Protein AF-0000000078267345 (afdb_homodimer)

Secondary structure (DSSP, 8-state):
-----S--PPEEEEEE---GGGHHHHHHHHHHHHHHHHHHHT-TT-EEGGGG-SEEEE-THHHHHHHHHHHT--HHHHHHHHHHHHHHHS-----SS-HHHHHHHHHHHHHHHHHHHHHHHHHHHHHHTT-BHHHHHHHH--EEEEEEEETTTTEEEEEE-S-STT--TTTT-BHHHHHHHHT--TTTS--EEEEETTEEEEEEEEEETHHHHSSTHHHHHHHHHHHHHHTT-TT--EEEEEE-----------S-TTS-GGG---SS-HHHHHHHHHHHHHHHHHHHHGGGBSS-EEEEEPP-PPPPHHHHTT-STT---HHHHHHHHHHHHHHHHHHHHHHHTT-HHHHHHHHHHHHPEEHHHH--/-----S--PPEEEEEE---GGGHHHHHHHHHHHHHHHHHHHT-TT-EEGGGG-SEEEE-THHHHHHHHHHHT--HHHHHHHHHHHHHHHS-----SS-HHHHHHHHHHHHHHHHHHHHHHHHHHHHHHTT-BHHHHHHHH--EEEEEEEETTTTEEEEEE-S-STT--TTTT-BHHHHHHHHT--TTTS--EEEE-TTSTT-EEEEEETHHHHSSTHHHHHHHHHHHHHHTT-TT--EEEEEE-----------S-TTS-GGG---SS-HHHHHHHHHHHHHHHHHHHHHTTBSS-EEEEEPP-PPPPHHHHTT-STT---HHHHHHHHHHHHHHHHHHHHHHHTT-HHHHHHHHHHHHPEEHHHH--

Solvent-accessible surface area (backbone atoms only — not comparable to full-atom values): 35989 Å² total; per-residue (Å²): 127,87,75,79,63,97,63,79,80,50,49,29,33,39,23,23,21,30,40,48,56,27,35,39,19,38,35,42,22,53,39,51,48,41,47,53,50,16,56,75,67,69,40,86,78,32,49,26,67,31,67,39,29,50,31,34,15,9,3,14,36,14,21,42,50,35,51,39,27,52,70,57,50,58,47,65,58,55,35,47,50,39,73,75,38,24,46,59,53,32,56,65,43,66,60,88,58,63,79,64,38,48,52,46,41,47,55,63,36,34,68,48,12,51,54,24,44,50,53,39,49,52,51,35,33,69,73,46,52,80,42,20,29,38,53,42,30,73,74,57,63,34,40,40,40,32,31,22,23,34,50,42,54,25,33,51,37,67,46,39,30,44,82,45,90,84,39,56,86,43,20,76,43,30,49,34,54,53,32,44,20,11,48,11,38,51,83,51,22,30,52,28,67,41,73,34,87,88,38,88,84,40,68,41,38,20,21,23,4,32,46,52,30,18,33,24,52,46,60,40,51,46,49,50,53,50,50,27,46,75,69,72,36,58,66,54,33,35,39,35,44,35,39,60,28,63,68,50,67,56,43,52,75,69,81,55,51,87,45,26,47,80,65,42,78,53,87,59,47,70,52,50,40,21,32,43,12,28,22,47,37,32,53,53,49,41,60,58,47,33,75,47,36,68,25,56,52,47,75,38,68,57,76,65,72,74,59,50,77,76,50,36,72,37,56,45,59,16,38,53,42,72,66,26,52,51,51,32,48,51,47,15,54,52,34,33,50,51,54,54,50,39,32,75,71,60,36,70,69,51,40,55,53,52,55,34,62,72,62,30,42,42,38,70,72,69,78,102,128,88,74,80,62,96,63,78,80,50,49,28,34,39,23,24,20,27,41,49,56,28,34,38,19,38,35,42,22,52,38,51,49,41,48,52,49,15,56,75,69,70,40,88,79,30,49,28,69,32,68,38,30,49,30,33,16,8,3,15,35,14,21,40,50,33,51,40,27,53,70,55,51,57,47,66,59,55,33,45,51,37,73,74,37,22,46,58,53,32,57,65,44,66,58,88,59,63,78,64,36,45,51,46,42,47,56,63,35,33,68,48,12,50,52,24,43,50,53,39,48,50,52,34,33,70,74,48,51,81,43,20,28,39,54,42,29,72,75,57,64,31,39,39,40,33,31,22,22,34,50,41,55,24,33,51,38,68,47,38,30,44,82,44,89,84,40,57,84,43,20,76,42,31,51,33,56,52,31,45,19,11,49,10,38,50,82,53,22,31,51,27,67,41,74,33,86,90,37,87,83,39,68,41,38,21,22,23,4,30,48,51,30,16,31,24,52,46,60,41,50,47,50,49,52,51,51,28,46,76,70,72,36,59,65,54,33,34,38,34,43,36,38,58,27,62,68,51,66,56,44,53,76,70,81,56,53,87,47,27,47,79,65,42,79,52,86,60,46,70,52,49,40,21,32,44,12,27,21,46,37,30,53,53,51,39,59,57,47,32,73,45,35,67,25,57,52,46,75,37,69,58,76,65,72,73,58,50,77,76,49,37,71,38,58,43,59,16,38,54,43,73,66,26,52,50,50,31,49,52,47,15,55,52,35,34,50,50,53,53,50,39,32,74,71,60,36,70,66,52,40,55,52,52,54,34,61,71,63,28,44,44,38,70,73,69,76,102

InterPro domains:
  IPR002641 Patatin-like phospholipase domain [PF01734] (14-218)
  IPR002641 Patatin-like phospholipase domain [PS51635] (14-221)
  IPR016035 Acyl transferase/acyl hydrolase/lysophospholipase [SSF52151] (10-344)

Nearest PDB structures (foldseek):
  4pka-assembly1_X  TM=7.319E-01  e=1.008E-14  Solanum cardiophyllum
  1oxw-assembly1_B  TM=7.578E-01  e=1.058E-13  Solanum cardiophyllum
  5dz7-assembly1_A  TM=4.014E-01  e=2.476E-01  Bacillus subtilis subsp. subtilis str. 168
  3rgi-assembly1_A  TM=1.987E-01  e=9.172E-02  Sorangium cellulosum
  1oxw-assembly1_B  TM=7.578E-01  e=3.756E-14  Solanum cardiophyllum

Organism: Desulfomicrobium norvegicum (strain DSM 1741 / NCIMB 8310) (NCBI:txid52561)

Sequence (736 aa):
MCSPEDKAIPFRVLTIDGGGIRGLYTAALLKDIMDHYAQLRGVKSGLDIGTGFDLIAGTSTGGILACALAKGLHPDKVVSLYSEHGPSIFPSPQPSGKGSALIRWAWKHRRSSSANGLALKKRLEDVFGTTTLADLYRERRIALCVPAVHAETSCSKVFKTPHDPDFTIDSCFKLSDVCLATSAAPIVFPVAKIQDHRNAYRQCCFLDGGLWANNPVLVGLIEALHINKLNGEEDRPIDIFSVGTCSPATGHAITNPDRGVFDWNFGVGPLGLSIDAQATGHGYMAVHIARYLKCEANIVRLPCSSPSSGEAQHLALDNPSQEAVQVLLDRARHDSQTVLSKIKNGDADLCRLALVFEMMKPYEEVYQMCSPEDKAIPFRVLTIDGGGIRGLYTAALLKDIMDHYAQLRGVKSGLDIGTGFDLIAGTSTGGILACALAKGLHPDKVVSLYSEHGPSIFPSPQPSGKGSALIRWAWKHRRSSSANGLALKKRLEDVFGTTTLADLYRERRIALCVPAVHAETSCSKVFKTPHDPDFTIDSCFKLSDVCLATSAAPIVFPVAKIQDHRNAYRQCCFLDGGLWANNPVLVGLIEALHINKLNGEEDRPIDIFSVGTCSPATGHAITNPDRGVFDWNFGVGPLGLSIDAQATGHGYMAVHIARYLKCEANIVRLPCSSPSSGEAQHLALDNPSQEAVQVLLDRARHDSQTVLSKIKNGDADLCRLALVFEMMKPYEEVYQ

pLDDT: mean 80.14, std 20.14, range [33.53, 98.88]

Radius of gyration: 25.31 Å; Cα contacts (8 Å, |Δi|>4): 1596; chains: 2; bounding box: 63×80×62 Å

Structure (mmCIF, N/CA/C/O backbone):
data_AF-0000000078267345-model_v1
#
loop_
_entity.id
_entity.type
_entity.pdbx_description
1 polymer 'Patatin-like phospholipase'
#
loop_
_atom_site.group_PDB
_atom_site.id
_atom_site.type_symbol
_atom_site.label_atom_id
_atom_site.label_alt_id
_atom_site.label_comp_id
_atom_site.label_asym_id
_atom_site.label_entity_id
_atom_site.label_seq_id
_atom_site.pdbx_PDB_ins_code
_atom_site.Cartn_x
_atom_site.Cartn_y
_atom_site.Cartn_z
_atom_site.occupancy
_atom_site.B_iso_or_equiv
_atom_site.auth_seq_id
_atom_site.auth_comp_id
_atom_site.auth_asym_id
_atom_site.auth_atom_id
_atom_site.pdbx_PDB_model_num
ATOM 1 N N . MET A 1 1 ? -24.609 27.594 -3.953 1 34 1 MET A N 1
ATOM 2 C CA . MET A 1 1 ? -24.828 27.453 -2.518 1 34 1 MET A CA 1
ATOM 3 C C . MET A 1 1 ? -25.094 25.984 -2.154 1 34 1 MET A C 1
ATOM 5 O O . MET A 1 1 ? -25.984 25.344 -2.719 1 34 1 MET A O 1
ATOM 9 N N . CYS A 1 2 ? -23.938 25.266 -1.77 1 42.84 2 CYS A N 1
ATOM 10 C CA . CYS A 1 2 ? -24.047 23.844 -1.485 1 42.84 2 CYS A CA 1
ATOM 11 C C . CYS A 1 2 ? -25.109 23.578 -0.425 1 42.84 2 CYS A C 1
ATOM 13 O O . CYS A 1 2 ? -25.094 24.188 0.646 1 42.84 2 CYS A O 1
ATOM 15 N N . SER A 1 3 ? -26.375 23.312 -0.776 1 41.03 3 SER A N 1
ATOM 16 C CA . SER A 1 3 ? -27.516 23.125 0.113 1 41.03 3 SER A CA 1
ATOM 17 C C . SER A 1 3 ? -27.219 22.047 1.162 1 41.03 3 SER A C 1
ATOM 19 O O . SER A 1 3 ? -26.797 20.938 0.828 1 41.03 3 SER A O 1
ATOM 21 N N . PRO A 1 4 ? -27.047 22.547 2.484 1 43.59 4 PRO A N 1
ATOM 22 C CA . PRO A 1 4 ? -26.828 21.625 3.609 1 43.59 4 PRO A CA 1
ATOM 23 C C . PRO A 1 4 ? -27.969 20.609 3.771 1 43.59 4 PRO A C 1
ATOM 25 O O . PRO A 1 4 ? -29.094 20.984 4.098 1 43.59 4 PRO A O 1
ATOM 28 N N . GLU A 1 5 ? -28.422 19.875 2.93 1 41.81 5 GLU A N 1
ATOM 29 C CA . GLU A 1 5 ? -29.484 18.984 3.391 1 41.81 5 GLU A CA 1
ATOM 30 C C . GLU A 1 5 ? -29.109 18.328 4.719 1 41.81 5 GLU A C 1
ATOM 32 O O . GLU A 1 5 ? -27.938 18.281 5.09 1 41.81 5 GLU A O 1
ATOM 37 N N . ASP A 1 6 ? -30.297 17.859 5.609 1 47.03 6 ASP A N 1
ATOM 38 C CA . ASP A 1 6 ? -30.422 17.219 6.91 1 47.03 6 ASP A CA 1
ATOM 39 C C . ASP A 1 6 ? -29.422 16.062 7.055 1 47.03 6 ASP A C 1
ATOM 41 O O . ASP A 1 6 ? -29.641 15.141 7.84 1 47.03 6 ASP A O 1
ATOM 45 N N . LYS A 1 7 ? -28.484 15.922 6.191 1 57.75 7 LYS A N 1
ATOM 46 C CA . LYS A 1 7 ? -27.641 14.742 6.332 1 57.75 7 LYS A CA 1
ATOM 47 C C . LYS A 1 7 ? -26.531 14.977 7.367 1 57.75 7 LYS A C 1
ATOM 49 O O . LYS A 1 7 ? -26.094 16.109 7.562 1 57.75 7 LYS A O 1
ATOM 54 N N . ALA A 1 8 ? -26.344 13.984 8.328 1 75.56 8 ALA A N 1
ATOM 55 C CA . ALA A 1 8 ? -25.297 13.93 9.359 1 75.56 8 ALA A CA 1
ATOM 56 C C . ALA A 1 8 ? -23.969 14.414 8.805 1 75.56 8 ALA A C 1
ATOM 58 O O . ALA A 1 8 ? -23.641 14.156 7.641 1 75.56 8 ALA A O 1
ATOM 59 N N . ILE A 1 9 ? -23.328 15.438 9.508 1 90.44 9 ILE A N 1
ATOM 60 C CA . ILE A 1 9 ? -22 15.93 9.164 1 90.44 9 ILE A CA 1
ATOM 61 C C . ILE A 1 9 ? -21.047 14.758 8.984 1 90.44 9 ILE A C 1
ATOM 63 O O . ILE A 1 9 ? -20.891 13.922 9.883 1 90.44 9 ILE A O 1
ATOM 67 N N . PRO A 1 10 ? -20.5 14.617 7.82 1 96.62 10 PRO A N 1
ATOM 68 C CA . PRO A 1 10 ? -19.578 13.5 7.594 1 96.62 10 PRO A CA 1
ATOM 69 C C . PRO A 1 10 ? -18.344 13.578 8.484 1 96.62 10 PRO A C 1
ATOM 71 O O . PRO A 1 10 ? -18 14.648 8.984 1 96.62 10 PRO A O 1
ATOM 74 N N . PHE A 1 11 ? -17.859 12.398 8.789 1 97.94 11 PHE A N 1
ATOM 75 C CA . PHE A 1 11 ? -16.531 12.336 9.383 1 97.94 11 PHE A CA 1
ATOM 76 C C . PHE A 1 11 ? -15.477 12.867 8.414 1 97.94 11 PHE A C 1
ATOM 78 O O . PHE A 1 11 ? -15.328 12.344 7.305 1 97.94 11 PHE A O 1
ATOM 85 N N . ARG A 1 12 ? -14.773 13.898 8.773 1 98.25 12 ARG A N 1
ATOM 86 C CA . ARG A 1 12 ? -13.914 14.625 7.844 1 98.25 12 ARG A CA 1
ATOM 87 C C . ARG A 1 12 ? -12.445 14.281 8.078 1 98.25 12 ARG A C 1
ATOM 89 O O . ARG A 1 12 ? -11.938 14.445 9.195 1 98.25 12 ARG A O 1
ATOM 96 N N . VAL A 1 13 ? -11.742 13.852 6.965 1 98.81 13 VAL A N 1
ATOM 97 C CA . VAL A 1 13 ? -10.352 13.414 7.055 1 98.81 13 VAL A CA 1
ATOM 98 C C . VAL A 1 13 ? -9.484 14.242 6.113 1 98.81 13 VAL A C 1
ATOM 100 O O . VAL A 1 13 ? -9.859 14.477 4.961 1 98.81 13 VAL A O 1
ATOM 103 N N . LEU A 1 14 ? -8.367 14.758 6.613 1 98.69 14 LEU A N 1
ATOM 104 C CA . LEU A 1 14 ? -7.332 15.352 5.777 1 98.69 14 LEU A CA 1
ATOM 105 C C . LEU A 1 14 ? -6.117 14.43 5.691 1 98.69 14 LEU A C 1
ATOM 107 O O . LEU A 1 14 ? -5.594 13.984 6.715 1 98.69 14 LEU A O 1
ATOM 111 N N . THR A 1 15 ? -5.738 14.016 4.504 1 98.75 15 THR A N 1
ATOM 112 C CA . THR A 1 15 ? -4.512 13.242 4.332 1 98.75 15 THR A CA 1
ATOM 113 C C . THR A 1 15 ? -3.48 14.047 3.541 1 98.75 15 THR A C 1
ATOM 115 O O . THR A 1 15 ? -3.82 14.703 2.559 1 98.75 15 THR A O 1
ATOM 118 N N . ILE A 1 16 ? -2.25 14.039 3.99 1 97.56 16 ILE A N 1
ATOM 119 C CA . ILE A 1 16 ? -1.188 14.836 3.391 1 97.56 16 ILE A CA 1
ATOM 120 C C . ILE A 1 16 ? -0.007 13.938 3.025 1 97.56 16 ILE A C 1
ATOM 122 O O . ILE A 1 16 ? 0.554 13.258 3.889 1 97.56 16 ILE A O 1
ATOM 126 N N . ASP A 1 17 ? 0.465 13.984 1.774 1 96.56 17 ASP A N 1
ATOM 127 C CA . ASP A 1 17 ? 1.54 13.148 1.25 1 96.56 17 ASP A CA 1
ATOM 128 C C . ASP A 1 17 ? 2.893 13.57 1.823 1 96.56 17 ASP A C 1
ATOM 130 O O . ASP A 1 17 ? 3.049 14.703 2.291 1 96.56 17 ASP A O 1
ATOM 134 N N . GLY A 1 18 ? 3.826 12.633 1.738 1 92.19 18 GLY A N 1
ATOM 135 C CA . GLY A 1 18 ? 5.223 12.992 1.908 1 92.19 18 GLY A CA 1
ATOM 136 C C . GLY A 1 18 ? 5.816 13.672 0.685 1 92.19 18 GLY A C 1
ATOM 137 O O . GLY A 1 18 ? 5.227 13.641 -0.396 1 92.19 18 GLY A O 1
ATOM 138 N N . GLY A 1 19 ? 7.02 14.32 0.946 1 86.44 19 GLY A N 1
ATOM 139 C CA . GLY A 1 19 ? 7.59 14.961 -0.229 1 86.44 19 GLY A CA 1
ATOM 140 C C . GLY A 1 19 ? 8.758 15.875 0.097 1 86.44 19 GLY A C 1
ATOM 141 O O . GLY A 1 19 ? 9.117 16.734 -0.706 1 86.44 19 GLY A O 1
ATOM 142 N N . GLY A 1 20 ? 9.32 15.781 1.283 1 81.75 20 GLY A N 1
ATOM 143 C CA . GLY A 1 20 ? 10.453 16.625 1.657 1 81.75 20 GLY A CA 1
ATOM 144 C C . GLY A 1 20 ? 10.133 18.109 1.616 1 81.75 20 GLY A C 1
ATOM 145 O O . GLY A 1 20 ? 9.148 18.547 2.209 1 81.75 20 GLY A O 1
ATOM 146 N N . ILE A 1 21 ? 10.922 18.844 0.947 1 80.94 21 ILE A N 1
ATOM 147 C CA . ILE A 1 21 ? 10.797 20.297 0.908 1 80.94 21 ILE A CA 1
ATOM 148 C C . ILE A 1 21 ? 9.492 20.688 0.203 1 80.94 21 ILE A C 1
ATOM 150 O O . ILE A 1 21 ? 9 21.797 0.362 1 80.94 21 ILE A O 1
ATOM 154 N N . ARG A 1 22 ? 8.961 19.781 -0.505 1 86.38 22 ARG A N 1
ATOM 155 C CA . ARG A 1 22 ? 7.734 20.062 -1.239 1 86.38 22 ARG A CA 1
ATOM 156 C C . ARG A 1 22 ? 6.551 20.234 -0.287 1 86.38 22 ARG A C 1
ATOM 158 O O . ARG A 1 22 ? 5.48 20.688 -0.694 1 86.38 22 ARG A O 1
ATOM 165 N N . GLY A 1 23 ? 6.777 19.875 0.927 1 88.94 23 GLY A N 1
ATOM 166 C CA . GLY A 1 23 ? 5.793 20.219 1.939 1 88.94 23 GLY A CA 1
ATOM 167 C C . GLY A 1 23 ? 5.461 21.703 1.966 1 88.94 23 GLY A C 1
ATOM 168 O O . GLY A 1 23 ? 4.375 22.078 2.4 1 88.94 23 GLY A O 1
ATOM 169 N N . LEU A 1 24 ? 6.391 22.531 1.492 1 88.88 24 LEU A N 1
ATOM 170 C CA . LEU A 1 24 ? 6.152 23.953 1.378 1 88.88 24 LEU A CA 1
ATOM 171 C C . LEU A 1 24 ? 4.98 24.25 0.447 1 88.88 24 LEU A C 1
ATOM 173 O O . LEU A 1 24 ? 4.152 25.109 0.73 1 88.88 24 LEU A O 1
ATOM 177 N N . TYR A 1 25 ? 4.926 23.547 -0.65 1 91.44 25 TYR A N 1
ATOM 178 C CA . TYR A 1 25 ? 3.803 23.672 -1.571 1 91.44 25 TYR A CA 1
ATOM 179 C C . TYR A 1 25 ? 2.482 23.391 -0.861 1 91.44 25 TYR A C 1
ATOM 181 O O . TYR A 1 25 ? 1.53 24.172 -0.985 1 91.44 25 TYR A O 1
ATOM 189 N N . THR A 1 26 ? 2.4 22.281 -0.122 1 94.38 26 THR A N 1
ATOM 190 C CA . THR A 1 26 ? 1.171 21.875 0.545 1 94.38 26 THR A CA 1
ATOM 191 C C . THR A 1 26 ? 0.761 22.891 1.604 1 94.38 26 THR A C 1
ATOM 193 O O . THR A 1 26 ? -0.411 23.266 1.693 1 94.38 26 THR A O 1
ATOM 196 N N . ALA A 1 27 ? 1.722 23.328 2.387 1 93.75 27 ALA A N 1
ATOM 197 C CA . ALA A 1 27 ? 1.446 24.328 3.41 1 93.75 27 ALA A CA 1
ATOM 198 C C . ALA A 1 27 ? 0.906 25.609 2.789 1 93.75 27 ALA A C 1
ATOM 200 O O . ALA A 1 27 ? -0.076 26.188 3.273 1 93.75 27 ALA A O 1
ATOM 201 N N . ALA A 1 28 ? 1.562 26.031 1.698 1 93.69 28 ALA A N 1
ATOM 202 C CA . ALA A 1 28 ? 1.159 27.266 1.023 1 93.69 28 ALA A CA 1
ATOM 203 C C . ALA A 1 28 ? -0.22 27.125 0.386 1 93.69 28 ALA A C 1
ATOM 205 O O . ALA A 1 28 ? -1.029 28.047 0.42 1 93.69 28 ALA A O 1
ATOM 206 N N . LEU A 1 29 ? -0.462 25.984 -0.196 1 95.44 29 LEU A N 1
ATOM 207 C CA . LEU A 1 29 ? -1.755 25.703 -0.814 1 95.44 29 LEU A CA 1
ATOM 208 C C . LEU A 1 29 ? -2.881 25.812 0.21 1 95.44 29 LEU A C 1
ATOM 210 O O . LEU A 1 29 ? -3.871 26.516 -0.019 1 95.44 29 LEU A O 1
ATOM 214 N N . LEU A 1 30 ? -2.74 25.141 1.345 1 95.25 30 LEU A N 1
ATOM 215 C CA . LEU A 1 30 ? -3.756 25.156 2.393 1 95.25 30 LEU A CA 1
ATOM 216 C C . LEU A 1 30 ? -3.928 26.547 2.975 1 95.25 30 LEU A C 1
ATOM 218 O O . LEU A 1 30 ? -5.051 26.969 3.264 1 95.25 30 LEU A O 1
ATOM 222 N N . LYS A 1 31 ? -2.807 27.25 3.109 1 94.94 31 LYS A N 1
ATOM 223 C CA . LYS A 1 31 ? -2.865 28.625 3.602 1 94.94 31 LYS A CA 1
ATOM 224 C C . LYS A 1 31 ? -3.691 29.5 2.672 1 94.94 31 LYS A C 1
ATOM 226 O O . LYS A 1 31 ? -4.531 30.281 3.129 1 94.94 31 LYS A O 1
ATOM 231 N N . ASP A 1 32 ? -3.43 29.391 1.372 1 95.69 32 ASP A N 1
ATOM 232 C CA . ASP A 1 32 ? -4.129 30.203 0.39 1 95.69 32 ASP A CA 1
ATOM 233 C C . ASP A 1 32 ? -5.637 29.953 0.432 1 95.69 32 ASP A C 1
ATOM 235 O O . ASP A 1 32 ? -6.434 30.891 0.386 1 95.69 32 ASP A O 1
ATOM 239 N N . ILE A 1 33 ? -6.004 28.719 0.513 1 96.12 33 ILE A N 1
ATOM 240 C CA . ILE A 1 33 ? -7.422 28.375 0.567 1 96.12 33 ILE A CA 1
ATOM 241 C C . ILE A 1 33 ? -8.031 28.891 1.868 1 96.12 33 ILE A C 1
ATOM 243 O O . ILE A 1 33 ? -9.109 29.484 1.861 1 96.12 33 ILE A O 1
ATOM 247 N N . MET A 1 34 ? -7.316 28.656 2.973 1 95.62 34 MET A N 1
ATOM 248 C CA . MET A 1 34 ? -7.777 29.156 4.27 1 95.62 34 MET A CA 1
ATOM 249 C C . MET A 1 34 ? -7.953 30.672 4.25 1 95.62 34 MET A C 1
ATOM 251 O O . MET A 1 34 ? -8.961 31.188 4.727 1 95.62 34 MET A O 1
ATOM 255 N N . ASP A 1 35 ? -6.977 31.359 3.686 1 95.19 35 ASP A N 1
ATOM 256 C CA . ASP A 1 35 ? -7.027 32.812 3.613 1 95.19 35 ASP A CA 1
ATOM 257 C C . ASP A 1 35 ? -8.25 33.281 2.828 1 95.19 35 ASP A C 1
ATOM 259 O O . ASP A 1 35 ? -8.898 34.281 3.203 1 95.19 35 ASP A O 1
ATOM 263 N N . HIS A 1 36 ? -8.516 32.625 1.778 1 96 36 HIS A N 1
ATOM 264 C CA . HIS A 1 36 ? -9.68 32.969 0.969 1 96 36 HIS A CA 1
ATOM 265 C C . HIS A 1 36 ? -10.961 32.906 1.792 1 96 36 HIS A C 1
ATOM 267 O O . HIS A 1 36 ? -11.758 33.844 1.785 1 96 36 HIS A O 1
ATOM 273 N N . TYR A 1 37 ? -11.141 31.859 2.537 1 95.5 37 TYR A N 1
ATOM 274 C CA . TYR A 1 37 ? -12.367 31.688 3.299 1 95.5 37 TYR A CA 1
ATOM 275 C C . TYR A 1 37 ? -12.383 32.594 4.535 1 95.5 37 TYR A C 1
ATOM 277 O O . TYR A 1 37 ? -13.438 33.031 4.969 1 95.5 37 TYR A O 1
ATOM 285 N N . ALA A 1 38 ? -11.203 32.812 5.098 1 95.06 38 ALA A N 1
ATOM 286 C CA . ALA A 1 38 ? -11.125 33.781 6.184 1 95.06 38 ALA A CA 1
ATOM 287 C C . ALA A 1 38 ? -11.594 35.156 5.727 1 95.06 38 ALA A C 1
ATOM 289 O O . ALA A 1 38 ? -12.352 35.812 6.43 1 95.06 38 ALA A O 1
ATOM 290 N N . GLN A 1 39 ? -11.188 35.531 4.57 1 95.31 39 GLN A N 1
ATOM 291 C CA . GLN A 1 39 ? -11.586 36.812 4 1 95.31 39 GLN A CA 1
ATOM 292 C C . GLN A 1 39 ? -13.086 36.875 3.738 1 95.31 39 GLN A C 1
ATOM 294 O O . GLN A 1 39 ? -13.75 37.844 4.062 1 95.31 39 GLN A O 1
ATOM 299 N N . LEU A 1 40 ? -13.57 35.812 3.174 1 94.5 40 LEU A N 1
ATOM 300 C CA . LEU A 1 40 ? -15 35.75 2.883 1 94.5 40 LEU A CA 1
ATOM 301 C C . LEU A 1 40 ? -15.82 35.875 4.16 1 94.5 40 LEU A C 1
ATOM 303 O O . LEU A 1 40 ? -16.906 36.469 4.141 1 94.5 40 LEU A O 1
ATOM 307 N N . ARG A 1 41 ? -15.266 35.406 5.27 1 93.5 41 ARG A N 1
ATOM 308 C CA . ARG A 1 41 ? -15.992 35.406 6.535 1 93.5 41 ARG A CA 1
ATOM 309 C C . ARG A 1 41 ? -15.641 36.625 7.371 1 93.5 41 ARG A C 1
ATOM 311 O O . ARG A 1 41 ? -16.172 36.812 8.469 1 93.5 41 ARG A O 1
ATOM 318 N N . GLY A 1 42 ? -14.766 37.375 6.934 1 93 42 GLY A N 1
ATOM 319 C CA . GLY A 1 42 ? -14.375 38.594 7.625 1 93 42 GLY A CA 1
ATOM 320 C C . GLY A 1 42 ? -13.562 38.344 8.883 1 93 42 GLY A C 1
ATOM 321 O O . GLY A 1 42 ? -13.703 39.062 9.875 1 93 42 GLY A O 1
ATOM 322 N N . VAL A 1 43 ? -12.859 37.281 8.883 1 92.12 43 VAL A N 1
ATOM 323 C CA . VAL A 1 43 ? -12.039 36.938 10.039 1 92.12 43 VAL A CA 1
ATOM 324 C C . VAL A 1 43 ? -10.586 37.312 9.781 1 92.12 43 VAL A C 1
ATOM 326 O O . VAL A 1 43 ? -9.914 36.688 8.953 1 92.12 43 VAL A O 1
ATOM 329 N N . LYS A 1 44 ? -10.016 38.219 10.484 1 87.94 44 LYS A N 1
ATOM 330 C CA . LYS A 1 44 ? -8.68 38.75 10.234 1 87.94 44 LYS A CA 1
ATOM 331 C C . LYS A 1 44 ? -7.598 37.812 10.773 1 87.94 44 LYS A C 1
ATOM 333 O O . LYS A 1 44 ? -6.5 37.75 10.219 1 87.94 44 LYS A O 1
ATOM 338 N N . SER A 1 45 ? -7.867 37.094 11.844 1 87 45 SER A N 1
ATOM 339 C CA . SER A 1 45 ? -6.863 36.25 12.492 1 87 45 SER A CA 1
ATOM 340 C C . SER A 1 45 ? -6.602 34.969 11.695 1 87 45 SER A C 1
ATOM 342 O O . SER A 1 45 ? -5.613 34.281 11.938 1 87 45 SER A O 1
ATOM 344 N N . GLY A 1 46 ? -7.539 34.688 10.734 1 92.19 46 GLY A N 1
ATOM 345 C CA . GLY A 1 46 ? -7.453 33.438 10.008 1 92.19 46 GLY A CA 1
ATOM 346 C C . GLY A 1 46 ? -8.281 32.312 10.633 1 92.19 46 GLY A C 1
ATOM 347 O O . GLY A 1 46 ? -8.961 32.531 11.641 1 92.19 46 GLY A O 1
ATOM 348 N N . LEU A 1 47 ? -8.359 31.234 9.953 1 94.81 47 LEU A N 1
ATOM 349 C CA . LEU A 1 47 ? -9.117 30.078 10.406 1 94.81 47 LEU A CA 1
ATOM 350 C C . LEU A 1 47 ? -8.18 28.953 10.836 1 94.81 47 LEU A C 1
ATOM 352 O O . LEU A 1 47 ? -7.148 28.719 10.195 1 94.81 47 LEU A O 1
ATOM 356 N N . ASP A 1 48 ? -8.469 28.297 11.984 1 95.94 48 ASP A N 1
ATOM 357 C CA . ASP A 1 48 ? -7.738 27.109 12.438 1 95.94 48 ASP A CA 1
ATOM 358 C C . ASP A 1 48 ? -8.094 25.891 11.594 1 95.94 48 ASP A C 1
ATOM 360 O O . ASP A 1 48 ? -9.133 25.266 11.805 1 95.94 48 ASP A O 1
ATOM 364 N N . ILE A 1 49 ? -7.199 25.516 10.68 1 96.31 49 ILE A N 1
ATOM 365 C CA . ILE A 1 49 ? -7.473 24.469 9.695 1 96.31 49 ILE A CA 1
ATOM 366 C C . ILE A 1 49 ? -7.766 23.141 10.406 1 96.31 49 ILE A C 1
ATOM 368 O O . ILE A 1 49 ? -8.641 22.391 9.992 1 96.31 49 ILE A O 1
ATOM 372 N N . GLY A 1 50 ? -7.055 22.844 11.438 1 96.44 50 GLY A N 1
ATOM 373 C CA . GLY A 1 50 ? -7.242 21.594 12.172 1 96.44 50 GLY A CA 1
ATOM 374 C C . GLY A 1 50 ? -8.68 21.375 12.617 1 96.44 50 GLY A C 1
ATOM 375 O O . GLY A 1 50 ? -9.164 20.25 12.602 1 96.44 50 GLY A O 1
ATOM 376 N N . THR A 1 51 ? -9.383 22.422 12.961 1 96.19 51 THR A N 1
ATOM 377 C CA . THR A 1 51 ? -10.734 22.312 13.516 1 96.19 51 THR A CA 1
ATOM 378 C C . THR A 1 51 ? -11.727 21.875 12.445 1 96.19 51 THR A C 1
ATOM 380 O O . THR A 1 51 ? -12.859 21.5 12.75 1 96.19 51 THR A O 1
ATOM 383 N N . GLY A 1 52 ? -11.32 21.906 11.242 1 96.56 52 GLY A N 1
ATOM 384 C CA . GLY A 1 52 ? -12.188 21.453 10.156 1 96.56 52 GLY A CA 1
ATOM 385 C C . GLY A 1 52 ? -12.203 19.953 9.992 1 96.56 52 GLY A C 1
ATOM 386 O O . GLY A 1 52 ? -13.023 19.406 9.25 1 96.56 52 GLY A O 1
ATOM 387 N N . PHE A 1 53 ? -11.352 19.25 10.703 1 97.88 53 PHE A N 1
ATOM 388 C CA . PHE A 1 53 ? -11.188 17.828 10.461 1 97.88 53 PHE A CA 1
ATOM 389 C C . PHE A 1 53 ? -11.297 17.031 11.758 1 97.88 53 PHE A C 1
ATOM 391 O O . PHE A 1 53 ? -10.922 17.531 12.82 1 97.88 53 PHE A O 1
ATOM 398 N N . ASP A 1 54 ? -11.828 15.844 11.617 1 98.06 54 ASP A N 1
ATOM 399 C CA . ASP A 1 54 ? -11.898 14.906 12.734 1 98.06 54 ASP A CA 1
ATOM 400 C C . ASP A 1 54 ? -10.617 14.078 12.836 1 98.06 54 ASP A C 1
ATOM 402 O O . ASP A 1 54 ? -10.266 13.609 13.922 1 98.06 54 ASP A O 1
ATOM 406 N N . LEU A 1 55 ? -9.977 13.883 11.742 1 98.75 55 LEU A N 1
ATOM 407 C CA . LEU A 1 55 ? -8.75 13.094 11.625 1 98.75 55 LEU A CA 1
ATOM 408 C C . LEU A 1 55 ? -7.812 13.695 10.586 1 98.75 55 LEU A C 1
ATOM 410 O O . LEU A 1 55 ? -8.25 14.102 9.508 1 98.75 55 LEU A O 1
ATOM 414 N N . ILE A 1 56 ? -6.566 13.812 10.922 1 98.81 56 ILE A N 1
ATOM 415 C CA . ILE A 1 56 ? -5.531 14.211 9.977 1 98.81 56 ILE A CA 1
ATOM 416 C C . ILE A 1 56 ? -4.449 13.133 9.906 1 98.81 56 ILE A C 1
ATOM 418 O O . ILE A 1 56 ? -3.947 12.688 10.938 1 98.81 56 ILE A O 1
ATOM 422 N N . ALA A 1 57 ? -4.168 12.609 8.727 1 98.88 57 ALA A N 1
ATOM 423 C CA . ALA A 1 57 ? -3.08 11.664 8.477 1 98.88 57 ALA A CA 1
ATOM 424 C C . ALA A 1 57 ? -2.018 12.281 7.566 1 98.88 57 ALA A C 1
ATOM 426 O O . ALA A 1 57 ? -2.346 12.906 6.559 1 98.88 57 ALA A O 1
ATOM 427 N N . GLY A 1 58 ? -0.768 12.156 7.93 1 98.38 58 GLY A N 1
ATOM 428 C CA . GLY A 1 58 ? 0.305 12.727 7.129 1 98.38 58 GLY A CA 1
ATOM 429 C C . GLY A 1 58 ? 1.581 11.906 7.172 1 98.38 58 GLY A C 1
ATOM 430 O O . GLY A 1 58 ? 1.896 11.289 8.195 1 98.38 58 GLY A O 1
ATOM 431 N N . THR A 1 59 ? 2.305 11.914 6.121 1 96.81 59 THR A N 1
ATOM 432 C CA . THR A 1 59 ? 3.539 11.148 5.992 1 96.81 59 THR A CA 1
ATOM 433 C C . THR A 1 59 ? 4.727 12.078 5.742 1 96.81 59 THR A C 1
ATOM 435 O O . THR A 1 59 ? 4.664 12.961 4.883 1 96.81 59 THR A O 1
ATOM 438 N N . SER A 1 60 ? 5.898 11.82 6.48 1 91.69 60 SER A N 1
ATOM 439 C CA . SER A 1 60 ? 7.105 12.617 6.293 1 91.69 60 SER A CA 1
ATOM 440 C C . SER A 1 60 ? 6.82 14.102 6.457 1 91.69 60 SER A C 1
ATOM 442 O O . SER A 1 60 ? 6.297 14.531 7.488 1 91.69 60 SER A O 1
ATOM 444 N N . THR A 1 61 ? 7.117 14.953 5.484 1 90.06 61 THR A N 1
ATOM 445 C CA . THR A 1 61 ? 6.797 16.375 5.594 1 90.06 61 THR A CA 1
ATOM 446 C C . THR A 1 61 ? 5.301 16.578 5.816 1 90.06 61 THR A C 1
ATOM 448 O O . THR A 1 61 ? 4.891 17.5 6.527 1 90.06 61 THR A O 1
ATOM 451 N N . GLY A 1 62 ? 4.5 15.695 5.207 1 94.5 62 GLY A N 1
ATOM 452 C CA . GLY A 1 62 ? 3.07 15.742 5.477 1 94.5 62 GLY A CA 1
ATOM 453 C C . GLY A 1 62 ? 2.727 15.43 6.922 1 94.5 62 GLY A C 1
ATOM 454 O O . GLY A 1 62 ? 1.732 15.938 7.445 1 94.5 62 GLY A O 1
ATOM 455 N N . GLY A 1 63 ? 3.525 14.547 7.52 1 95.62 63 GLY A N 1
ATOM 456 C CA . GLY A 1 63 ? 3.363 14.281 8.938 1 95.62 63 GLY A CA 1
ATOM 457 C C . GLY A 1 63 ? 3.656 15.492 9.805 1 95.62 63 GLY A C 1
ATOM 458 O O . GLY A 1 63 ? 2.947 15.75 10.781 1 95.62 63 GLY A O 1
ATOM 459 N N . ILE A 1 64 ? 4.668 16.234 9.43 1 92.12 64 ILE A N 1
ATOM 460 C CA . ILE A 1 64 ? 4.996 17.453 10.148 1 92.12 64 ILE A CA 1
ATOM 461 C C . ILE A 1 64 ? 3.84 18.453 10.039 1 92.12 64 ILE A C 1
ATOM 463 O O . ILE A 1 64 ? 3.402 19.016 11.039 1 92.12 64 ILE A O 1
ATOM 467 N N . LEU A 1 65 ? 3.363 18.594 8.852 1 95.06 65 LEU A N 1
ATOM 468 C CA . LEU A 1 65 ? 2.248 19.5 8.625 1 95.06 65 LEU A CA 1
ATOM 469 C C . LEU A 1 65 ? 1 19.031 9.359 1 95.06 65 LEU A C 1
ATOM 471 O O . LEU A 1 65 ? 0.277 19.844 9.945 1 95.06 65 LEU A O 1
ATOM 475 N N . ALA A 1 66 ? 0.765 17.734 9.297 1 97.31 66 ALA A N 1
ATOM 476 C CA . ALA A 1 66 ? -0.382 17.172 10.008 1 97.31 66 ALA A CA 1
ATOM 477 C C . ALA A 1 66 ? -0.314 17.484 11.5 1 97.31 66 ALA A C 1
ATOM 479 O O . ALA A 1 66 ? -1.305 17.906 12.094 1 97.31 66 ALA A O 1
ATOM 480 N N . CYS A 1 67 ? 0.856 17.297 12.078 1 96.69 67 CYS A N 1
ATOM 481 C CA . CYS A 1 67 ? 1.051 17.594 13.492 1 96.69 67 CYS A CA 1
ATOM 482 C C . CYS A 1 67 ? 0.822 19.078 13.773 1 96.69 67 CYS A C 1
ATOM 484 O O . CYS A 1 67 ? 0.158 19.438 14.75 1 96.69 67 CYS A O 1
ATOM 486 N N . ALA A 1 68 ? 1.353 19.906 12.93 1 95.44 68 ALA A N 1
ATOM 487 C CA . ALA A 1 68 ? 1.218 21.359 13.109 1 95.44 68 ALA A CA 1
ATOM 488 C C . ALA A 1 68 ? -0.246 21.781 13.039 1 95.44 68 ALA A C 1
ATOM 490 O O . ALA A 1 68 ? -0.719 22.531 13.898 1 95.44 68 ALA A O 1
ATOM 491 N N . LEU A 1 69 ? -0.96 21.297 12.055 1 96.12 69 LEU A N 1
ATOM 492 C CA . LEU A 1 69 ? -2.367 21.656 11.898 1 96.12 69 LEU A CA 1
ATOM 493 C C . LEU A 1 69 ? -3.197 21.125 13.062 1 96.12 69 LEU A C 1
ATOM 495 O O . LEU A 1 69 ? -4.066 21.828 13.578 1 96.12 69 LEU A O 1
ATOM 499 N N . ALA A 1 70 ? -2.914 19.859 13.453 1 97.19 70 ALA A N 1
ATOM 500 C CA . ALA A 1 70 ? -3.654 19.281 14.562 1 97.19 70 ALA A CA 1
ATOM 501 C C . ALA A 1 70 ? -3.424 20.062 15.852 1 97.19 70 ALA A C 1
ATOM 503 O O . ALA A 1 70 ? -4.32 20.156 16.688 1 97.19 70 ALA A O 1
ATOM 504 N N . LYS A 1 71 ? -2.234 20.562 16 1 95.94 71 LYS A N 1
ATOM 505 C CA . LYS A 1 71 ? -1.897 21.328 17.188 1 95.94 71 LYS A CA 1
ATOM 506 C C . LYS A 1 71 ? -2.506 22.719 17.141 1 95.94 71 LYS A C 1
ATOM 508 O O . LYS A 1 71 ? -2.578 23.422 18.156 1 95.94 71 LYS A O 1
ATOM 513 N N . GLY A 1 72 ? -2.916 23.172 15.945 1 94.56 72 GLY A N 1
ATOM 514 C CA . GLY A 1 72 ? -3.539 24.484 15.797 1 94.56 72 GLY A CA 1
ATOM 515 C C . GLY A 1 72 ? -2.561 25.562 15.391 1 94.56 72 GLY A C 1
ATOM 516 O O . GLY A 1 72 ? -2.824 26.75 15.594 1 94.56 72 GLY A O 1
ATOM 517 N N . LEU A 1 73 ? -1.46 25.125 14.898 1 92.06 73 LEU A N 1
ATOM 518 C CA . LEU A 1 73 ? -0.5 26.125 14.43 1 92.06 73 LEU A CA 1
ATOM 519 C C . LEU A 1 73 ? -0.961 26.75 13.117 1 92.06 73 LEU A C 1
ATOM 521 O O . LEU A 1 73 ? -1.514 26.062 12.258 1 92.06 73 LEU A O 1
ATOM 525 N N . HIS A 1 74 ? -0.645 27.984 13.008 1 88.06 74 HIS A N 1
ATOM 526 C CA . HIS A 1 74 ? -0.956 28.672 11.758 1 88.06 74 HIS A CA 1
ATOM 527 C C . HIS A 1 74 ? -0.073 28.188 10.617 1 88.06 74 HIS A C 1
ATOM 529 O O . HIS A 1 74 ? 1.125 27.969 10.805 1 88.06 74 HIS A O 1
ATOM 535 N N . PRO A 1 75 ? -0.65 27.953 9.422 1 83.81 75 PRO A N 1
ATOM 536 C CA . PRO A 1 75 ? 0.157 27.469 8.297 1 83.81 75 PRO A CA 1
ATOM 537 C C . PRO A 1 75 ? 1.362 28.359 8.008 1 83.81 75 PRO A C 1
ATOM 539 O O . PRO A 1 75 ? 2.373 27.891 7.48 1 83.81 75 PRO A O 1
ATOM 542 N N . ASP A 1 76 ? 1.268 29.641 8.406 1 82.94 76 ASP A N 1
ATOM 543 C CA . ASP A 1 76 ? 2.398 30.547 8.227 1 82.94 76 ASP A CA 1
ATOM 544 C C . ASP A 1 76 ? 3.635 30.031 8.961 1 82.94 76 ASP A C 1
ATOM 546 O O . ASP A 1 76 ? 4.758 30.188 8.484 1 82.94 76 ASP A O 1
ATOM 550 N N . LYS A 1 77 ? 3.379 29.469 10.07 1 81.25 77 LYS A N 1
ATOM 551 C CA . LYS A 1 77 ? 4.496 28.969 10.867 1 81.25 77 LYS A CA 1
ATOM 552 C C . LYS A 1 77 ? 5.199 27.812 10.148 1 81.25 77 LYS A C 1
ATOM 554 O O . LYS A 1 77 ? 6.426 27.719 10.188 1 81.25 77 LYS A O 1
ATOM 559 N N . VAL A 1 78 ? 4.418 26.984 9.516 1 78.06 78 VAL A N 1
ATOM 560 C CA . VAL A 1 78 ? 4.984 25.844 8.797 1 78.06 78 VAL A CA 1
ATOM 561 C C . VAL A 1 78 ? 5.703 26.328 7.543 1 78.06 78 VAL A C 1
ATOM 563 O O . VAL A 1 78 ? 6.805 25.859 7.234 1 78.06 78 VAL A O 1
ATOM 566 N N . VAL A 1 79 ? 5.105 27.234 6.84 1 81.5 79 VAL A N 1
ATOM 567 C CA . VAL A 1 79 ? 5.707 27.812 5.641 1 81.5 79 VAL A CA 1
ATOM 568 C C . VAL A 1 79 ? 7.043 28.469 5.996 1 81.5 79 VAL A C 1
ATOM 570 O O . VAL A 1 79 ? 8.039 28.281 5.293 1 81.5 79 VAL A O 1
ATOM 573 N N . SER A 1 80 ? 7.02 29.141 7.066 1 79.31 80 SER A N 1
ATOM 574 C CA . SER A 1 80 ? 8.242 29.797 7.508 1 79.31 80 SER A CA 1
ATOM 575 C C . SER A 1 80 ? 9.32 28.797 7.883 1 79.31 80 SER A C 1
ATOM 577 O O . SER A 1 80 ? 10.492 29 7.582 1 79.31 80 SER A O 1
ATOM 579 N N . LEU A 1 81 ? 8.914 27.734 8.539 1 75.81 81 LEU A N 1
ATOM 580 C CA . LEU A 1 81 ? 9.844 26.672 8.898 1 75.81 81 LEU A CA 1
ATOM 581 C C . LEU A 1 81 ? 10.539 26.109 7.664 1 75.81 81 LEU A C 1
ATOM 583 O O . LEU A 1 81 ? 11.766 25.953 7.656 1 75.81 81 LEU A O 1
ATOM 587 N N . TYR A 1 82 ? 9.852 25.953 6.652 1 77.44 82 TYR A N 1
ATOM 588 C CA . TYR A 1 82 ? 10.398 25.359 5.434 1 77.44 82 TYR A CA 1
ATOM 589 C C . TYR A 1 82 ? 11.18 26.391 4.629 1 77.44 82 TYR A C 1
ATOM 591 O O . TYR A 1 82 ? 12.227 26.078 4.051 1 77.44 82 TYR A O 1
ATOM 599 N N . SER A 1 83 ? 10.633 27.609 4.527 1 76.31 83 SER A N 1
ATOM 600 C CA . SER A 1 83 ? 11.273 28.625 3.707 1 76.31 83 SER A CA 1
ATOM 601 C C . SER A 1 83 ? 12.594 29.078 4.324 1 76.31 83 SER A C 1
ATOM 603 O O . SER A 1 83 ? 13.555 29.344 3.609 1 76.31 83 SER A O 1
ATOM 605 N N . GLU A 1 84 ? 12.586 29.156 5.617 1 74.12 84 GLU A N 1
ATOM 606 C CA . GLU A 1 84 ? 13.773 29.688 6.301 1 74.12 84 GLU A CA 1
ATOM 607 C C . GLU A 1 84 ? 14.781 28.578 6.578 1 74.12 84 GLU A C 1
ATOM 609 O O . GLU A 1 84 ? 15.992 28.797 6.516 1 74.12 84 GLU A O 1
ATOM 614 N N . HIS A 1 85 ? 14.305 27.375 6.789 1 71.06 85 HIS A N 1
ATOM 615 C CA . HIS A 1 85 ? 15.203 26.344 7.281 1 71.06 85 HIS A CA 1
ATOM 616 C C . HIS A 1 85 ? 15.227 25.141 6.348 1 71.06 85 HIS A C 1
ATOM 618 O O . HIS A 1 85 ? 15.977 24.188 6.574 1 71.06 85 HIS A O 1
ATOM 624 N N . GLY A 1 86 ? 14.438 25.172 5.344 1 67.38 86 GLY A N 1
ATOM 625 C CA . GLY A 1 86 ? 14.297 24.078 4.395 1 67.38 86 GLY A CA 1
ATOM 626 C C . GLY A 1 86 ? 15.625 23.5 3.936 1 67.38 86 GLY A C 1
ATOM 627 O O . GLY A 1 86 ? 15.859 22.297 4.047 1 67.38 86 GLY A O 1
ATOM 628 N N . PRO A 1 87 ? 16.516 24.391 3.51 1 60.88 87 PRO A N 1
ATOM 629 C CA . PRO A 1 87 ? 17.797 23.875 3.012 1 60.88 87 PRO A CA 1
ATOM 630 C C . PRO A 1 87 ? 18.594 23.125 4.078 1 60.88 87 PRO A C 1
ATOM 632 O O . PRO A 1 87 ? 19.359 22.203 3.756 1 60.88 87 PRO A O 1
ATOM 635 N N . SER A 1 88 ? 18.422 23.578 5.297 1 61.66 88 SER A N 1
ATOM 636 C CA . SER A 1 88 ? 19.156 22.938 6.387 1 61.66 88 SER A CA 1
ATOM 637 C C . SER A 1 88 ? 18.516 21.625 6.805 1 61.66 88 SER A C 1
ATOM 639 O O . SER A 1 88 ? 19.203 20.719 7.27 1 61.66 88 SER A O 1
ATOM 641 N N . ILE A 1 89 ? 17.203 21.531 6.672 1 61.81 89 ILE A N 1
ATOM 642 C CA . ILE A 1 89 ? 16.438 20.391 7.16 1 61.81 89 ILE A CA 1
ATOM 643 C C . ILE A 1 89 ? 16.359 19.312 6.078 1 61.81 89 ILE A C 1
ATOM 645 O O . ILE A 1 89 ? 16.328 18.109 6.379 1 61.81 89 ILE A O 1
ATOM 649 N N . PHE A 1 90 ? 16.266 19.766 4.895 1 61.62 90 PHE A N 1
ATOM 650 C CA . PHE A 1 90 ? 16.141 18.828 3.785 1 61.62 90 PHE A CA 1
ATOM 651 C C . PHE A 1 90 ? 17.344 18.953 2.838 1 61.62 90 PHE A C 1
ATOM 653 O O . PHE A 1 90 ? 17.312 19.75 1.906 1 61.62 90 PHE A O 1
ATOM 660 N N . PRO A 1 91 ? 18.469 18.219 3.238 1 50.5 91 PRO A N 1
ATOM 661 C CA . PRO A 1 91 ? 19.734 18.438 2.518 1 50.5 91 PRO A CA 1
ATOM 662 C C . PRO A 1 91 ? 19.578 18.25 1.009 1 50.5 91 PRO A C 1
ATOM 664 O O . PRO A 1 91 ? 18.656 17.578 0.555 1 50.5 91 PRO A O 1
ATOM 667 N N . SER A 1 92 ? 20.469 19.094 0.317 1 46.06 92 SER A N 1
ATOM 668 C CA . SER A 1 92 ? 20.594 19.344 -1.113 1 46.06 92 SER A CA 1
ATOM 669 C C . SER A 1 92 ? 20.578 18.047 -1.912 1 46.06 92 SER A C 1
ATOM 671 O O . SER A 1 92 ? 21.047 17.016 -1.439 1 46.06 92 SER A O 1
ATOM 673 N N . PRO A 1 93 ? 19.797 18.172 -2.928 1 42.16 93 PRO A N 1
ATOM 674 C CA . PRO A 1 93 ? 19.672 17.109 -3.934 1 42.16 93 PRO A CA 1
ATOM 675 C C . PRO A 1 93 ? 21.031 16.5 -4.297 1 42.16 93 PRO A C 1
ATOM 677 O O . PRO A 1 93 ? 22.062 17.156 -4.191 1 42.16 93 PRO A O 1
ATOM 680 N N . GLN A 1 94 ? 21 15.133 -4.43 1 41.34 94 GLN A N 1
ATOM 681 C CA . GLN A 1 94 ? 22.109 14.414 -5.059 1 41.34 94 GLN A CA 1
ATOM 682 C C . GLN A 1 94 ? 22.625 15.156 -6.289 1 41.34 94 GLN A C 1
ATOM 684 O O . GLN A 1 94 ? 21.828 15.672 -7.086 1 41.34 94 GLN A O 1
ATOM 689 N N . PRO A 1 95 ? 23.859 15.531 -6.238 1 37.56 95 PRO A N 1
ATOM 690 C CA . PRO A 1 95 ? 24.344 16.078 -7.504 1 37.56 95 PRO A CA 1
ATOM 691 C C . PRO A 1 95 ? 23.969 15.227 -8.711 1 37.56 95 PRO A C 1
ATOM 693 O O . PRO A 1 95 ? 23.875 14 -8.594 1 37.56 95 PRO A O 1
ATOM 696 N N . SER A 1 96 ? 23.078 15.727 -9.562 1 37.44 96 SER A N 1
ATOM 697 C CA . SER A 1 96 ? 22.734 15.117 -10.844 1 37.44 96 SER A CA 1
ATOM 698 C C . SER A 1 96 ? 23.906 14.312 -11.406 1 37.44 96 SER A C 1
ATOM 700 O O . SER A 1 96 ? 23.812 13.781 -12.516 1 37.44 96 SER A O 1
ATOM 702 N N . GLY A 1 97 ? 25.094 14.359 -10.953 1 34.78 97 GLY A N 1
ATOM 703 C CA . GLY A 1 97 ? 26.172 13.812 -11.75 1 34.78 97 GLY A CA 1
ATOM 704 C C . GLY A 1 97 ? 26.297 12.305 -11.633 1 34.78 97 GLY A C 1
ATOM 705 O O . GLY A 1 97 ? 25.578 11.68 -10.852 1 34.78 97 GLY A O 1
ATOM 706 N N . LYS A 1 98 ? 27.359 11.688 -12.305 1 37.09 98 LYS A N 1
ATOM 707 C CA . LYS A 1 98 ? 27.734 10.297 -12.516 1 37.09 98 LYS A CA 1
ATOM 708 C C . LYS A 1 98 ? 27.875 9.555 -11.18 1 37.09 98 LYS A C 1
ATOM 710 O O . LYS A 1 98 ? 27.953 10.188 -10.125 1 37.09 98 LYS A O 1
ATOM 715 N N . GLY A 1 99 ? 27.891 8.227 -11.211 1 38.75 99 GLY A N 1
ATOM 716 C CA . GLY A 1 99 ? 27.984 7.16 -10.219 1 38.75 99 GLY A CA 1
ATOM 717 C C . GLY A 1 99 ? 28.766 7.562 -8.984 1 38.75 99 GLY A C 1
ATOM 718 O O . GLY A 1 99 ? 28.359 7.25 -7.859 1 38.75 99 GLY A O 1
ATOM 719 N N . SER A 1 100 ? 29.828 8.109 -9.172 1 40.97 100 SER A N 1
ATOM 720 C CA . SER A 1 100 ? 30.75 8.492 -8.109 1 40.97 100 SER A CA 1
ATOM 721 C C . SER A 1 100 ? 30.172 9.617 -7.258 1 40.97 100 SER A C 1
ATOM 723 O O . SER A 1 100 ? 30.453 9.695 -6.059 1 40.97 100 SER A O 1
ATOM 725 N N . ALA A 1 101 ? 29.375 10.312 -7.859 1 40.5 101 ALA A N 1
ATOM 726 C CA . ALA A 1 101 ? 28.891 11.508 -7.18 1 40.5 101 ALA A CA 1
ATOM 727 C C . ALA A 1 101 ? 27.828 11.156 -6.133 1 40.5 101 ALA A C 1
ATOM 729 O O . ALA A 1 101 ? 27.766 11.781 -5.066 1 40.5 101 ALA A O 1
ATOM 730 N N . LEU A 1 102 ? 27.047 10.164 -6.383 1 40.97 102 LEU A N 1
ATOM 731 C CA . LEU A 1 102 ? 26.078 9.703 -5.391 1 40.97 102 LEU A CA 1
ATOM 732 C C . LEU A 1 102 ? 26.797 9.156 -4.156 1 40.97 102 LEU A C 1
ATOM 734 O O . LEU A 1 102 ? 26.359 9.398 -3.029 1 40.97 102 LEU A O 1
ATOM 738 N N . ILE A 1 103 ? 27.844 8.391 -4.527 1 41 103 ILE A N 1
ATOM 739 C CA . ILE A 1 103 ? 28.625 7.867 -3.412 1 41 103 ILE A CA 1
ATOM 740 C C . ILE A 1 103 ? 29.266 9.016 -2.648 1 41 103 ILE A C 1
ATOM 742 O O . ILE A 1 103 ? 29.266 9.031 -1.416 1 41 103 ILE A O 1
ATOM 746 N N . ARG A 1 104 ? 29.828 9.852 -3.428 1 44.06 104 ARG A N 1
ATOM 747 C CA . ARG A 1 104 ? 30.469 11.008 -2.797 1 44.06 104 ARG A CA 1
ATOM 748 C C . ARG A 1 104 ? 29.438 11.852 -2.045 1 44.06 104 ARG A C 1
ATOM 750 O O . ARG A 1 104 ? 29.719 12.367 -0.961 1 44.06 104 ARG A O 1
ATOM 757 N N . TRP A 1 105 ? 28.344 12.016 -2.662 1 44.41 105 TRP A N 1
ATOM 758 C CA . TRP A 1 105 ? 27.25 12.758 -2.039 1 44.41 105 TRP A CA 1
ATOM 759 C C . TRP A 1 105 ? 26.75 12.047 -0.79 1 44.41 105 TRP A C 1
ATOM 761 O O . TRP A 1 105 ? 26.562 12.672 0.256 1 44.41 105 TRP A O 1
ATOM 771 N N . ALA A 1 106 ? 26.641 10.766 -0.934 1 44.16 106 ALA A N 1
ATOM 772 C CA . ALA A 1 106 ? 26.25 9.984 0.233 1 44.16 106 ALA A CA 1
ATOM 773 C C . ALA A 1 106 ? 27.312 10.055 1.327 1 44.16 106 ALA A C 1
ATOM 775 O O . ALA A 1 106 ? 26.984 10.164 2.512 1 44.16 106 ALA A O 1
ATOM 776 N N . TRP A 1 107 ? 28.484 9.984 0.783 1 44.41 107 TRP A N 1
ATOM 777 C CA . TRP A 1 107 ? 29.609 10.047 1.714 1 44.41 107 TRP A CA 1
ATOM 778 C C . TRP A 1 107 ? 29.734 11.43 2.336 1 44.41 107 TRP A C 1
ATOM 780 O O . TRP A 1 107 ? 30 11.562 3.533 1 44.41 107 TRP A O 1
ATOM 790 N N . LYS A 1 108 ? 29.703 12.367 1.519 1 45.59 108 LYS A N 1
ATOM 791 C CA . LYS A 1 108 ? 29.812 13.734 2.021 1 45.59 108 LYS A CA 1
ATOM 792 C C . LYS A 1 108 ? 28.656 14.086 2.947 1 45.59 108 LYS A C 1
ATOM 794 O O . LYS A 1 108 ? 28.812 14.852 3.895 1 45.59 108 LYS A O 1
ATOM 799 N N . HIS A 1 109 ? 27.594 13.547 2.734 1 45.84 109 HIS A N 1
ATOM 800 C CA . HIS A 1 109 ? 26.422 13.977 3.477 1 45.84 109 HIS A CA 1
ATOM 801 C C . HIS A 1 109 ? 26.078 13 4.594 1 45.84 109 HIS A C 1
ATOM 803 O O . HIS A 1 109 ? 25.094 13.18 5.309 1 45.84 109 HIS A O 1
ATOM 809 N N . ARG A 1 110 ? 26.953 11.977 4.648 1 44.72 110 ARG A N 1
ATOM 810 C CA . ARG A 1 110 ? 26.828 11.055 5.77 1 44.72 110 ARG A CA 1
ATOM 811 C C . ARG A 1 110 ? 26.969 11.789 7.102 1 44.72 110 ARG A C 1
ATOM 813 O O . ARG A 1 110 ? 26.25 11.477 8.062 1 44.72 110 ARG A O 1
ATOM 820 N N . ARG A 1 111 ? 28.078 12.5 7.129 1 43.94 111 ARG A N 1
ATOM 821 C CA . ARG A 1 111 ? 28.312 13.289 8.336 1 43.94 111 ARG A CA 1
ATOM 822 C C . ARG A 1 111 ? 27.297 14.414 8.453 1 43.94 111 ARG A C 1
ATOM 824 O O . ARG A 1 111 ? 26.938 14.828 9.562 1 43.94 111 ARG A O 1
ATOM 831 N N . SER A 1 112 ? 26.875 15.008 7.379 1 44.94 112 SER A N 1
ATOM 832 C CA . SER A 1 112 ? 25.938 16.109 7.289 1 44.94 112 SER A CA 1
ATOM 833 C C . SER A 1 112 ? 24.516 15.656 7.602 1 44.94 112 SER A C 1
ATOM 835 O O . SER A 1 112 ? 23.719 16.422 8.172 1 44.94 112 SER A O 1
ATOM 837 N N . SER A 1 113 ? 24.297 14.336 7.516 1 51.84 113 SER A N 1
ATOM 838 C CA . SER A 1 113 ? 22.984 13.758 7.793 1 51.84 113 SER A CA 1
ATOM 839 C C . SER A 1 113 ? 22.656 13.805 9.281 1 51.84 113 SER A C 1
ATOM 841 O O . SER A 1 113 ? 21.547 14.164 9.664 1 51.84 113 SER A O 1
ATOM 843 N N . SER A 1 114 ? 23.75 13.539 10.117 1 54.66 114 SER A N 1
ATOM 844 C CA . SER A 1 114 ? 23.531 13.641 11.562 1 54.66 114 SER A CA 1
ATOM 845 C C . SER A 1 114 ? 23.266 15.078 11.984 1 54.66 114 SER A C 1
ATOM 847 O O . SER A 1 114 ? 22.391 15.344 12.797 1 54.66 114 SER A O 1
ATOM 849 N N . ALA A 1 115 ? 23.953 15.984 11.375 1 55.53 115 ALA A N 1
ATOM 850 C CA . ALA A 1 115 ? 23.766 17.391 11.727 1 55.53 115 ALA A CA 1
ATOM 851 C C . ALA A 1 115 ? 22.406 17.906 11.258 1 55.53 115 ALA A C 1
ATOM 853 O O . ALA A 1 115 ? 21.734 18.641 11.977 1 55.53 115 ALA A O 1
ATOM 854 N N . ASN A 1 116 ? 22.031 17.453 10.117 1 62.44 116 ASN A N 1
ATOM 855 C CA . ASN A 1 116 ? 20.734 17.844 9.586 1 62.44 116 ASN A CA 1
ATOM 856 C C . ASN A 1 116 ? 19.594 17.25 10.398 1 62.44 116 ASN A C 1
ATOM 858 O O . ASN A 1 116 ? 18.578 17.906 10.617 1 62.44 116 ASN A O 1
ATOM 862 N N . GLY A 1 117 ? 19.891 16.094 10.891 1 67.38 117 GLY A N 1
ATOM 863 C CA . GLY A 1 117 ? 18.891 15.477 11.766 1 67.38 117 GLY A CA 1
ATOM 864 C C . GLY A 1 117 ? 18.766 16.188 13.102 1 67.38 117 GLY A C 1
ATOM 865 O O . GLY A 1 117 ? 17.641 16.391 13.594 1 67.38 117 GLY A O 1
ATOM 866 N N . LEU A 1 118 ? 19.859 16.656 13.547 1 70.75 118 LEU A N 1
ATOM 867 C CA . LEU A 1 118 ? 19.844 17.375 14.82 1 70.75 118 LEU A CA 1
ATOM 868 C C . LEU A 1 118 ? 19.219 18.75 14.656 1 70.75 118 LEU A C 1
ATOM 870 O O . LEU A 1 118 ? 18.5 19.219 15.539 1 70.75 118 LEU A O 1
ATOM 874 N N . ALA A 1 119 ? 19.5 19.359 13.555 1 74.62 119 ALA A N 1
ATOM 875 C CA . ALA A 1 119 ? 18.906 20.672 13.289 1 74.62 119 ALA A CA 1
ATOM 876 C C . ALA A 1 119 ? 17.391 20.562 13.164 1 74.62 119 ALA A C 1
ATOM 878 O O . ALA A 1 119 ? 16.656 21.391 13.711 1 74.62 119 ALA A O 1
ATOM 879 N N . LEU A 1 120 ? 16.969 19.578 12.492 1 77.81 120 LEU A N 1
ATOM 880 C CA . LEU A 1 120 ? 15.523 19.359 12.367 1 77.81 120 LEU A CA 1
ATOM 881 C C . LEU A 1 120 ? 14.898 19.078 13.727 1 77.81 120 LEU A C 1
ATOM 883 O O . LEU A 1 120 ? 13.844 19.625 14.055 1 77.81 120 LEU A O 1
ATOM 887 N N . LYS A 1 121 ? 15.57 18.266 14.453 1 82.19 121 LYS A N 1
ATOM 888 C CA . LYS A 1 121 ? 15.055 17.938 15.781 1 82.19 121 LYS A CA 1
ATOM 889 C C . LYS A 1 121 ? 14.875 19.188 16.625 1 82.19 121 LYS A C 1
ATOM 891 O O . LYS A 1 121 ? 13.836 19.375 17.25 1 82.19 121 LYS A O 1
ATOM 896 N N . LYS A 1 122 ? 15.82 19.984 16.625 1 83.88 122 LYS A N 1
ATOM 897 C CA . LYS A 1 122 ? 15.766 21.219 17.422 1 83.88 122 LYS A CA 1
ATOM 898 C C . LYS A 1 122 ? 14.625 22.109 16.969 1 83.88 122 LYS A C 1
ATOM 900 O O . LYS A 1 122 ? 13.891 22.672 17.797 1 83.88 122 LYS A O 1
ATOM 905 N N . ARG A 1 123 ? 14.492 22.266 15.758 1 83.94 123 ARG A N 1
ATOM 906 C CA . ARG A 1 123 ? 13.43 23.109 15.219 1 83.94 123 ARG A CA 1
ATOM 907 C C . ARG A 1 123 ? 12.055 22.547 15.555 1 83.94 123 ARG A C 1
ATOM 909 O O . ARG A 1 123 ? 11.133 23.297 15.875 1 83.94 123 ARG A O 1
ATOM 916 N N . LEU A 1 124 ? 11.906 21.281 15.422 1 87.12 124 LEU A N 1
ATOM 917 C CA . LEU A 1 124 ? 10.641 20.641 15.766 1 87.12 124 LEU A CA 1
ATOM 918 C C . LEU A 1 124 ? 10.328 20.812 17.25 1 87.12 124 LEU A C 1
ATOM 920 O O . LEU A 1 124 ? 9.172 21.062 17.609 1 87.12 124 LEU A O 1
ATOM 924 N N . GLU A 1 125 ? 11.336 20.703 18.016 1 88.5 125 GLU A N 1
ATOM 925 C CA . GLU A 1 125 ? 11.156 20.906 19.453 1 88.5 125 GLU A CA 1
ATOM 926 C C . GLU A 1 125 ? 10.75 22.344 19.766 1 88.5 125 GLU A C 1
ATOM 928 O O . GLU A 1 125 ? 9.961 22.594 20.672 1 88.5 125 GLU A O 1
ATOM 933 N N . ASP A 1 126 ? 11.305 23.234 19.016 1 86.94 126 ASP A N 1
ATOM 934 C CA . ASP A 1 126 ? 10.945 24.641 19.188 1 86.94 126 ASP A CA 1
ATOM 935 C C . ASP A 1 126 ? 9.484 24.891 18.812 1 86.94 126 ASP A C 1
ATOM 937 O O . ASP A 1 126 ? 8.797 25.672 19.469 1 86.94 126 ASP A O 1
ATOM 941 N N . VAL A 1 127 ? 9.031 24.219 17.859 1 87 127 VAL A N 1
ATOM 942 C CA . VAL A 1 127 ? 7.695 24.438 17.312 1 87 127 VAL A CA 1
ATOM 943 C C . VAL A 1 127 ? 6.664 23.703 18.156 1 87 127 VAL A C 1
ATOM 945 O O . VAL A 1 127 ? 5.602 24.25 18.469 1 87 127 VAL A O 1
ATOM 948 N N . PHE A 1 128 ? 6.977 22.484 18.562 1 92.62 128 PHE A N 1
ATOM 949 C CA . PHE A 1 128 ? 5.957 21.641 19.172 1 92.62 128 PHE A CA 1
ATOM 950 C C . PHE A 1 128 ? 6.133 21.578 20.688 1 92.62 128 PHE A C 1
ATOM 952 O O . PHE A 1 128 ? 5.227 21.156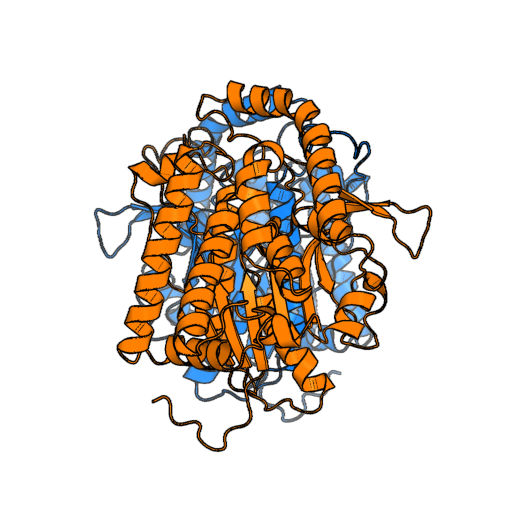 21.406 1 92.62 128 PHE A O 1
ATOM 959 N N . GLY A 1 129 ? 7.293 22 21.172 1 92.06 129 GLY A N 1
ATOM 960 C CA . GLY A 1 129 ? 7.566 21.891 22.594 1 92.06 129 GLY A CA 1
ATOM 961 C C . GLY A 1 129 ? 7.527 20.469 23.094 1 92.06 129 GLY A C 1
ATOM 962 O O . GLY A 1 129 ? 8.133 19.578 22.5 1 92.06 129 GLY A O 1
ATOM 963 N N . THR A 1 130 ? 6.801 20.25 24.266 1 94.12 130 THR A N 1
ATOM 964 C CA . THR A 1 130 ? 6.746 18.922 24.891 1 94.12 130 THR A CA 1
ATOM 965 C C . THR A 1 130 ? 5.387 18.266 24.672 1 94.12 130 THR A C 1
ATOM 967 O O . THR A 1 130 ? 5.047 17.297 25.328 1 94.12 130 THR A O 1
ATOM 970 N N . THR A 1 131 ? 4.629 18.844 23.75 1 96.31 131 THR A N 1
ATOM 971 C CA . THR A 1 131 ? 3.293 18.312 23.5 1 96.31 131 THR A CA 1
ATOM 972 C C . THR A 1 131 ? 3.361 16.859 23.031 1 96.31 131 THR A C 1
ATOM 974 O O . THR A 1 131 ? 4.094 16.547 22.094 1 96.31 131 THR A O 1
ATOM 977 N N . THR A 1 132 ? 2.637 15.984 23.719 1 96.19 132 THR A N 1
ATOM 978 C CA . THR A 1 132 ? 2.555 14.578 23.344 1 96.19 132 THR A CA 1
ATOM 979 C C . THR A 1 132 ? 1.301 14.312 22.516 1 96.19 132 THR A C 1
ATOM 981 O O . THR A 1 132 ? 0.426 15.172 22.422 1 96.19 132 THR A O 1
ATOM 984 N N . LEU A 1 133 ? 1.262 13.141 21.922 1 97.12 133 LEU A N 1
ATOM 985 C CA . LEU A 1 133 ? 0.064 12.727 21.188 1 97.12 133 LEU A CA 1
ATOM 986 C C . LEU A 1 133 ? -1.156 12.742 22.109 1 97.12 133 LEU A C 1
ATOM 988 O O . LEU A 1 133 ? -2.25 13.125 21.688 1 97.12 133 LEU A O 1
ATOM 992 N N . ALA A 1 134 ? -0.96 12.312 23.328 1 97.06 134 ALA A N 1
ATOM 993 C CA . ALA A 1 134 ? -2.049 12.32 24.312 1 97.06 134 ALA A CA 1
ATOM 994 C C . ALA A 1 134 ? -2.508 13.742 24.609 1 97.06 134 ALA A C 1
ATOM 996 O O . ALA A 1 134 ? -3.709 14.016 24.656 1 97.06 134 ALA A O 1
ATOM 997 N N . ASP A 1 135 ? -1.519 14.648 24.844 1 97.12 135 ASP A N 1
ATOM 998 C CA . ASP A 1 135 ? -1.847 16.047 25.094 1 97.12 135 ASP A CA 1
ATOM 999 C C . ASP A 1 135 ? -2.658 16.625 23.953 1 97.12 135 ASP A C 1
ATOM 1001 O O . ASP A 1 135 ? -3.668 17.297 24.172 1 97.12 135 ASP A O 1
ATOM 1005 N N . LEU A 1 136 ? -2.213 16.359 22.766 1 97.38 136 LEU A N 1
ATOM 1006 C CA . LEU A 1 136 ? -2.871 16.875 21.562 1 97.38 136 LEU A CA 1
ATOM 1007 C C . LEU A 1 136 ? -4.328 16.422 21.516 1 97.38 136 LEU A C 1
ATOM 1009 O O . LEU A 1 136 ? -5.227 17.234 21.312 1 97.38 136 LEU A O 1
ATOM 1013 N N . TYR A 1 137 ? -4.523 15.164 21.688 1 97.31 137 TYR A N 1
ATOM 1014 C CA . TYR A 1 137 ? -5.875 14.633 21.547 1 97.31 137 TYR A CA 1
ATOM 1015 C C . TYR A 1 137 ? -6.77 15.141 22.672 1 97.31 137 TYR A C 1
ATOM 1017 O O . TYR A 1 137 ? -7.957 15.398 22.469 1 97.31 137 TYR A O 1
ATOM 1025 N N . ARG A 1 138 ? -6.25 15.203 23.828 1 96.19 138 ARG A N 1
ATOM 1026 C CA . ARG A 1 138 ? -7.016 15.719 24.969 1 96.19 138 ARG A CA 1
ATOM 1027 C C . ARG A 1 138 ? -7.453 17.156 24.719 1 96.19 138 ARG A C 1
ATOM 1029 O O . ARG A 1 138 ? -8.594 17.531 25 1 96.19 138 ARG A O 1
ATOM 1036 N N . GLU A 1 139 ? -6.625 17.953 24.188 1 95.94 139 GLU A N 1
ATOM 1037 C CA . GLU A 1 139 ? -6.859 19.391 24.062 1 95.94 139 GLU A CA 1
ATOM 1038 C C . GLU A 1 139 ? -7.664 19.703 22.797 1 95.94 139 GLU A C 1
ATOM 1040 O O . GLU A 1 139 ? -8.531 20.578 22.812 1 95.94 139 GLU A O 1
ATOM 1045 N N . ARG A 1 140 ? -7.328 18.969 21.703 1 96.31 140 ARG A N 1
ATOM 1046 C CA . ARG A 1 140 ? -7.848 19.391 20.406 1 96.31 140 ARG A CA 1
ATOM 1047 C C . ARG A 1 140 ? -8.93 18.438 19.906 1 96.31 140 ARG A C 1
ATOM 1049 O O . ARG A 1 140 ? -9.719 18.781 19.031 1 96.31 140 ARG A O 1
ATOM 1056 N N . ARG A 1 141 ? -8.922 17.203 20.375 1 96.81 141 ARG A N 1
ATOM 1057 C CA . ARG A 1 141 ? -9.859 16.156 20 1 96.81 141 ARG A CA 1
ATOM 1058 C C . ARG A 1 141 ? -9.805 15.914 18.484 1 96.81 141 ARG A C 1
ATOM 1060 O O . ARG A 1 141 ? -10.844 15.68 17.859 1 96.81 141 ARG A O 1
ATOM 1067 N N . ILE A 1 142 ? -8.734 16.141 17.875 1 97.94 142 ILE A N 1
ATOM 1068 C CA . ILE A 1 142 ? -8.43 15.812 16.484 1 97.94 142 ILE A CA 1
ATOM 1069 C C . ILE A 1 142 ? -7.516 14.586 16.438 1 97.94 142 ILE A C 1
ATOM 1071 O O . ILE A 1 142 ? -6.418 14.602 17 1 97.94 142 ILE A O 1
ATOM 1075 N N . ALA A 1 143 ? -8.023 13.516 15.852 1 98.62 143 ALA A N 1
ATOM 1076 C CA . ALA A 1 143 ? -7.203 12.305 15.727 1 98.62 143 ALA A CA 1
ATOM 1077 C C . ALA A 1 143 ? -6.051 12.523 14.75 1 98.62 143 ALA A C 1
ATOM 1079 O O . ALA A 1 143 ? -6.195 13.25 13.758 1 98.62 143 ALA A O 1
ATOM 1080 N N . LEU A 1 144 ? -4.957 11.914 15.055 1 98.62 144 LEU A N 1
ATOM 1081 C CA . LEU A 1 144 ? -3.754 12.031 14.234 1 98.62 144 LEU A CA 1
ATOM 1082 C C . LEU A 1 144 ? -3.184 10.656 13.898 1 98.62 144 LEU A C 1
ATOM 1084 O O . LEU A 1 144 ? -3.092 9.789 14.773 1 98.62 144 LEU A O 1
ATOM 1088 N N . CYS A 1 145 ? -2.861 10.383 12.625 1 98.62 145 CYS A N 1
ATOM 1089 C CA . CYS A 1 145 ? -2.168 9.188 12.141 1 98.62 145 CYS A CA 1
ATOM 1090 C C . CYS A 1 145 ? -0.925 9.57 11.344 1 98.62 145 CYS A C 1
ATOM 1092 O O . CYS A 1 145 ? -1.02 10.258 10.328 1 98.62 145 CYS A O 1
ATOM 1094 N N . VAL A 1 146 ? 0.233 9.094 11.789 1 98.25 146 VAL A N 1
ATOM 1095 C CA . VAL A 1 146 ? 1.484 9.445 11.125 1 98.25 146 VAL A CA 1
ATOM 1096 C C . VAL A 1 146 ? 2.277 8.18 10.805 1 98.25 146 VAL A C 1
ATOM 1098 O O . VAL A 1 146 ? 2.893 7.586 11.695 1 98.25 146 VAL A O 1
ATOM 1101 N N . PRO A 1 147 ? 2.314 7.781 9.516 1 97.94 147 PRO A N 1
ATOM 1102 C CA . PRO A 1 147 ? 3.043 6.578 9.117 1 97.94 147 PRO A CA 1
ATOM 1103 C C . PRO A 1 147 ? 4.551 6.707 9.312 1 97.94 147 PRO A C 1
ATOM 1105 O O . PRO A 1 147 ? 5.113 7.789 9.125 1 97.94 147 PRO A O 1
ATOM 1108 N N . ALA A 1 148 ? 5.184 5.656 9.672 1 94.31 148 ALA A N 1
ATOM 1109 C CA . ALA A 1 148 ? 6.629 5.457 9.797 1 94.31 148 ALA A CA 1
ATOM 1110 C C . ALA A 1 148 ? 7 3.994 9.578 1 94.31 148 ALA A C 1
ATOM 1112 O O . ALA A 1 148 ? 6.195 3.211 9.07 1 94.31 148 ALA A O 1
ATOM 1113 N N . VAL A 1 149 ? 8.281 3.678 9.703 1 89.38 149 VAL A N 1
ATOM 1114 C CA . VAL A 1 149 ? 8.758 2.303 9.57 1 89.38 149 VAL A CA 1
ATOM 1115 C C . VAL A 1 149 ? 9.617 1.937 10.773 1 89.38 149 VAL A C 1
ATOM 1117 O O . VAL A 1 149 ? 10.453 2.73 11.211 1 89.38 149 VAL A O 1
ATOM 1120 N N . HIS A 1 150 ? 9.289 0.79 11.312 1 84.12 150 HIS A N 1
ATOM 1121 C CA . HIS A 1 150 ? 10.25 0.244 12.266 1 84.12 150 HIS A CA 1
ATOM 1122 C C . HIS A 1 150 ? 11.539 -0.174 11.57 1 84.12 150 HIS A C 1
ATOM 1124 O O . HIS A 1 150 ? 11.539 -1.084 10.742 1 84.12 150 HIS A O 1
ATOM 1130 N N . ALA A 1 151 ? 12.586 0.449 11.969 1 75.06 151 ALA A N 1
ATOM 1131 C CA . ALA A 1 151 ? 13.852 0.221 11.266 1 75.06 151 ALA A CA 1
ATOM 1132 C C . ALA A 1 151 ? 14.352 -1.204 11.484 1 75.06 151 ALA A C 1
ATOM 1134 O O . ALA A 1 151 ? 14.906 -1.818 10.57 1 75.06 151 ALA A O 1
ATOM 1135 N N . GLU A 1 152 ? 14.117 -1.761 12.617 1 70.94 152 GLU A N 1
ATOM 1136 C CA . GLU A 1 152 ? 14.656 -3.066 12.977 1 70.94 152 GLU A CA 1
ATOM 1137 C C . GLU A 1 152 ? 13.906 -4.191 12.266 1 70.94 152 GLU A C 1
ATOM 1139 O O . GLU A 1 152 ? 14.508 -5.176 11.836 1 70.94 152 GLU A O 1
ATOM 1144 N N . THR A 1 153 ? 12.695 -4.031 12.109 1 73.88 153 THR A N 1
ATOM 1145 C CA . THR A 1 153 ? 11.883 -5.121 11.586 1 73.88 153 THR A CA 1
ATOM 1146 C C . THR A 1 153 ? 11.414 -4.824 10.164 1 73.88 153 THR A C 1
ATOM 1148 O O . THR A 1 153 ? 10.883 -5.699 9.484 1 73.88 153 THR A O 1
ATOM 1151 N N . SER A 1 154 ? 11.633 -3.625 9.695 1 77.88 154 SER A N 1
ATOM 1152 C CA . SER A 1 154 ? 11.164 -3.158 8.391 1 77.88 154 SER A CA 1
ATOM 1153 C C . SER A 1 154 ? 9.641 -3.246 8.289 1 77.88 154 SER A C 1
ATOM 1155 O O . SER A 1 154 ? 9.102 -3.363 7.188 1 77.88 154 SER A O 1
ATOM 1157 N N . CYS A 1 155 ? 9 -3.225 9.438 1 85.94 155 CYS A N 1
ATOM 1158 C CA . CYS A 1 155 ? 7.543 -3.287 9.453 1 85.94 155 CYS A CA 1
ATOM 1159 C C . CYS A 1 155 ? 6.938 -1.889 9.445 1 85.94 155 CYS A C 1
ATOM 1161 O O . CYS A 1 155 ? 7.492 -0.962 10.039 1 85.94 155 CYS A O 1
ATOM 1163 N N . SER A 1 156 ? 5.812 -1.833 8.781 1 92.19 156 SER A N 1
ATOM 1164 C CA . SER A 1 156 ? 5.07 -0.577 8.773 1 92.19 156 SER A CA 1
ATOM 1165 C C . SER A 1 156 ? 4.59 -0.206 10.172 1 92.19 156 SER A C 1
ATOM 1167 O O . SER A 1 156 ? 4.277 -1.083 10.977 1 92.19 156 SER A O 1
ATOM 1169 N N . LYS A 1 157 ? 4.629 1.065 10.438 1 91.88 157 LYS A N 1
ATOM 1170 C CA . LYS A 1 157 ? 4.18 1.662 11.695 1 91.88 157 LYS A CA 1
ATOM 1171 C C . LYS A 1 157 ? 3.326 2.902 11.438 1 91.88 157 LYS A C 1
ATOM 1173 O O . LYS A 1 157 ? 3.59 3.662 10.508 1 91.88 157 LYS A O 1
ATOM 1178 N N . VAL A 1 158 ? 2.234 3.041 12.234 1 97 158 VAL A N 1
ATOM 1179 C CA . VAL A 1 158 ? 1.469 4.281 12.242 1 97 158 VAL A CA 1
ATOM 1180 C C . VAL A 1 158 ? 1.386 4.824 13.672 1 97 158 VAL A C 1
ATOM 1182 O O . VAL A 1 158 ? 0.828 4.172 14.555 1 97 158 VAL A O 1
ATOM 1185 N N . PHE A 1 159 ? 1.981 5.984 13.891 1 96.06 159 PHE A N 1
ATOM 1186 C CA . PHE A 1 159 ? 1.766 6.68 15.156 1 96.06 159 PHE A CA 1
ATOM 1187 C C . PHE A 1 159 ? 0.354 7.246 15.227 1 96.06 159 PHE A C 1
ATOM 1189 O O . PHE A 1 159 ? -0.123 7.859 14.273 1 96.06 159 PHE A O 1
ATOM 1196 N N . LYS A 1 160 ? -0.261 7.004 16.359 1 97.62 160 LYS A N 1
ATOM 1197 C CA . LYS A 1 160 ? -1.651 7.426 16.5 1 97.62 160 LYS A CA 1
ATOM 1198 C C . LYS A 1 160 ? -1.883 8.148 17.828 1 97.62 160 LYS A C 1
ATOM 1200 O O . LYS A 1 160 ? -1.271 7.801 18.844 1 97.62 160 LYS A O 1
ATOM 1205 N N . THR A 1 161 ? -2.791 9.133 17.766 1 97.56 161 THR A N 1
ATOM 1206 C CA . THR A 1 161 ? -3.336 9.664 19.016 1 97.56 161 THR A CA 1
ATOM 1207 C C . THR A 1 161 ? -4.172 8.602 19.719 1 97.56 161 THR A C 1
ATOM 1209 O O . THR A 1 161 ? -4.602 7.625 19.109 1 97.56 161 THR A O 1
ATOM 1212 N N . PRO A 1 162 ? -4.336 8.766 21 1 96.25 162 PRO A N 1
ATOM 1213 C CA . PRO A 1 162 ? -5.117 7.777 21.75 1 96.25 162 PRO A CA 1
ATOM 1214 C C . PRO A 1 162 ? -6.621 7.992 21.609 1 96.25 162 PRO A C 1
ATOM 1216 O O . PRO A 1 162 ? -7.336 8.031 22.609 1 96.25 162 PRO A O 1
ATOM 1219 N N . HIS A 1 163 ? -7.172 8.031 20.453 1 95.56 163 HIS A N 1
ATOM 1220 C CA . HIS A 1 163 ? -8.602 8.172 20.188 1 95.56 163 HIS A CA 1
ATOM 1221 C C . HIS A 1 163 ? -9.328 6.852 20.391 1 95.56 163 HIS A C 1
ATOM 1223 O O . HIS A 1 163 ? -10.562 6.812 20.422 1 95.56 163 HIS A O 1
ATOM 1229 N N . ASP A 1 164 ? -8.633 5.773 20.391 1 92.81 164 ASP A N 1
ATOM 1230 C CA . ASP A 1 164 ? -9.062 4.488 20.938 1 92.81 164 ASP A CA 1
ATOM 1231 C C . ASP A 1 164 ? -8.438 4.238 22.297 1 92.81 164 ASP A C 1
ATOM 1233 O O . ASP A 1 164 ? -7.223 4.332 22.469 1 92.81 164 ASP A O 1
ATOM 1237 N N . PRO A 1 165 ? -9.242 3.943 23.25 1 89.56 165 PRO A N 1
ATOM 1238 C CA . PRO A 1 165 ? -8.719 3.729 24.609 1 89.56 165 PRO A CA 1
ATOM 1239 C C . PRO A 1 165 ? -7.637 2.648 24.641 1 89.56 165 PRO A C 1
ATOM 1241 O O . PRO A 1 165 ? -6.793 2.646 25.547 1 89.56 165 PRO A O 1
ATOM 1244 N N . ASP A 1 166 ? -7.602 1.827 23.703 1 87.06 166 ASP A N 1
ATOM 1245 C CA . ASP A 1 166 ? -6.613 0.75 23.656 1 87.06 166 ASP A CA 1
ATOM 1246 C C . ASP A 1 166 ? -5.309 1.225 23.031 1 87.06 166 ASP A C 1
ATOM 1248 O O . ASP A 1 166 ? -4.289 0.539 23.109 1 87.06 166 ASP A O 1
ATOM 1252 N N . PHE A 1 167 ? -5.391 2.424 22.438 1 86 167 PHE A N 1
ATOM 1253 C CA . PHE A 1 167 ? -4.199 2.969 21.797 1 86 167 PHE A CA 1
ATOM 1254 C C . PHE A 1 167 ? -3.322 3.691 22.812 1 86 167 PHE A C 1
ATOM 1256 O O . PHE A 1 167 ? -3.219 4.918 22.797 1 86 167 PHE A O 1
ATOM 1263 N N . THR A 1 168 ? -2.541 3.002 23.625 1 84.06 168 THR A N 1
ATOM 1264 C CA . THR A 1 168 ? -1.791 3.623 24.703 1 84.06 168 THR A CA 1
ATOM 1265 C C . THR A 1 168 ? -0.298 3.641 24.391 1 84.06 168 THR A C 1
ATOM 1267 O O . THR A 1 168 ? 0.45 4.445 24.953 1 84.06 168 THR A O 1
ATOM 1270 N N . ILE A 1 169 ? 0.089 2.945 23.453 1 84.62 169 ILE A N 1
ATOM 1271 C CA . ILE A 1 169 ? 1.511 2.721 23.219 1 84.62 169 ILE A CA 1
ATOM 1272 C C . ILE A 1 169 ? 2.16 4.008 22.703 1 84.62 169 ILE A C 1
ATOM 1274 O O . ILE A 1 169 ? 3.266 4.355 23.125 1 84.62 169 ILE A O 1
ATOM 1278 N N . ASP A 1 170 ? 1.455 4.75 21.875 1 91.44 170 ASP A N 1
ATOM 1279 C CA . ASP A 1 170 ? 2.047 5.918 21.234 1 91.44 170 ASP A CA 1
ATOM 1280 C C . ASP A 1 170 ? 1.799 7.184 22.047 1 91.44 170 ASP A C 1
ATOM 1282 O O . ASP A 1 170 ? 2.383 8.234 21.766 1 91.44 170 ASP A O 1
ATOM 1286 N N . SER A 1 171 ? 1.015 7.125 23.047 1 91.69 171 SER A N 1
ATOM 1287 C CA . SER A 1 171 ? 0.447 8.281 23.734 1 91.69 171 SER A CA 1
ATOM 1288 C C . SER A 1 171 ? 1.541 9.195 24.266 1 91.69 171 SER A C 1
ATOM 1290 O O . SER A 1 171 ? 1.396 10.422 24.25 1 91.69 171 SER A O 1
ATOM 1292 N N . CYS A 1 172 ? 2.627 8.648 24.641 1 91.12 172 CYS A N 1
ATOM 1293 C CA . CYS A 1 172 ? 3.629 9.43 25.359 1 91.12 172 CYS A CA 1
ATOM 1294 C C . CYS A 1 172 ? 4.66 10.008 24.406 1 91.12 172 CYS A C 1
ATOM 1296 O O . CYS A 1 172 ? 5.512 10.805 24.797 1 91.12 172 CYS A O 1
ATOM 1298 N N . PHE A 1 173 ? 4.555 9.664 23.172 1 92.81 173 PHE A N 1
ATOM 1299 C CA . PHE A 1 173 ? 5.5 10.234 22.219 1 92.81 173 PHE A CA 1
ATOM 1300 C C . PHE A 1 173 ? 5.23 11.719 22.016 1 92.81 173 PHE A C 1
ATOM 1302 O O . PHE A 1 173 ? 4.074 12.133 21.875 1 92.81 173 PHE A O 1
ATOM 1309 N N . LYS A 1 174 ? 6.344 12.477 22.031 1 94.5 174 LYS A N 1
ATOM 1310 C CA . LYS A 1 174 ? 6.234 13.891 21.672 1 94.5 174 LYS A CA 1
ATOM 1311 C C . LYS A 1 174 ? 5.969 14.055 20.188 1 94.5 174 LYS A C 1
ATOM 1313 O O . LYS A 1 174 ? 6.445 13.258 19.375 1 94.5 174 LYS A O 1
ATOM 1318 N N . LEU A 1 175 ? 5.207 15.133 19.859 1 95.75 175 LEU A N 1
ATOM 1319 C CA . LEU A 1 175 ? 4.973 15.43 18.453 1 95.75 175 LEU A CA 1
ATOM 1320 C C . LEU A 1 175 ? 6.289 15.57 17.703 1 95.75 175 LEU A C 1
ATOM 1322 O O . LEU A 1 175 ? 6.41 15.125 16.562 1 95.75 175 LEU A O 1
ATOM 1326 N N . SER A 1 176 ? 7.277 16.203 18.359 1 91.81 176 SER A N 1
ATOM 1327 C CA . SER A 1 176 ? 8.586 16.375 17.734 1 91.81 176 SER A CA 1
ATOM 1328 C C . SER A 1 176 ? 9.211 15.031 17.391 1 91.81 176 SER A C 1
ATOM 1330 O O . SER A 1 176 ? 9.789 14.867 16.312 1 91.81 176 SER A O 1
ATOM 1332 N N . ASP A 1 177 ? 9.062 14.039 18.25 1 90.44 177 ASP A N 1
ATOM 1333 C CA . ASP A 1 177 ? 9.609 12.711 18.016 1 90.44 177 ASP A CA 1
ATOM 1334 C C . ASP A 1 177 ? 8.898 12.008 16.859 1 90.44 177 ASP A C 1
ATOM 1336 O O . ASP A 1 177 ? 9.531 11.352 16.047 1 90.44 177 ASP A O 1
ATOM 1340 N N . VAL A 1 178 ? 7.598 12.141 16.844 1 93.81 178 VAL A N 1
ATOM 1341 C CA . VAL A 1 178 ? 6.789 11.539 15.781 1 93.81 178 VAL A CA 1
ATOM 1342 C C . VAL A 1 178 ? 7.184 12.133 14.43 1 93.81 178 VAL A C 1
ATOM 1344 O O . VAL A 1 178 ? 7.367 11.398 13.453 1 93.81 178 VAL A O 1
ATOM 1347 N N . CYS A 1 179 ? 7.34 13.422 14.383 1 91.44 179 CYS A N 1
ATOM 1348 C CA . CYS A 1 179 ? 7.746 14.109 13.164 1 91.44 179 CYS A CA 1
ATOM 1349 C C . CYS A 1 179 ? 9.125 13.648 12.711 1 91.44 179 CYS A C 1
ATOM 1351 O O . CYS A 1 179 ? 9.352 13.414 11.523 1 91.44 179 CYS A O 1
ATOM 1353 N N . LEU A 1 180 ? 10.039 13.547 13.664 1 86.5 180 LEU A N 1
ATOM 1354 C CA . LEU A 1 180 ? 11.391 13.094 13.344 1 86.5 180 LEU A CA 1
ATOM 1355 C C . LEU A 1 180 ? 11.375 11.68 12.789 1 86.5 180 LEU A C 1
ATOM 1357 O O . LEU A 1 180 ? 12.062 11.383 11.812 1 86.5 180 LEU A O 1
ATOM 1361 N N . ALA A 1 181 ? 10.578 10.859 13.383 1 87.44 181 ALA A N 1
ATOM 1362 C CA . ALA A 1 181 ? 10.492 9.469 12.969 1 87.44 181 ALA A CA 1
ATOM 1363 C C . ALA A 1 181 ? 9.953 9.352 11.539 1 87.44 181 ALA A C 1
ATOM 1365 O O . ALA A 1 181 ? 10.547 8.672 10.703 1 87.44 181 ALA A O 1
ATOM 1366 N N . THR A 1 182 ? 8.852 10.008 11.242 1 92.5 182 THR A N 1
ATOM 1367 C CA . THR A 1 182 ? 8.188 9.875 9.953 1 92.5 182 THR A CA 1
ATOM 1368 C C . THR A 1 182 ? 9 10.547 8.852 1 92.5 182 THR A C 1
ATOM 1370 O O . THR A 1 182 ? 8.742 10.328 7.664 1 92.5 182 THR A O 1
ATOM 1373 N N . SER A 1 183 ? 9.984 11.352 9.188 1 85.31 183 SER A N 1
ATOM 1374 C CA . SER A 1 183 ? 10.734 12.094 8.172 1 85.31 183 SER A CA 1
ATOM 1375 C C . SER A 1 183 ? 12.164 11.57 8.047 1 85.31 183 SER A C 1
ATOM 1377 O O . SER A 1 183 ? 12.984 12.164 7.348 1 85.31 183 SER A O 1
ATOM 1379 N N . ALA A 1 184 ? 12.484 10.477 8.727 1 78.44 184 ALA A N 1
ATOM 1380 C CA . ALA A 1 184 ? 13.836 9.922 8.703 1 78.44 184 ALA A CA 1
ATOM 1381 C C . ALA A 1 184 ? 14.086 9.164 7.398 1 78.44 184 ALA A C 1
ATOM 1383 O O . ALA A 1 184 ? 14.031 7.934 7.371 1 78.44 184 ALA A O 1
ATOM 1384 N N . ALA A 1 185 ? 14.383 9.906 6.391 1 66 185 ALA A N 1
ATOM 1385 C CA . ALA A 1 185 ? 14.641 9.289 5.094 1 66 185 ALA A CA 1
ATOM 1386 C C . ALA A 1 185 ? 15.953 8.5 5.109 1 66 185 ALA A C 1
ATOM 1388 O O . ALA A 1 185 ? 16.953 8.969 5.656 1 66 185 ALA A O 1
ATOM 1389 N N . PRO A 1 186 ? 15.938 7.234 4.766 1 59.88 186 PRO A N 1
ATOM 1390 C CA . PRO A 1 186 ? 17.109 6.363 4.902 1 59.88 186 PRO A CA 1
ATOM 1391 C C . PRO A 1 186 ? 18.375 6.973 4.297 1 59.88 186 PRO A C 1
ATOM 1393 O O . PRO A 1 186 ? 19.469 6.699 4.77 1 59.88 186 PRO A O 1
ATOM 1396 N N . ILE A 1 187 ? 18.328 7.598 3.186 1 49 187 ILE A N 1
ATOM 1397 C CA . ILE A 1 187 ? 19.547 8.086 2.551 1 49 187 ILE A CA 1
ATOM 1398 C C . ILE A 1 187 ? 20.047 9.336 3.275 1 49 187 ILE A C 1
ATOM 1400 O O . ILE A 1 187 ? 21.25 9.594 3.324 1 49 187 ILE A O 1
ATOM 1404 N N . VAL A 1 188 ? 19.188 10 3.867 1 42.22 188 VAL A N 1
ATOM 1405 C CA . VAL A 1 188 ? 19.562 11.352 4.273 1 42.22 188 VAL A CA 1
ATOM 1406 C C . VAL A 1 188 ? 19.672 11.422 5.793 1 42.22 188 VAL A C 1
ATOM 1408 O O . VAL A 1 188 ? 20.562 12.094 6.324 1 42.22 188 VAL A O 1
ATOM 1411 N N . PHE A 1 189 ? 18.828 10.711 6.496 1 43.97 189 PHE A N 1
ATOM 1412 C CA . PHE A 1 189 ? 18.766 11.008 7.922 1 43.97 189 PHE A CA 1
ATOM 1413 C C . PHE A 1 189 ? 19.109 9.773 8.75 1 43.97 189 PHE A C 1
ATOM 1415 O O . PHE A 1 189 ? 18.828 8.648 8.344 1 43.97 189 PHE A O 1
ATOM 1422 N N . PRO A 1 190 ? 20.031 10.016 9.805 1 41.97 190 PRO A N 1
ATOM 1423 C CA . PRO A 1 190 ? 20.203 8.945 10.789 1 41.97 190 PRO A CA 1
ATOM 1424 C C . PRO A 1 190 ? 18.859 8.391 11.281 1 41.97 190 PRO A C 1
ATOM 1426 O O . PRO A 1 190 ? 17.859 9.094 11.266 1 41.97 190 PRO A O 1
ATOM 1429 N N . VAL A 1 191 ? 18.75 7.102 11.469 1 42.34 191 VAL A N 1
ATOM 1430 C CA . VAL A 1 191 ? 17.609 6.438 12.094 1 42.34 191 VAL A CA 1
ATOM 1431 C C . VAL A 1 191 ? 17.172 7.215 13.336 1 42.34 191 VAL A C 1
ATOM 1433 O O . VAL A 1 191 ? 18.016 7.66 14.117 1 42.34 191 VAL A O 1
ATOM 1436 N N . ALA A 1 192 ? 15.914 7.785 13.266 1 44.47 192 ALA A N 1
ATOM 1437 C CA . ALA A 1 192 ? 15.398 8.445 14.461 1 44.47 192 ALA A CA 1
ATOM 1438 C C . ALA A 1 192 ? 15.289 7.461 15.625 1 44.47 192 ALA A C 1
ATOM 1440 O O . ALA A 1 192 ? 14.57 6.457 15.531 1 44.47 192 ALA A O 1
ATOM 1441 N N . LYS A 1 193 ? 16.203 7.633 16.578 1 49.34 193 LYS A N 1
ATOM 1442 C CA . LYS A 1 193 ? 16.125 6.855 17.812 1 49.34 193 LYS A CA 1
ATOM 1443 C C . LYS A 1 193 ? 15.148 7.477 18.797 1 49.34 193 LYS A C 1
ATOM 1445 O O . LYS A 1 193 ? 15.273 8.648 19.156 1 49.34 193 LYS A O 1
ATOM 1450 N N . ILE A 1 194 ? 14.031 6.898 18.859 1 49.09 194 ILE A N 1
ATOM 1451 C CA . ILE A 1 194 ? 13.039 7.395 19.812 1 49.09 194 ILE A CA 1
ATOM 1452 C C . ILE A 1 194 ? 13 6.484 21.047 1 49.09 194 ILE A C 1
ATOM 1454 O O . ILE A 1 194 ? 13.07 5.258 20.922 1 49.09 194 ILE A O 1
ATOM 1458 N N . GLN A 1 195 ? 13.172 7.012 22.234 1 48.38 195 GLN A N 1
ATOM 1459 C CA . GLN A 1 195 ? 13.094 6.234 23.469 1 48.38 195 GLN A CA 1
ATOM 1460 C C . GLN A 1 195 ? 11.727 5.59 23.625 1 48.38 195 GLN A C 1
ATOM 1462 O O . GLN A 1 195 ? 10.695 6.242 23.438 1 48.38 195 GLN A O 1
ATOM 1467 N N . ASP A 1 196 ? 11.742 4.238 23.609 1 50.91 196 ASP A N 1
ATOM 1468 C CA . ASP A 1 196 ? 10.516 3.52 23.953 1 50.91 196 ASP A CA 1
ATOM 1469 C C . ASP A 1 196 ? 10.102 3.789 25.391 1 50.91 196 ASP A C 1
ATOM 1471 O O . ASP A 1 196 ? 10.852 3.496 26.328 1 50.91 196 ASP A O 1
ATOM 1475 N N . HIS A 1 197 ? 9.148 4.492 25.625 1 48 197 HIS A N 1
ATOM 1476 C CA . HIS A 1 197 ? 8.75 4.836 26.984 1 48 197 HIS A CA 1
ATOM 1477 C C . HIS A 1 197 ? 8.445 3.586 27.797 1 48 197 HIS A C 1
ATOM 1479 O O . HIS A 1 197 ? 8.391 3.641 29.031 1 48 197 HIS A O 1
ATOM 1485 N N . ARG A 1 198 ? 8.203 2.398 27.094 1 51.66 198 ARG A N 1
ATOM 1486 C CA . ARG A 1 198 ? 7.902 1.192 27.859 1 51.66 198 ARG A CA 1
ATOM 1487 C C . ARG A 1 198 ? 9.18 0.51 28.328 1 51.66 198 ARG A C 1
ATOM 1489 O O . ARG A 1 198 ? 9.156 -0.292 29.266 1 51.66 198 ARG A O 1
ATOM 1496 N N . ASN A 1 199 ? 10.18 0.708 27.641 1 48.53 199 ASN A N 1
ATOM 1497 C CA . ASN A 1 199 ? 11.477 0.161 28.016 1 48.53 199 ASN A CA 1
ATOM 1498 C C . ASN A 1 199 ? 12.586 1.2 27.875 1 48.53 199 ASN A C 1
ATOM 1500 O O . ASN A 1 199 ? 13.078 1.442 26.781 1 48.53 199 ASN A O 1
ATOM 1504 N N . ALA A 1 200 ? 12.867 1.938 29 1 50.12 200 ALA A N 1
ATOM 1505 C CA . ALA A 1 200 ? 13.828 3.033 29.078 1 50.12 200 ALA A CA 1
ATOM 1506 C C . ALA A 1 200 ? 15.133 2.658 28.375 1 50.12 200 ALA A C 1
ATOM 1508 O O . ALA A 1 200 ? 15.898 3.533 27.953 1 50.12 200 ALA A O 1
ATOM 1509 N N . TYR A 1 201 ? 15.367 1.403 28.203 1 44.72 201 TYR A N 1
ATOM 1510 C CA . TYR A 1 201 ? 16.656 0.964 27.672 1 44.72 201 TYR A CA 1
ATOM 1511 C C . TYR A 1 201 ? 16.547 0.604 26.188 1 44.72 201 TYR A C 1
ATOM 1513 O O . TYR A 1 201 ? 17.547 0.34 25.531 1 44.72 201 TYR A O 1
ATOM 1521 N N . ARG A 1 202 ? 15.312 0.71 25.688 1 53.72 202 ARG A N 1
ATOM 1522 C CA . ARG A 1 202 ? 15.188 0.288 24.297 1 53.72 202 ARG A CA 1
ATOM 1523 C C . ARG A 1 202 ? 14.961 1.485 23.375 1 53.72 202 ARG A C 1
ATOM 1525 O O . ARG A 1 202 ? 14.062 2.295 23.625 1 53.72 202 ARG A O 1
ATOM 1532 N N . GLN A 1 203 ? 15.945 1.859 22.641 1 62.03 203 GLN A N 1
ATOM 1533 C CA . GLN A 1 203 ? 15.82 2.863 21.594 1 62.03 203 GLN A CA 1
ATOM 1534 C C . GLN A 1 203 ? 15.219 2.264 20.328 1 62.03 203 GLN A C 1
ATOM 1536 O O . GLN A 1 203 ? 15.617 1.18 19.891 1 62.03 203 GLN A O 1
ATOM 1541 N N . CYS A 1 204 ? 14 2.787 20.062 1 66.5 204 CYS A N 1
ATOM 1542 C CA . CYS A 1 204 ? 13.391 2.346 18.812 1 66.5 204 CYS A CA 1
ATOM 1543 C C . CYS A 1 204 ? 13.852 3.215 17.656 1 66.5 204 CYS A C 1
ATOM 1545 O O . CYS A 1 204 ? 13.977 4.434 17.797 1 66.5 204 CYS A O 1
ATOM 1547 N N . CYS A 1 205 ? 14.258 2.559 16.609 1 76.62 205 CYS A N 1
ATOM 1548 C CA . CYS A 1 205 ? 14.688 3.25 15.406 1 76.62 205 CYS A CA 1
ATOM 1549 C C . CYS A 1 205 ? 13.594 3.217 14.344 1 76.62 205 CYS A C 1
ATOM 1551 O O . CYS A 1 205 ? 13.016 2.16 14.07 1 76.62 205 CYS A O 1
ATOM 1553 N N . PHE A 1 206 ? 13.242 4.422 13.922 1 82.88 206 PHE A N 1
ATOM 1554 C CA . PHE A 1 206 ? 12.195 4.543 12.914 1 82.88 206 PHE A CA 1
ATOM 1555 C C . PHE A 1 206 ? 12.742 5.168 11.641 1 82.88 206 PHE A C 1
ATOM 1557 O O . PHE A 1 206 ? 13.766 5.852 11.664 1 82.88 206 PHE A O 1
ATOM 1564 N N . LEU A 1 207 ? 12.109 4.848 10.578 1 84.75 207 LEU A N 1
ATOM 1565 C CA . LEU A 1 207 ? 12.43 5.41 9.273 1 84.75 207 LEU A CA 1
ATOM 1566 C C . LEU A 1 207 ? 11.195 6.07 8.648 1 84.75 207 LEU A C 1
ATOM 1568 O O . LEU A 1 207 ? 10.078 5.898 9.141 1 84.75 207 LEU A O 1
ATOM 1572 N N . ASP A 1 208 ? 11.453 6.801 7.648 1 87.81 208 ASP A N 1
ATOM 1573 C CA . ASP A 1 208 ? 10.453 7.621 6.969 1 87.81 208 ASP A CA 1
ATOM 1574 C C . ASP A 1 208 ? 9.25 6.785 6.551 1 87.81 208 ASP A C 1
ATOM 1576 O O . ASP A 1 208 ? 9.406 5.711 5.965 1 87.81 208 ASP A O 1
ATOM 1580 N N . GLY A 1 209 ? 7.996 7.332 6.809 1 93.56 209 GLY A N 1
ATOM 1581 C CA . GLY A 1 209 ? 6.758 6.66 6.449 1 93.56 209 GLY A CA 1
ATOM 1582 C C . GLY A 1 209 ? 6.539 6.574 4.949 1 93.56 209 GLY A C 1
ATOM 1583 O O . GLY A 1 209 ? 5.73 5.773 4.48 1 93.56 209 GLY A O 1
ATOM 1584 N N . GLY A 1 210 ? 7.223 7.402 4.234 1 92.94 210 GLY A N 1
ATOM 1585 C CA . GLY A 1 210 ? 7.098 7.41 2.785 1 92.94 210 GLY A CA 1
ATOM 1586 C C . GLY A 1 210 ? 7.566 6.121 2.141 1 92.94 210 GLY A C 1
ATOM 1587 O O . GLY A 1 210 ? 7.262 5.855 0.9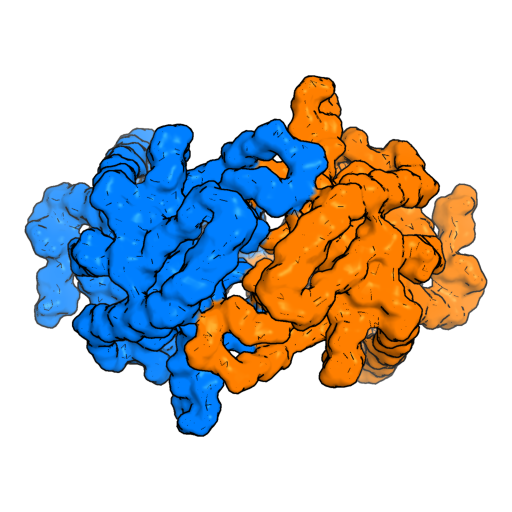74 1 92.94 210 GLY A O 1
ATOM 1588 N N . LEU A 1 211 ? 8.25 5.328 2.918 1 89.69 211 LEU A N 1
ATOM 1589 C CA . LEU A 1 211 ? 8.734 4.047 2.412 1 89.69 211 LEU A CA 1
ATOM 1590 C C . LEU A 1 211 ? 7.574 3.096 2.141 1 89.69 211 LEU A C 1
ATOM 1592 O O . LEU A 1 211 ? 7.727 2.123 1.398 1 89.69 211 LEU A O 1
ATOM 1596 N N . TRP A 1 212 ? 6.391 3.385 2.777 1 94.31 212 TRP A N 1
ATOM 1597 C CA . TRP A 1 212 ? 5.312 2.436 2.516 1 94.31 212 TRP A CA 1
ATOM 1598 C C . TRP A 1 212 ? 3.98 3.156 2.355 1 94.31 212 TRP A C 1
ATOM 1600 O O . TRP A 1 212 ? 3.016 2.584 1.841 1 94.31 212 TRP A O 1
ATOM 1610 N N . ALA A 1 213 ? 3.883 4.34 2.811 1 97.38 213 ALA A N 1
ATOM 1611 C CA . ALA A 1 213 ? 2.629 5.086 2.75 1 97.38 213 ALA A CA 1
ATOM 1612 C C . ALA A 1 213 ? 2.887 6.57 2.5 1 97.38 213 ALA A C 1
ATOM 1614 O O . ALA A 1 213 ? 2.457 7.422 3.281 1 97.38 213 ALA A O 1
ATOM 1615 N N . ASN A 1 214 ? 3.484 6.809 1.346 1 95.31 214 ASN A N 1
ATOM 1616 C CA . ASN A 1 214 ? 3.736 8.211 1.024 1 95.31 214 ASN A CA 1
ATOM 1617 C C . ASN A 1 214 ? 2.434 8.984 0.835 1 95.31 214 ASN A C 1
ATOM 1619 O O . ASN A 1 214 ? 2.377 10.188 1.103 1 95.31 214 ASN A O 1
ATOM 1623 N N . ASN A 1 215 ? 1.482 8.359 0.215 1 97.19 215 ASN A N 1
ATOM 1624 C CA . ASN A 1 215 ? 0.078 8.758 0.251 1 97.19 215 ASN A CA 1
ATOM 1625 C C . ASN A 1 215 ? -0.693 7.988 1.319 1 97.19 215 ASN A C 1
ATOM 1627 O O . ASN A 1 215 ? -1.046 6.824 1.118 1 97.19 215 ASN A O 1
ATOM 1631 N N . PRO A 1 216 ? -0.941 8.648 2.445 1 98.44 216 PRO A N 1
ATOM 1632 C CA . PRO A 1 216 ? -1.517 7.887 3.561 1 98.44 216 PRO A CA 1
ATOM 1633 C C . PRO A 1 216 ? -3.041 7.82 3.502 1 98.44 216 PRO A C 1
ATOM 1635 O O . PRO A 1 216 ? -3.695 7.684 4.539 1 98.44 216 PRO A O 1
ATOM 1638 N N . VAL A 1 217 ? -3.709 7.887 2.359 1 98.62 217 VAL A N 1
ATOM 1639 C CA . VAL A 1 217 ? -5.156 7.969 2.203 1 98.62 217 VAL A CA 1
ATOM 1640 C C . VAL A 1 217 ? -5.805 6.691 2.732 1 98.62 217 VAL A C 1
ATOM 1642 O O . VAL A 1 217 ? -6.863 6.742 3.369 1 98.62 217 VAL A O 1
ATOM 1645 N N . LEU A 1 218 ? -5.184 5.543 2.516 1 98.62 218 LEU A N 1
ATOM 1646 C CA . LEU A 1 218 ? -5.762 4.297 3.008 1 98.62 218 LEU A CA 1
ATOM 1647 C C . LEU A 1 218 ? -5.656 4.211 4.527 1 98.62 218 LEU A C 1
ATOM 1649 O O . LEU A 1 218 ? -6.562 3.699 5.188 1 98.62 218 LEU A O 1
ATOM 1653 N N . VAL A 1 219 ? -4.539 4.715 5.059 1 98.44 219 VAL A N 1
ATOM 1654 C CA . VAL A 1 219 ? -4.379 4.777 6.508 1 98.44 219 VAL A CA 1
ATOM 1655 C C . VAL A 1 219 ? -5.48 5.641 7.113 1 98.44 219 VAL A C 1
ATOM 1657 O O . VAL A 1 219 ? -6.129 5.242 8.078 1 98.44 219 VAL A O 1
ATOM 1660 N N . GLY A 1 220 ? -5.68 6.793 6.473 1 98.75 220 GLY A N 1
ATOM 1661 C CA . GLY A 1 220 ? -6.734 7.684 6.934 1 98.75 220 GLY A CA 1
ATOM 1662 C C . GLY A 1 220 ? -8.117 7.066 6.84 1 98.75 220 GLY A C 1
ATOM 1663 O O . GLY A 1 220 ? -8.922 7.188 7.766 1 98.75 220 GLY A O 1
ATOM 1664 N N . LEU A 1 221 ? -8.414 6.414 5.742 1 98.75 221 LEU A N 1
ATOM 1665 C CA . LEU A 1 221 ? -9.711 5.801 5.523 1 98.75 221 LEU A CA 1
ATOM 1666 C 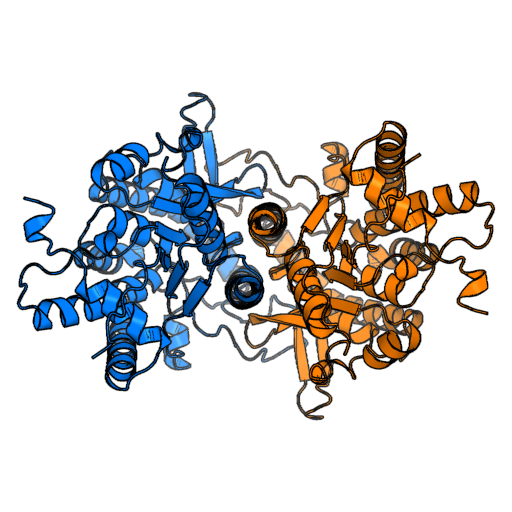C . LEU A 1 221 ? -9.992 4.727 6.57 1 98.75 221 LEU A C 1
ATOM 1668 O O . LEU A 1 221 ? -11.047 4.734 7.211 1 98.75 221 LEU A O 1
ATOM 1672 N N . ILE A 1 222 ? -9.047 3.859 6.805 1 98.56 222 ILE A N 1
ATOM 1673 C CA . ILE A 1 222 ? -9.211 2.744 7.73 1 98.56 222 ILE A CA 1
ATOM 1674 C C . ILE A 1 222 ? -9.398 3.273 9.148 1 98.56 222 ILE A C 1
ATOM 1676 O O . ILE A 1 222 ? -10.242 2.779 9.898 1 98.56 222 ILE A O 1
ATOM 1680 N N . GLU A 1 223 ? -8.586 4.262 9.43 1 98.44 223 GLU A N 1
ATOM 1681 C CA . GLU A 1 223 ? -8.695 4.809 10.773 1 98.44 223 GLU A CA 1
ATOM 1682 C C . GLU A 1 223 ? -10.039 5.512 10.984 1 98.44 223 GLU A C 1
ATOM 1684 O O . GLU A 1 223 ? -10.625 5.438 12.062 1 98.44 223 GLU A O 1
ATOM 1689 N N . ALA A 1 224 ? -10.5 6.246 10.008 1 98.69 224 ALA A N 1
ATOM 1690 C CA . ALA A 1 224 ? -11.812 6.891 10.086 1 98.69 224 ALA A CA 1
ATOM 1691 C C . ALA A 1 224 ? -12.914 5.867 10.32 1 98.69 224 ALA A C 1
ATOM 1693 O O . ALA A 1 224 ? -13.797 6.078 11.156 1 98.69 224 ALA A O 1
ATOM 1694 N N . LEU A 1 225 ? -12.859 4.766 9.602 1 98.5 225 LEU A N 1
ATOM 1695 C CA . LEU A 1 225 ? -13.828 3.689 9.781 1 98.5 225 LEU A CA 1
ATOM 1696 C C . LEU A 1 225 ? -13.773 3.143 11.203 1 98.5 225 LEU A C 1
ATOM 1698 O O . LEU A 1 225 ? -14.82 2.904 11.82 1 98.5 225 LEU A O 1
ATOM 1702 N N . HIS A 1 226 ? -12.594 2.986 11.695 1 98.06 226 HIS A N 1
ATOM 1703 C CA . HIS A 1 226 ? -12.391 2.473 13.047 1 98.06 226 HIS A CA 1
ATOM 1704 C C . HIS A 1 226 ? -13.008 3.404 14.086 1 98.06 226 HIS A C 1
ATOM 1706 O O . HIS A 1 226 ? -13.719 2.955 14.992 1 98.06 226 HIS A O 1
ATOM 1712 N N . ILE A 1 227 ? -12.773 4.703 13.938 1 98.06 227 ILE A N 1
ATOM 1713 C CA . ILE A 1 227 ? -13.266 5.688 14.898 1 98.06 227 ILE A CA 1
ATOM 1714 C C . ILE A 1 227 ? -14.789 5.738 14.836 1 98.06 227 ILE A C 1
ATOM 1716 O O . ILE A 1 227 ? -15.453 5.785 15.875 1 98.06 227 ILE A O 1
ATOM 1720 N N . ASN A 1 228 ? -15.344 5.742 13.594 1 97.69 228 ASN A N 1
ATOM 1721 C CA . ASN A 1 228 ? -16.797 5.707 13.453 1 97.69 228 ASN A CA 1
ATOM 1722 C C . ASN A 1 228 ? -17.391 4.516 14.188 1 97.69 228 ASN A C 1
ATOM 1724 O O . ASN A 1 228 ? -18.422 4.652 14.867 1 97.69 228 ASN A O 1
ATOM 1728 N N . LYS A 1 229 ? -16.766 3.363 14.062 1 96.94 229 LYS A N 1
ATOM 1729 C CA . LYS A 1 229 ? -17.25 2.172 14.75 1 96.94 229 LYS A CA 1
ATOM 1730 C C . LYS A 1 229 ? -17.172 2.338 16.266 1 96.94 229 LYS A C 1
ATOM 1732 O O . LYS A 1 229 ? -18.109 2.006 16.984 1 96.94 229 LYS A O 1
ATOM 1737 N N . LEU A 1 230 ? -16.062 2.818 16.719 1 96.06 230 LEU A N 1
ATOM 1738 C CA . LEU A 1 230 ? -15.867 3.049 18.141 1 96.06 230 LEU A CA 1
ATOM 1739 C C . LEU A 1 230 ? -16.953 3.965 18.703 1 96.06 230 LEU A C 1
ATOM 1741 O O . LEU A 1 230 ? -17.391 3.787 19.844 1 96.06 230 LEU A O 1
ATOM 1745 N N . ASN A 1 231 ? -17.391 4.93 17.891 1 96.06 231 ASN A N 1
ATOM 1746 C CA . ASN A 1 231 ? -18.375 5.926 18.312 1 96.06 231 ASN A CA 1
ATOM 1747 C C . ASN A 1 231 ? -19.797 5.434 18.109 1 96.06 231 ASN A C 1
ATOM 1749 O O . ASN A 1 231 ? -20.766 6.164 18.375 1 96.06 231 ASN A O 1
ATOM 1753 N N . GLY A 1 232 ? -19.969 4.23 17.594 1 95.31 232 GLY A N 1
ATOM 1754 C CA . GLY A 1 232 ? -21.297 3.705 17.312 1 95.31 232 GLY A CA 1
ATOM 1755 C C . GLY A 1 232 ? -21.953 4.371 16.125 1 95.31 232 GLY A C 1
ATOM 1756 O O . GLY A 1 232 ? -23.188 4.418 16.047 1 95.31 232 GLY A O 1
ATOM 1757 N N . GLU A 1 233 ? -21.156 4.961 15.234 1 95.94 233 GLU A N 1
ATOM 1758 C CA . GLU A 1 233 ? -21.641 5.672 14.055 1 95.94 233 GLU A CA 1
ATOM 1759 C C . GLU A 1 233 ? -21.125 5.02 12.773 1 95.94 233 GLU A C 1
ATOM 1761 O O . GLU A 1 233 ? -20.578 5.703 11.898 1 95.94 233 GLU A O 1
ATOM 1766 N N . GLU A 1 234 ? -21.25 3.74 12.656 1 93.94 234 GLU A N 1
ATOM 1767 C CA . GLU A 1 234 ? -20.656 2.982 11.555 1 93.94 234 GLU A CA 1
ATOM 1768 C C . GLU A 1 234 ? -21.234 3.422 10.211 1 93.94 234 GLU A C 1
ATOM 1770 O O . GLU A 1 234 ? -20.594 3.279 9.172 1 93.94 234 GLU A O 1
ATOM 1775 N N . ASP A 1 235 ? -22.391 4.027 10.227 1 93.81 235 ASP A N 1
ATOM 1776 C CA . ASP A 1 235 ? -23.031 4.434 8.992 1 93.81 235 ASP A CA 1
ATOM 1777 C C . ASP A 1 235 ? -22.719 5.891 8.656 1 93.81 235 ASP A C 1
ATOM 1779 O O . ASP A 1 235 ? -23.094 6.387 7.59 1 93.81 235 ASP A O 1
ATOM 1783 N N . ARG A 1 236 ? -22.016 6.578 9.57 1 96.56 236 ARG A N 1
ATOM 1784 C CA . ARG A 1 236 ? -21.656 7.969 9.305 1 96.56 236 ARG A CA 1
ATOM 1785 C C . ARG A 1 236 ? -20.781 8.086 8.07 1 96.56 236 ARG A C 1
ATOM 1787 O O . ARG A 1 236 ? -19.75 7.398 7.965 1 96.56 236 ARG A O 1
ATOM 1794 N N . PRO A 1 237 ? -21.188 8.938 7.098 1 97.5 237 PRO A N 1
ATOM 1795 C CA . PRO A 1 237 ? -20.359 9.094 5.902 1 97.5 237 PRO A CA 1
ATOM 1796 C C . PRO A 1 237 ? -18.969 9.656 6.215 1 97.5 237 PRO A C 1
ATOM 1798 O O . PRO A 1 237 ? -18.781 10.32 7.234 1 97.5 237 PRO A O 1
ATOM 1801 N N . ILE A 1 238 ? -18.062 9.312 5.34 1 98.25 238 ILE A N 1
ATOM 1802 C CA . ILE A 1 238 ? -16.688 9.781 5.488 1 98.25 238 ILE A CA 1
ATOM 1803 C C . ILE A 1 238 ? -16.297 10.617 4.27 1 98.25 238 ILE A C 1
ATOM 1805 O O . ILE A 1 238 ? -16.516 10.203 3.129 1 98.25 238 ILE A O 1
ATOM 1809 N N . ASP A 1 239 ? -15.812 11.828 4.484 1 98.12 239 ASP A N 1
ATOM 1810 C CA . ASP A 1 239 ? -15.195 12.656 3.447 1 98.12 239 ASP A CA 1
ATOM 1811 C C . ASP A 1 239 ? -13.695 12.781 3.668 1 98.12 239 ASP A C 1
ATOM 1813 O O . ASP A 1 239 ? -13.258 13.305 4.699 1 98.12 239 ASP A O 1
ATOM 1817 N N . ILE A 1 240 ? -12.945 12.297 2.693 1 98.69 240 ILE A N 1
ATOM 1818 C CA . ILE A 1 240 ? -11.492 12.406 2.783 1 98.69 240 ILE A CA 1
ATOM 1819 C C . ILE A 1 240 ? -10.984 13.391 1.733 1 98.69 240 ILE A C 1
ATOM 1821 O O . ILE A 1 240 ? -11.312 13.273 0.551 1 98.69 240 ILE A O 1
ATOM 1825 N N . PHE A 1 241 ? -10.25 14.359 2.186 1 98.19 241 PHE A N 1
ATOM 1826 C CA . PHE A 1 241 ? -9.555 15.305 1.313 1 98.19 241 PHE A CA 1
ATOM 1827 C C . PHE A 1 241 ? -8.055 15.031 1.314 1 98.19 241 PHE A C 1
ATOM 1829 O O . PHE A 1 241 ? -7.379 15.266 2.318 1 98.19 241 PHE A O 1
ATOM 1836 N N . SER A 1 242 ? -7.574 14.484 0.223 1 97.81 242 SER A N 1
ATOM 1837 C CA . SER A 1 242 ? -6.18 14.086 0.07 1 97.81 242 SER A CA 1
ATOM 1838 C C . SER A 1 242 ? -5.383 15.148 -0.684 1 97.81 242 SER A C 1
ATOM 1840 O O . SER A 1 242 ? -5.754 15.539 -1.792 1 97.81 242 SER A O 1
ATOM 1842 N N . VAL A 1 243 ? -4.266 15.594 -0.089 1 96.5 243 VAL A N 1
ATOM 1843 C CA . VAL A 1 243 ? -3.459 16.656 -0.68 1 96.5 243 VAL A CA 1
ATOM 1844 C C . VAL A 1 243 ? -2.047 16.141 -0.957 1 96.5 243 VAL A C 1
ATOM 1846 O O . VAL A 1 243 ? -1.422 15.531 -0.089 1 96.5 243 VAL A O 1
ATOM 1849 N N . GLY A 1 244 ? -1.574 16.328 -2.154 1 93.5 244 GLY A N 1
ATOM 1850 C CA . GLY A 1 244 ? -0.227 15.938 -2.535 1 93.5 244 GLY A CA 1
ATOM 1851 C C . GLY A 1 244 ? 0.799 17.031 -2.32 1 93.5 244 GLY A C 1
ATOM 1852 O O . GLY A 1 244 ? 0.496 18.062 -1.72 1 93.5 244 GLY A O 1
ATOM 1853 N N . THR A 1 245 ? 2.09 16.734 -2.693 1 86.94 245 THR A N 1
ATOM 1854 C CA . THR A 1 245 ? 3.182 17.688 -2.553 1 86.94 245 THR A CA 1
ATOM 1855 C C . THR A 1 245 ? 3.705 18.125 -3.92 1 86.94 245 THR A C 1
ATOM 1857 O O . THR A 1 245 ? 4.82 18.641 -4.031 1 86.94 245 THR A O 1
ATOM 1860 N N . CYS A 1 246 ? 2.924 17.969 -4.902 1 76.5 246 CYS A N 1
ATOM 1861 C CA . CYS A 1 246 ? 3.279 18.359 -6.262 1 76.5 246 CYS A CA 1
ATOM 1862 C C . CYS A 1 246 ? 4.516 17.609 -6.738 1 76.5 246 CYS A C 1
ATOM 1864 O O . CYS A 1 246 ? 5.48 18.219 -7.203 1 76.5 246 CYS A O 1
ATOM 1866 N N . SER A 1 247 ? 4.523 16.328 -6.543 1 66.06 247 SER A N 1
ATOM 1867 C CA . SER A 1 247 ? 5.648 15.516 -6.984 1 66.06 247 SER A CA 1
ATOM 1868 C C . SER A 1 247 ? 5.785 15.531 -8.5 1 66.06 247 SER A C 1
ATOM 1870 O O . SER A 1 247 ? 4.785 15.547 -9.219 1 66.06 247 SER A O 1
ATOM 1872 N N . PRO A 1 248 ? 7.082 15.914 -8.93 1 56.06 248 PRO A N 1
ATOM 1873 C CA . PRO A 1 248 ? 7.238 15.891 -10.383 1 56.06 248 PRO A CA 1
ATOM 1874 C C . PRO A 1 248 ? 6.836 14.547 -10.992 1 56.06 248 PRO A C 1
ATOM 1876 O O . PRO A 1 248 ? 6.957 13.508 -10.344 1 56.06 248 PRO A O 1
ATOM 1879 N N . ALA A 1 249 ? 5.762 14.555 -11.82 1 50.19 249 ALA A N 1
ATOM 1880 C CA . ALA A 1 249 ? 5.543 13.297 -12.539 1 50.19 249 ALA A CA 1
ATOM 1881 C C . ALA A 1 249 ? 6.867 12.648 -12.93 1 50.19 249 ALA A C 1
ATOM 1883 O O . ALA A 1 249 ? 7.73 13.297 -13.531 1 50.19 249 ALA A O 1
ATOM 1884 N N . THR A 1 250 ? 7.516 11.945 -12.031 1 47.84 250 THR A N 1
ATOM 1885 C CA . THR A 1 250 ? 8.789 11.328 -12.398 1 47.84 250 THR A CA 1
ATOM 1886 C C . THR A 1 250 ? 8.719 10.742 -13.805 1 47.84 250 THR A C 1
ATOM 1888 O O . THR A 1 250 ? 8.375 9.57 -13.977 1 47.84 250 THR A O 1
ATOM 1891 N N . GLY A 1 251 ? 7.703 11.062 -14.664 1 42.66 251 GLY A N 1
ATOM 1892 C CA . GLY A 1 251 ? 7.738 10.484 -16 1 42.66 251 GLY A CA 1
ATOM 1893 C C . GLY A 1 251 ? 9.031 10.781 -16.734 1 42.66 251 GLY A C 1
ATOM 1894 O O . GLY A 1 251 ? 9.094 11.719 -17.531 1 42.66 251 GLY A O 1
ATOM 1895 N N . HIS A 1 252 ? 10.109 10.625 -16.141 1 43.66 252 HIS A N 1
ATOM 1896 C CA . HIS A 1 252 ? 11.258 10.922 -17 1 43.66 252 HIS A CA 1
ATOM 1897 C C . HIS A 1 252 ? 11.406 9.883 -18.109 1 43.66 252 HIS A C 1
ATOM 1899 O O . HIS A 1 252 ? 11.117 8.703 -17.891 1 43.66 252 HIS A O 1
ATOM 1905 N N . ALA A 1 253 ? 11.5 10.461 -19.359 1 41.19 253 ALA A N 1
ATOM 1906 C CA . ALA A 1 253 ? 11.844 9.727 -20.578 1 41.19 253 ALA A CA 1
ATOM 1907 C C . ALA A 1 253 ? 12.992 8.758 -20.328 1 41.19 253 ALA A C 1
ATOM 1909 O O . ALA A 1 253 ? 14.078 9.172 -19.906 1 41.19 253 ALA A O 1
ATOM 1910 N N . ILE A 1 254 ? 12.586 7.516 -20 1 47.09 254 ILE A N 1
ATOM 1911 C CA . ILE A 1 254 ? 13.641 6.523 -20.172 1 47.09 254 ILE A CA 1
ATOM 1912 C C . ILE A 1 254 ? 14.336 6.738 -21.516 1 47.09 254 ILE A C 1
ATOM 1914 O O . ILE A 1 254 ? 13.734 6.543 -22.578 1 47.09 254 ILE A O 1
ATOM 1918 N N . THR A 1 255 ? 15.273 7.664 -21.562 1 45.59 255 THR A N 1
ATOM 1919 C CA . THR A 1 255 ? 15.922 7.957 -22.828 1 45.59 255 THR A CA 1
ATOM 1920 C C . THR A 1 255 ? 16.625 6.719 -23.375 1 45.59 255 THR A C 1
ATOM 1922 O O . THR A 1 255 ? 16.781 6.566 -24.594 1 45.59 255 THR A O 1
ATOM 1925 N N . ASN A 1 256 ? 17.219 5.852 -22.422 1 43.91 256 ASN A N 1
ATOM 1926 C CA . ASN A 1 256 ? 17.906 4.672 -22.922 1 43.91 256 ASN A CA 1
ATOM 1927 C C . ASN A 1 256 ? 17.469 3.408 -22.188 1 43.91 256 ASN A C 1
ATOM 1929 O O . ASN A 1 256 ? 18.141 2.955 -21.25 1 43.91 256 ASN A O 1
ATOM 1933 N N . PRO A 1 257 ? 16.297 2.986 -22.578 1 47.22 257 PRO A N 1
ATOM 1934 C CA . PRO A 1 257 ? 15.695 1.844 -21.906 1 47.22 257 PRO A CA 1
ATOM 1935 C C . PRO A 1 257 ? 16.609 0.618 -21.875 1 47.22 257 PRO A C 1
ATOM 1937 O O . PRO A 1 257 ? 16.406 -0.285 -21.062 1 47.22 257 PRO A O 1
ATOM 1940 N N . ASP A 1 258 ? 17.469 0.573 -22.844 1 46.75 258 ASP A N 1
ATOM 1941 C CA . ASP A 1 258 ? 18.344 -0.595 -22.953 1 46.75 258 ASP A CA 1
ATOM 1942 C C . ASP A 1 258 ? 19.438 -0.576 -21.891 1 46.75 258 ASP A C 1
ATOM 1944 O O . ASP A 1 258 ? 20.188 -1.54 -21.75 1 46.75 258 ASP A O 1
ATOM 1948 N N . ARG A 1 259 ? 19.516 0.587 -21.188 1 44.12 259 ARG A N 1
ATOM 1949 C CA . ARG A 1 259 ? 20.578 0.645 -20.188 1 44.12 259 ARG A CA 1
ATOM 1950 C C . ARG A 1 259 ? 20.031 0.442 -18.781 1 44.12 259 ARG A C 1
ATOM 1952 O O . ARG A 1 259 ? 18.859 0.752 -18.516 1 44.12 259 ARG A O 1
ATOM 1959 N N . GLY A 1 260 ? 20.594 -0.527 -18 1 43.81 260 GLY A N 1
ATOM 1960 C CA . GLY A 1 260 ? 20.25 -0.808 -16.625 1 43.81 260 GLY A CA 1
ATOM 1961 C C . GLY A 1 260 ? 19.969 0.444 -15.805 1 43.81 260 GLY A C 1
ATOM 1962 O O . GLY A 1 260 ? 20.25 1.558 -16.266 1 43.81 260 GLY A O 1
ATOM 1963 N N . VAL A 1 261 ? 19.219 0.421 -14.727 1 45.16 261 VAL A N 1
ATOM 1964 C CA . VAL A 1 261 ? 18.672 1.468 -13.867 1 45.16 261 VAL A CA 1
ATOM 1965 C C . VAL A 1 261 ? 19.766 2.482 -13.539 1 45.16 261 VAL A C 1
ATOM 1967 O O . VAL A 1 261 ? 19.484 3.66 -13.312 1 45.16 261 VAL A O 1
ATOM 1970 N N . PHE A 1 262 ? 21.016 1.968 -13.508 1 41.09 262 PHE A N 1
ATOM 1971 C CA . PHE A 1 262 ? 22.062 2.885 -13.062 1 41.09 262 PHE A CA 1
ATOM 1972 C C . PHE A 1 262 ? 22.266 4.004 -14.078 1 41.09 262 PHE A C 1
ATOM 1974 O O . PHE A 1 262 ? 22.75 5.082 -13.734 1 41.09 262 PHE A O 1
ATOM 1981 N N . ASP A 1 263 ? 22.156 3.568 -15.211 1 41.78 263 ASP A N 1
ATOM 1982 C CA . ASP A 1 263 ? 22.344 4.652 -16.172 1 41.78 263 ASP A CA 1
ATOM 1983 C C . ASP A 1 263 ? 21.094 5.523 -16.266 1 41.78 263 ASP A C 1
ATOM 1985 O O . ASP A 1 263 ? 21.016 6.418 -17.109 1 41.78 263 ASP A O 1
ATOM 1989 N N . TRP A 1 264 ? 20.234 4.938 -15.633 1 41.09 264 TRP A N 1
ATOM 1990 C CA . TRP A 1 264 ? 19.031 5.785 -15.68 1 41.09 264 TRP A CA 1
ATOM 1991 C C . TRP A 1 264 ? 19.328 7.172 -15.117 1 41.09 264 TRP A C 1
ATOM 1993 O O . TRP A 1 264 ? 19.875 7.301 -14.023 1 41.09 264 TRP A O 1
ATOM 2003 N N . ASN A 1 265 ? 20.016 7.891 -15.805 1 39 265 ASN A N 1
ATOM 2004 C CA . ASN A 1 265 ? 20.188 9.289 -15.43 1 39 265 ASN A CA 1
ATOM 2005 C C . ASN A 1 265 ? 18.984 9.812 -14.664 1 39 265 ASN A C 1
ATOM 2007 O O . ASN A 1 265 ? 18.688 11.008 -14.711 1 39 265 ASN A O 1
ATOM 2011 N N . PHE A 1 266 ? 18.031 8.883 -14.328 1 39.03 266 PHE A N 1
ATOM 2012 C CA . PHE A 1 266 ? 16.812 9.469 -13.789 1 39.03 266 PHE A CA 1
ATOM 2013 C C . PHE A 1 266 ? 17.016 9.883 -12.336 1 39.03 266 PHE A C 1
ATOM 2015 O O . PHE A 1 266 ? 17.75 9.227 -11.594 1 39.03 266 PHE A O 1
ATOM 2022 N N . GLY A 1 267 ? 17.156 11.109 -12.117 1 39.41 267 GLY A N 1
ATOM 2023 C CA . GLY A 1 267 ? 17.172 11.797 -10.836 1 39.41 267 GLY A CA 1
ATOM 2024 C C . GLY A 1 267 ? 16.469 11.016 -9.742 1 39.41 267 GLY A C 1
ATOM 2025 O O . GLY A 1 267 ? 16.734 11.234 -8.555 1 39.41 267 GLY A O 1
ATOM 2026 N N . VAL A 1 268 ? 15.352 10.25 -10.219 1 48.16 268 VAL A N 1
ATOM 2027 C CA . VAL A 1 268 ? 14.703 9.586 -9.086 1 48.16 268 VAL A CA 1
ATOM 2028 C C . VAL A 1 268 ? 15.164 8.133 -9.008 1 48.16 268 VAL A C 1
ATOM 2030 O O . VAL A 1 268 ? 15.039 7.379 -9.969 1 48.16 268 VAL A O 1
ATOM 2033 N N . GLY A 1 269 ? 15.977 7.754 -8.203 1 63.06 269 GLY A N 1
ATOM 2034 C CA . GLY A 1 269 ? 16.469 6.402 -7.98 1 63.06 269 GLY A CA 1
ATOM 2035 C C . GLY A 1 269 ? 15.367 5.402 -7.688 1 63.06 269 GLY A C 1
ATOM 2036 O O . GLY A 1 269 ? 14.188 5.75 -7.707 1 63.06 269 GLY A O 1
ATOM 2037 N N . PRO A 1 270 ? 15.555 4.156 -7.758 1 69.56 270 PRO A N 1
ATOM 2038 C CA . PRO A 1 270 ? 14.594 3.082 -7.504 1 69.56 270 PRO A CA 1
ATOM 2039 C C . PRO A 1 270 ? 13.711 3.357 -6.285 1 69.56 270 PRO A C 1
ATOM 2041 O O . PRO A 1 270 ? 12.539 2.986 -6.273 1 69.56 270 PRO A O 1
ATOM 2044 N N . LEU A 1 271 ? 14.273 4.012 -5.395 1 77.62 271 LEU A N 1
ATOM 2045 C CA . LEU A 1 271 ? 13.492 4.332 -4.203 1 77.62 271 LEU A CA 1
ATOM 2046 C C . LEU A 1 271 ? 12.43 5.379 -4.516 1 77.62 271 LEU A C 1
ATOM 2048 O O . LEU A 1 271 ? 11.281 5.258 -4.066 1 77.62 271 LEU A O 1
ATOM 2052 N N . GLY A 1 272 ? 12.844 6.387 -5.273 1 78.56 272 GLY A N 1
ATOM 2053 C CA . GLY A 1 272 ? 11.875 7.387 -5.695 1 78.56 272 GLY A CA 1
ATOM 2054 C C . GLY A 1 272 ? 10.734 6.805 -6.512 1 78.56 272 GLY A C 1
ATOM 2055 O O . GLY A 1 272 ? 9.578 7.172 -6.32 1 78.56 272 GLY A O 1
ATOM 2056 N N . LEU A 1 273 ? 11.047 5.891 -7.352 1 79.75 273 LEU A N 1
ATOM 2057 C CA . LEU A 1 273 ? 10.047 5.207 -8.156 1 79.75 273 LEU A CA 1
ATOM 2058 C C . LEU A 1 273 ? 9.07 4.43 -7.277 1 79.75 273 LEU A C 1
ATOM 2060 O O . LEU A 1 273 ? 7.863 4.445 -7.52 1 79.75 273 LEU A O 1
ATOM 2064 N N . SER A 1 274 ? 9.633 3.76 -6.328 1 86.75 274 SER A N 1
ATOM 2065 C CA . SER A 1 274 ? 8.797 2.988 -5.41 1 86.75 274 SER A CA 1
ATOM 2066 C C . SER A 1 274 ? 7.855 3.893 -4.625 1 86.75 274 SER A C 1
ATOM 2068 O O . SER A 1 274 ? 6.672 3.584 -4.477 1 86.75 274 SER A O 1
ATOM 2070 N N . ILE A 1 275 ? 8.375 4.973 -4.164 1 88.06 275 ILE A N 1
ATOM 2071 C CA . ILE A 1 275 ? 7.594 5.918 -3.375 1 88.06 275 ILE A CA 1
ATOM 2072 C C . ILE A 1 275 ? 6.441 6.461 -4.215 1 88.06 275 ILE A C 1
ATOM 2074 O O . ILE A 1 275 ? 5.301 6.523 -3.748 1 88.06 275 ILE A O 1
ATOM 2078 N N . ASP A 1 276 ? 6.695 6.793 -5.445 1 86.81 276 ASP A N 1
ATOM 2079 C CA . ASP A 1 276 ? 5.672 7.32 -6.34 1 86.81 276 ASP A CA 1
ATOM 2080 C C . ASP A 1 276 ? 4.645 6.25 -6.699 1 86.81 276 ASP A C 1
ATOM 2082 O O . ASP A 1 276 ? 3.441 6.512 -6.711 1 86.81 276 ASP A O 1
ATOM 2086 N N . ALA A 1 277 ? 5.129 5.078 -7.004 1 90.31 277 ALA A N 1
ATOM 2087 C CA . ALA A 1 277 ? 4.242 3.986 -7.391 1 90.31 277 ALA A CA 1
ATOM 2088 C C . ALA A 1 277 ? 3.297 3.617 -6.254 1 90.31 277 ALA A C 1
ATOM 2090 O O . ALA A 1 277 ? 2.107 3.383 -6.477 1 90.31 277 ALA A O 1
ATOM 2091 N N . GLN A 1 278 ? 3.814 3.566 -5.078 1 93.12 278 GLN A N 1
ATOM 2092 C CA . GLN A 1 278 ? 2.965 3.215 -3.945 1 93.12 278 GLN A CA 1
ATOM 2093 C C . GLN A 1 278 ? 1.942 4.312 -3.664 1 93.12 278 GLN A C 1
ATOM 2095 O O . GLN A 1 278 ? 0.8 4.027 -3.301 1 93.12 278 GLN A O 1
ATOM 2100 N N . ALA A 1 279 ? 2.381 5.582 -3.795 1 93.5 279 ALA A N 1
ATOM 2101 C CA . ALA A 1 279 ? 1.459 6.688 -3.559 1 93.5 279 ALA A CA 1
ATOM 2102 C C . ALA A 1 279 ? 0.273 6.629 -4.516 1 93.5 279 ALA A C 1
ATOM 2104 O O . ALA A 1 279 ? -0.879 6.766 -4.098 1 93.5 279 ALA A O 1
ATOM 2105 N N . THR A 1 280 ? 0.543 6.406 -5.801 1 93.25 280 THR A N 1
ATOM 2106 C CA . THR A 1 280 ? -0.534 6.305 -6.777 1 93.25 280 THR A CA 1
ATOM 2107 C C . THR A 1 280 ? -1.365 5.047 -6.539 1 93.25 280 THR A C 1
ATOM 2109 O O . THR A 1 280 ? -2.588 5.066 -6.691 1 93.25 280 THR A O 1
ATOM 2112 N N . GLY A 1 281 ? -0.703 3.98 -6.172 1 95.62 281 GLY A N 1
ATOM 2113 C CA . GLY A 1 281 ? -1.411 2.752 -5.848 1 95.62 281 GLY A CA 1
ATOM 2114 C C . GLY A 1 281 ? -2.383 2.908 -4.695 1 95.62 281 GLY A C 1
ATOM 2115 O O . GLY A 1 281 ? -3.52 2.434 -4.766 1 95.62 281 GLY A O 1
ATOM 2116 N N . HIS A 1 282 ? -1.946 3.59 -3.635 1 97.19 282 HIS A N 1
ATOM 2117 C CA . HIS A 1 282 ? -2.812 3.824 -2.486 1 97.19 282 HIS A CA 1
ATOM 2118 C C . HIS A 1 282 ? -4.035 4.648 -2.875 1 97.19 282 HIS A C 1
ATOM 2120 O O . HIS A 1 282 ? -5.148 4.363 -2.426 1 97.19 282 HIS A O 1
ATOM 2126 N N . GLY A 1 283 ? -3.785 5.707 -3.697 1 96.06 283 GLY A N 1
ATOM 2127 C CA . GLY A 1 283 ? -4.91 6.5 -4.172 1 96.06 283 GLY A CA 1
ATOM 2128 C C . GLY A 1 283 ? -5.934 5.688 -4.938 1 96.06 283 GLY A C 1
ATOM 2129 O O . GLY A 1 283 ? -7.133 5.766 -4.664 1 96.06 283 GLY A O 1
ATOM 2130 N N . TYR A 1 284 ? -5.438 4.875 -5.844 1 94.38 284 TYR A N 1
ATOM 2131 C CA . TYR A 1 284 ? -6.301 4.031 -6.66 1 94.38 284 TYR A CA 1
ATOM 2132 C C . TYR A 1 284 ? -7.066 3.037 -5.793 1 94.38 284 TYR A C 1
ATOM 2134 O O . TYR A 1 284 ? -8.281 2.9 -5.926 1 94.38 284 TYR A O 1
ATOM 2142 N N . MET A 1 285 ? -6.402 2.381 -4.906 1 97.31 285 MET A N 1
ATOM 2143 C CA . MET A 1 285 ? -7.035 1.359 -4.078 1 97.31 285 MET A CA 1
ATOM 2144 C C . MET A 1 285 ? -8.07 1.979 -3.143 1 97.31 285 MET A C 1
ATOM 2146 O O . MET A 1 285 ? -9.133 1.403 -2.922 1 97.31 285 MET A O 1
ATOM 2150 N N . ALA A 1 286 ? -7.734 3.178 -2.633 1 97.88 286 ALA A N 1
ATOM 2151 C CA . ALA A 1 286 ? -8.656 3.84 -1.718 1 97.88 286 ALA A CA 1
ATOM 2152 C C . ALA A 1 286 ? -9.977 4.164 -2.41 1 97.88 286 ALA A C 1
ATOM 2154 O O . ALA A 1 286 ? -11.055 3.873 -1.881 1 97.88 286 ALA A O 1
ATOM 2155 N N . VAL A 1 287 ? -9.906 4.723 -3.598 1 96.75 287 VAL A N 1
ATOM 2156 C CA . VAL A 1 287 ? -11.102 5.113 -4.344 1 96.75 287 VAL A CA 1
ATOM 2157 C C . VAL A 1 287 ? -11.922 3.875 -4.691 1 96.75 287 VAL A C 1
ATOM 2159 O O . VAL A 1 287 ? -13.148 3.889 -4.586 1 96.75 287 VAL A O 1
ATOM 2162 N N . HIS A 1 288 ? -11.281 2.791 -5.012 1 96.56 288 HIS A N 1
ATOM 2163 C CA . HIS A 1 288 ? -12 1.602 -5.465 1 96.56 288 HIS A CA 1
ATOM 2164 C C . HIS A 1 288 ? -12.602 0.841 -4.293 1 96.56 288 HIS A C 1
ATOM 2166 O O . HIS A 1 288 ? -13.75 0.399 -4.359 1 96.56 288 HIS A O 1
ATOM 2172 N N . ILE A 1 289 ? -11.859 0.719 -3.23 1 97.75 289 ILE A N 1
ATOM 2173 C CA . ILE A 1 289 ? -12.375 -0.075 -2.119 1 97.75 289 ILE A CA 1
ATOM 2174 C C . ILE A 1 289 ? -13.508 0.674 -1.431 1 97.75 289 ILE A C 1
ATOM 2176 O O . ILE A 1 289 ? -14.391 0.058 -0.829 1 97.75 289 ILE A O 1
ATOM 2180 N N . ALA A 1 290 ? -13.516 2.01 -1.52 1 97.62 290 ALA A N 1
ATOM 2181 C CA . ALA A 1 290 ? -14.539 2.842 -0.895 1 97.62 290 ALA A CA 1
ATOM 2182 C C . ALA A 1 290 ? -15.938 2.463 -1.392 1 97.62 290 ALA A C 1
ATOM 2184 O O . ALA A 1 290 ? -16.922 2.596 -0.66 1 97.62 290 ALA A O 1
ATOM 2185 N N . ARG A 1 291 ? -16 1.878 -2.576 1 96.12 291 ARG A N 1
ATOM 2186 C CA . ARG A 1 291 ? -17.266 1.537 -3.209 1 96.12 291 ARG A CA 1
ATOM 2187 C C . ARG A 1 291 ? -17.922 0.337 -2.525 1 96.12 291 ARG A C 1
ATOM 2189 O O . ARG A 1 291 ? -19.109 0.064 -2.729 1 96.12 291 ARG A O 1
ATOM 2196 N N . TYR A 1 292 ? -17.188 -0.326 -1.733 1 97.38 292 TYR A N 1
ATOM 2197 C CA . TYR A 1 292 ? -17.688 -1.597 -1.212 1 97.38 292 TYR A CA 1
ATOM 2198 C C . TYR A 1 292 ? -17.812 -1.548 0.305 1 97.38 292 TYR A C 1
ATOM 2200 O O . TYR A 1 292 ? -18.094 -2.568 0.944 1 97.38 292 TYR A O 1
ATOM 2208 N N . LEU A 1 293 ? -17.625 -0.361 0.864 1 97.62 293 LEU A N 1
ATOM 2209 C CA . LEU A 1 293 ? -17.734 -0.175 2.307 1 97.62 293 LEU A CA 1
ATOM 2210 C C . LEU A 1 293 ? -19.188 -0.101 2.734 1 97.62 293 LEU A C 1
ATOM 2212 O O . LEU A 1 293 ? -20.062 0.198 1.918 1 97.62 293 LEU A O 1
ATOM 2216 N N . LYS A 1 294 ? -19.438 -0.327 4.027 1 95.62 294 LYS A N 1
ATOM 2217 C CA . LYS A 1 294 ? -20.781 -0.227 4.602 1 95.62 294 LYS A CA 1
ATOM 2218 C C . LYS A 1 294 ? -21.281 1.216 4.59 1 95.62 294 LYS A C 1
ATOM 2220 O O . LYS A 1 294 ? -22.469 1.466 4.379 1 95.62 294 LYS A O 1
ATOM 2225 N N . CYS A 1 295 ? -20.406 2.115 4.836 1 96.38 295 CYS A N 1
ATOM 2226 C CA . CYS A 1 295 ? -20.766 3.529 4.812 1 96.38 295 CYS A CA 1
ATOM 2227 C C . CYS A 1 295 ? -20.297 4.188 3.518 1 96.38 295 CYS A C 1
ATOM 2229 O O . CYS A 1 295 ? -19.484 3.623 2.783 1 96.38 295 CYS A O 1
ATOM 2231 N N . GLU A 1 296 ? -20.891 5.336 3.248 1 96.5 296 GLU A N 1
ATOM 2232 C CA . GLU A 1 296 ? -20.438 6.133 2.111 1 96.5 296 GLU A CA 1
ATOM 2233 C C . GLU A 1 296 ? -19.094 6.805 2.408 1 96.5 296 GLU A C 1
ATOM 2235 O O . GLU A 1 296 ? -18.922 7.398 3.473 1 96.5 296 GLU A O 1
ATOM 2240 N N . ALA A 1 297 ? -18.188 6.59 1.544 1 97.75 297 ALA A N 1
ATOM 2241 C CA . ALA A 1 297 ? -16.875 7.242 1.672 1 97.75 297 ALA A CA 1
ATOM 2242 C C . ALA A 1 297 ? -16.5 7.969 0.386 1 97.75 297 ALA A C 1
ATOM 2244 O O . ALA A 1 297 ? -16.422 7.355 -0.682 1 97.75 297 ALA A O 1
ATOM 2245 N N . ASN A 1 298 ? -16.328 9.297 0.521 1 97 298 ASN A N 1
ATOM 2246 C CA . ASN A 1 298 ? -15.898 10.133 -0.596 1 97 298 ASN A CA 1
ATOM 2247 C C . ASN A 1 298 ? -14.43 10.531 -0.466 1 97 298 ASN A C 1
ATOM 2249 O O . ASN A 1 298 ? -14.031 11.102 0.546 1 97 298 ASN A O 1
ATOM 2253 N N . ILE A 1 299 ? -13.688 10.188 -1.436 1 97.75 299 ILE A N 1
ATOM 2254 C CA . ILE A 1 299 ? -12.258 10.508 -1.444 1 97.75 299 ILE A CA 1
ATOM 2255 C C . ILE A 1 299 ? -11.961 11.523 -2.543 1 97.75 299 ILE A C 1
ATOM 2257 O O . ILE A 1 299 ? -12.148 11.234 -3.729 1 97.75 299 ILE A O 1
ATOM 2261 N N . VAL A 1 300 ? -11.516 12.688 -2.119 1 96.25 300 VAL A N 1
ATOM 2262 C CA . VAL A 1 300 ? -11.227 13.773 -3.047 1 96.25 300 VAL A CA 1
ATOM 2263 C C . VAL A 1 300 ? -9.727 14.078 -3.039 1 96.25 300 VAL A C 1
ATOM 2265 O O . VAL A 1 300 ? -9.164 14.406 -1.995 1 96.25 300 VAL A O 1
ATOM 2268 N N . ARG A 1 301 ? -9.109 13.875 -4.145 1 95 301 ARG A N 1
ATOM 2269 C CA . ARG A 1 301 ? -7.727 14.305 -4.312 1 95 301 ARG A CA 1
ATOM 2270 C C . ARG A 1 301 ? -7.656 15.719 -4.883 1 95 301 ARG A C 1
ATOM 2272 O O . ARG A 1 301 ? -8.195 15.984 -5.957 1 95 301 ARG A O 1
ATOM 2279 N N . LEU A 1 302 ? -7.055 16.625 -4.145 1 95.12 302 LEU A N 1
ATOM 2280 C CA . LEU A 1 302 ? -6.953 17.984 -4.652 1 95.12 302 LEU A CA 1
ATOM 2281 C C . LEU A 1 302 ? -6.078 18.031 -5.902 1 95.12 302 LEU A C 1
ATOM 2283 O O . LEU A 1 302 ? -5.027 17.391 -5.953 1 95.12 302 LEU A O 1
ATOM 2287 N N . PRO A 1 303 ? -6.547 18.734 -6.801 1 89.38 303 PRO A N 1
ATOM 2288 C CA . PRO A 1 303 ? -5.785 18.812 -8.047 1 89.38 303 PRO A CA 1
ATOM 2289 C C . PRO A 1 303 ? -4.434 19.5 -7.875 1 89.38 303 PRO A C 1
ATOM 229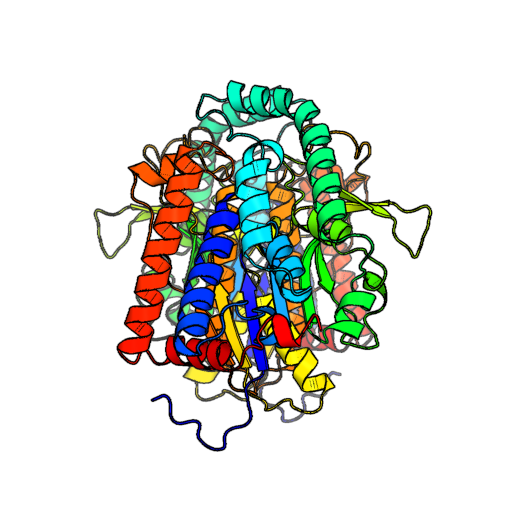1 O O . PRO A 1 303 ? -4.32 20.453 -7.09 1 89.38 303 PRO A O 1
ATOM 2294 N N . CYS A 1 304 ? -3.463 18.906 -8.547 1 85.31 304 CYS A N 1
ATOM 2295 C CA . CYS A 1 304 ? -2.117 19.469 -8.586 1 85.31 304 CYS A CA 1
ATOM 2296 C C . CYS A 1 304 ? -1.607 19.562 -10.016 1 85.31 304 CYS A C 1
ATOM 2298 O O . CYS A 1 304 ? -1.678 18.594 -10.773 1 85.31 304 CYS A O 1
ATOM 2300 N N . SER A 1 305 ? -1.24 20.672 -10.398 1 75.81 305 SER A N 1
ATOM 2301 C CA . SER A 1 305 ? -0.735 20.859 -11.75 1 75.81 305 SER A CA 1
ATOM 2302 C C . SER A 1 305 ? 0.651 20.25 -11.914 1 75.81 305 SER A C 1
ATOM 2304 O O . SER A 1 305 ? 1.437 20.203 -10.969 1 75.81 305 SER A O 1
ATOM 2306 N N . SER A 1 306 ? 0.892 19.609 -13.047 1 68.31 306 SER A N 1
ATOM 2307 C CA . SER A 1 306 ? 2.205 19.047 -13.344 1 68.31 306 SER A CA 1
ATOM 2308 C C . SER A 1 306 ? 3.227 20.141 -13.625 1 68.31 306 SER A C 1
ATOM 2310 O O . SER A 1 306 ? 2.932 21.094 -14.336 1 68.31 306 SER A O 1
ATOM 2312 N N . PRO A 1 307 ? 4.363 19.922 -12.891 1 63.88 307 PRO A N 1
ATOM 2313 C CA . PRO A 1 307 ? 5.391 20.922 -13.219 1 63.88 307 PRO A CA 1
ATOM 2314 C C . PRO A 1 307 ? 5.871 20.812 -14.664 1 63.88 307 PRO A C 1
ATOM 2316 O O . PRO A 1 307 ? 5.816 19.734 -15.266 1 63.88 307 PRO A O 1
ATOM 2319 N N . SER A 1 308 ? 6.137 22 -15.211 1 62.03 308 SER A N 1
ATOM 2320 C CA . SER A 1 308 ? 6.797 21.984 -16.516 1 62.03 308 SER A CA 1
ATOM 2321 C C . SER A 1 308 ? 8.156 21.297 -16.438 1 62.03 308 SER A C 1
ATOM 2323 O O . SER A 1 308 ? 8.695 21.094 -15.344 1 62.03 308 SER A O 1
ATOM 2325 N N . SER A 1 309 ? 8.625 20.797 -17.484 1 58.75 309 SER A N 1
ATOM 2326 C CA . SER A 1 309 ? 9.922 20.141 -17.531 1 58.75 309 SER A CA 1
ATOM 2327 C C . SER A 1 309 ? 11 20.984 -16.859 1 58.75 309 SER A C 1
ATOM 2329 O O . SER A 1 309 ? 11.859 20.469 -16.141 1 58.75 309 SER A O 1
ATOM 2331 N N . GLY A 1 310 ? 10.922 22.297 -17.125 1 56.12 310 GLY A N 1
ATOM 2332 C CA . GLY A 1 310 ? 11.891 23.203 -16.516 1 56.12 310 GLY A CA 1
ATOM 2333 C C . GLY A 1 310 ? 11.773 23.281 -15.008 1 56.12 310 GLY A C 1
ATOM 2334 O O . GLY A 1 310 ? 12.789 23.328 -14.305 1 56.12 310 GLY A O 1
ATOM 2335 N N . GLU A 1 311 ? 10.609 23.266 -14.555 1 60.16 311 GLU A N 1
ATOM 2336 C CA . GLU A 1 311 ? 10.352 23.359 -13.117 1 60.16 311 GLU A CA 1
ATOM 2337 C C . GLU A 1 311 ? 10.711 22.062 -12.406 1 60.16 311 GLU A C 1
ATOM 2339 O O . GLU A 1 311 ? 11.125 22.078 -11.242 1 60.16 311 GLU A O 1
ATOM 2344 N N . ALA A 1 312 ? 10.539 20.953 -13.133 1 60.59 312 ALA A N 1
ATOM 2345 C CA . ALA A 1 312 ? 10.75 19.641 -12.555 1 60.59 312 ALA A CA 1
ATOM 2346 C C . ALA A 1 312 ? 12.18 19.484 -12.055 1 60.59 312 ALA A C 1
ATOM 2348 O O . ALA A 1 312 ? 12.422 18.844 -11.031 1 60.59 312 ALA A O 1
ATOM 2349 N N . GLN A 1 313 ? 13.07 20.078 -12.703 1 57.84 313 GLN A N 1
ATOM 2350 C CA . GLN A 1 313 ? 14.484 20 -12.344 1 57.84 313 GLN A CA 1
ATOM 2351 C C . GLN A 1 313 ? 14.742 20.641 -10.984 1 57.84 313 GLN A C 1
ATOM 2353 O O . GLN A 1 313 ? 15.633 20.219 -10.25 1 57.84 313 GLN A O 1
ATOM 2358 N N . HIS A 1 314 ? 13.914 21.578 -10.742 1 56.28 314 HIS A N 1
ATOM 2359 C CA . HIS A 1 314 ? 14.125 22.328 -9.508 1 56.28 314 HIS A CA 1
ATOM 2360 C C . HIS A 1 314 ? 13.367 21.688 -8.344 1 56.28 314 HIS A C 1
ATOM 2362 O O . HIS A 1 314 ? 13.609 22.031 -7.184 1 56.28 314 HIS A O 1
ATOM 2368 N N . LEU A 1 315 ? 12.484 20.844 -8.703 1 56.56 315 LEU A N 1
ATOM 2369 C CA . LEU A 1 315 ? 11.594 20.328 -7.672 1 56.56 315 LEU A CA 1
ATOM 2370 C C . LEU A 1 315 ? 12.086 18.984 -7.156 1 56.56 315 LEU A C 1
ATOM 2372 O O . LEU A 1 315 ? 11.406 18.328 -6.359 1 56.56 315 LEU A O 1
ATOM 2376 N N . ALA A 1 316 ? 13.242 18.672 -7.535 1 56.28 316 ALA A N 1
ATOM 2377 C CA . ALA A 1 316 ? 13.789 17.438 -6.992 1 56.28 316 ALA A CA 1
ATOM 2378 C C . ALA A 1 316 ? 13.828 17.469 -5.469 1 56.28 316 ALA A C 1
ATOM 2380 O O . ALA A 1 316 ? 14.016 18.531 -4.871 1 56.28 316 ALA A O 1
ATOM 2381 N N . LEU A 1 317 ? 13.312 16.469 -4.727 1 52.28 317 LEU A N 1
ATOM 2382 C CA . LEU A 1 317 ? 13 16.328 -3.307 1 52.28 317 LEU A CA 1
ATOM 2383 C C . LEU A 1 317 ? 14.031 17.047 -2.447 1 52.28 317 LEU A C 1
ATOM 2385 O O . LEU A 1 317 ? 13.734 17.469 -1.327 1 52.28 317 LEU A O 1
ATOM 2389 N N . ASP A 1 318 ? 15.242 17.25 -3.047 1 52.16 318 ASP A N 1
ATOM 2390 C CA . ASP A 1 318 ? 16.25 17.766 -2.121 1 52.16 318 ASP A CA 1
ATOM 2391 C C . ASP A 1 318 ? 16.891 19.031 -2.67 1 52.16 318 ASP A C 1
ATOM 2393 O O . ASP A 1 318 ? 18.062 19.312 -2.385 1 52.16 318 ASP A O 1
ATOM 2397 N N . ASN A 1 319 ? 16.078 19.781 -3.49 1 56.69 319 ASN A N 1
ATOM 2398 C CA . ASN A 1 319 ? 16.688 21.016 -3.977 1 56.69 319 ASN A CA 1
ATOM 2399 C C . ASN A 1 319 ? 16.141 22.234 -3.248 1 56.69 319 ASN A C 1
ATOM 2401 O O . ASN A 1 319 ? 15.164 22.844 -3.693 1 56.69 319 ASN A O 1
ATOM 2405 N N . PRO A 1 320 ? 16.875 22.547 -2.055 1 60.09 320 PRO A N 1
ATOM 2406 C CA . PRO A 1 320 ? 16.359 23.703 -1.322 1 60.09 320 PRO A CA 1
ATOM 2407 C C . PRO A 1 320 ? 16.828 25.031 -1.911 1 60.09 320 PRO A C 1
ATOM 2409 O O . PRO A 1 320 ? 17.125 25.969 -1.168 1 60.09 320 PRO A O 1
ATOM 2412 N N . SER A 1 321 ? 16.922 25.156 -3.227 1 70.69 321 SER A N 1
ATOM 2413 C CA . SER A 1 321 ? 17.328 26.438 -3.799 1 70.69 321 SER A CA 1
ATOM 2414 C C . SER A 1 321 ? 16.203 27.469 -3.725 1 70.69 321 SER A C 1
ATOM 2416 O O . SER A 1 321 ? 15.031 27.094 -3.555 1 70.69 321 SER A O 1
ATOM 2418 N N . GLN A 1 322 ? 16.562 28.719 -3.578 1 75.38 322 GLN A N 1
ATOM 2419 C CA . GLN A 1 322 ? 15.586 29.797 -3.582 1 75.38 322 GLN A CA 1
ATOM 2420 C C . GLN A 1 322 ? 14.648 29.688 -4.781 1 75.38 322 GLN A C 1
ATOM 2422 O O . GLN A 1 322 ? 13.461 30 -4.68 1 75.38 322 GLN A O 1
ATOM 2427 N N . GLU A 1 323 ? 15.188 29.25 -5.832 1 76.81 323 GLU A N 1
ATOM 2428 C CA . GLU A 1 323 ? 14.367 29.062 -7.023 1 76.81 323 GLU A CA 1
ATOM 2429 C C . GLU A 1 323 ? 13.336 27.953 -6.809 1 76.81 323 GLU A C 1
ATOM 2431 O O . GLU A 1 323 ? 12.18 28.094 -7.223 1 76.81 323 GLU A O 1
ATOM 2436 N N . ALA A 1 324 ? 13.734 26.906 -6.148 1 77.56 324 ALA A N 1
ATOM 2437 C CA . ALA A 1 324 ? 12.805 25.812 -5.863 1 77.56 324 ALA A CA 1
ATOM 2438 C C . ALA A 1 324 ? 11.68 26.281 -4.941 1 77.56 324 ALA A C 1
ATOM 2440 O O . ALA A 1 324 ? 10.516 25.922 -5.148 1 77.56 324 ALA A O 1
ATOM 2441 N N . VAL A 1 325 ? 12.07 27.031 -4.004 1 82.31 325 VAL A N 1
ATOM 2442 C CA . VAL A 1 325 ? 11.102 27.562 -3.053 1 82.31 325 VAL A CA 1
ATOM 2443 C C . VAL A 1 325 ? 10.07 28.422 -3.791 1 82.31 325 VAL A C 1
ATOM 2445 O O . VAL A 1 325 ? 8.867 28.281 -3.574 1 82.31 325 VAL A O 1
ATOM 2448 N N . GLN A 1 326 ? 10.516 29.312 -4.66 1 84.56 326 GLN A N 1
ATOM 2449 C CA . GLN A 1 326 ? 9.625 30.203 -5.395 1 84.56 326 GLN A CA 1
ATOM 2450 C C . GLN A 1 326 ? 8.703 29.406 -6.32 1 84.56 326 GLN A C 1
ATOM 2452 O O . GLN A 1 326 ? 7.52 29.719 -6.449 1 84.56 326 GLN A O 1
ATOM 2457 N N . VAL A 1 327 ? 9.234 28.422 -6.914 1 84.12 327 VAL A N 1
ATOM 2458 C CA . VAL A 1 327 ? 8.43 27.578 -7.801 1 84.12 327 VAL A CA 1
ATOM 2459 C C . VAL A 1 327 ? 7.316 26.906 -7.004 1 84.12 327 VAL A C 1
ATOM 2461 O O . VAL A 1 327 ? 6.168 26.844 -7.453 1 84.12 327 VAL A O 1
ATOM 2464 N N . LEU A 1 328 ? 7.648 26.359 -5.836 1 87.44 328 LEU A N 1
ATOM 2465 C CA . LEU A 1 328 ? 6.672 25.688 -4.992 1 87.44 328 LEU A CA 1
ATOM 2466 C C . LEU A 1 328 ? 5.574 26.641 -4.547 1 87.44 328 LEU A C 1
ATOM 2468 O O . LEU A 1 328 ? 4.395 26.297 -4.559 1 87.44 328 LEU A O 1
ATOM 2472 N N . LEU A 1 329 ? 5.992 27.875 -4.195 1 89.19 329 LEU A N 1
ATOM 2473 C CA . LEU A 1 329 ? 5.023 28.875 -3.76 1 89.19 329 LEU A CA 1
ATOM 2474 C C . LEU A 1 329 ? 4.125 29.297 -4.914 1 89.19 329 LEU A C 1
ATOM 2476 O O . LEU A 1 329 ? 2.912 29.453 -4.738 1 89.19 329 LEU A O 1
ATOM 2480 N N . ASP A 1 330 ? 4.691 29.469 -6.086 1 90.06 330 ASP A N 1
ATOM 2481 C CA . ASP A 1 330 ? 3.922 29.859 -7.266 1 90.06 330 ASP A CA 1
ATOM 2482 C C . ASP A 1 330 ? 2.926 28.766 -7.652 1 90.06 330 ASP A C 1
ATOM 2484 O O . ASP A 1 330 ? 1.784 29.062 -8.016 1 90.06 330 ASP A O 1
ATOM 2488 N N . ARG A 1 331 ? 3.34 27.578 -7.547 1 90.75 331 ARG A N 1
ATOM 2489 C CA . ARG A 1 331 ? 2.455 26.469 -7.863 1 90.75 331 ARG A CA 1
ATOM 2490 C C . ARG A 1 331 ? 1.303 26.375 -6.867 1 90.75 331 ARG A C 1
ATOM 2492 O O . ARG A 1 331 ? 0.166 26.094 -7.246 1 90.75 331 ARG A O 1
ATOM 2499 N N . ALA A 1 332 ? 1.643 26.531 -5.625 1 93.44 332 ALA A N 1
ATOM 2500 C CA . ALA A 1 332 ? 0.6 26.531 -4.602 1 93.44 332 ALA A CA 1
ATOM 2501 C C . ALA A 1 332 ? -0.452 27.594 -4.883 1 93.44 332 ALA A C 1
ATOM 2503 O O . ALA A 1 332 ? -1.653 27.344 -4.766 1 93.44 332 ALA A O 1
ATOM 2504 N N . ARG A 1 333 ? 0.038 28.766 -5.293 1 93.88 333 ARG A N 1
ATOM 2505 C CA . ARG A 1 333 ? -0.867 29.875 -5.602 1 93.88 333 ARG A CA 1
ATOM 2506 C C . ARG A 1 333 ? -1.756 29.531 -6.793 1 93.88 333 ARG A C 1
ATOM 2508 O O . ARG A 1 333 ? -2.969 29.734 -6.75 1 93.88 333 ARG A O 1
ATOM 2515 N N . HIS A 1 334 ? -1.149 29.016 -7.789 1 93.5 334 HIS A N 1
ATOM 2516 C CA . HIS A 1 334 ? -1.897 28.625 -8.984 1 93.5 334 HIS A CA 1
ATOM 2517 C C . HIS A 1 334 ? -2.928 27.547 -8.664 1 93.5 334 HIS A C 1
ATOM 2519 O O . HIS A 1 334 ? -4.098 27.672 -9.039 1 93.5 334 HIS A O 1
ATOM 2525 N N . ASP A 1 335 ? -2.508 26.531 -7.996 1 94.88 335 ASP A N 1
ATOM 2526 C CA . ASP A 1 335 ? -3.379 25.391 -7.734 1 94.88 335 ASP A CA 1
ATOM 2527 C C . ASP A 1 335 ? -4.496 25.766 -6.762 1 94.88 335 ASP A C 1
ATOM 2529 O O . ASP A 1 335 ? -5.609 25.234 -6.855 1 94.88 335 ASP A O 1
ATOM 2533 N N . SER A 1 336 ? -4.195 26.641 -5.762 1 96.25 336 SER A N 1
ATOM 2534 C CA . SER A 1 336 ? -5.258 27.109 -4.871 1 96.25 336 SER A CA 1
ATOM 2535 C C . SER A 1 336 ? -6.348 27.844 -5.641 1 96.25 336 SER A C 1
ATOM 2537 O O . SER A 1 336 ? -7.535 27.672 -5.363 1 96.25 336 SER A O 1
ATOM 2539 N N . GLN A 1 337 ? -5.973 28.641 -6.656 1 95.81 337 GLN A N 1
ATOM 2540 C CA . GLN A 1 337 ? -6.945 29.328 -7.488 1 95.81 337 GLN A CA 1
ATOM 2541 C C . GLN A 1 337 ? -7.762 28.344 -8.32 1 95.81 337 GLN A C 1
ATOM 2543 O O . GLN A 1 337 ? -8.961 28.531 -8.516 1 95.81 337 GLN A O 1
ATOM 2548 N N . THR A 1 338 ? -7.07 27.344 -8.781 1 94.69 338 THR A N 1
ATOM 2549 C CA . THR A 1 338 ? -7.762 26.312 -9.539 1 94.69 338 THR A CA 1
ATOM 2550 C C . THR A 1 338 ? -8.805 25.609 -8.672 1 94.69 338 THR A C 1
ATOM 2552 O O . THR A 1 338 ? -9.938 25.391 -9.109 1 94.69 338 THR A O 1
ATOM 2555 N N . VAL A 1 339 ? -8.422 25.25 -7.457 1 95.69 339 VAL A N 1
ATOM 2556 C CA . VAL A 1 339 ? -9.336 24.594 -6.523 1 95.69 339 VAL A CA 1
ATOM 2557 C C . VAL A 1 339 ? -10.539 25.5 -6.254 1 95.69 339 VAL A C 1
ATOM 2559 O O . VAL A 1 339 ? -11.688 25.062 -6.348 1 95.69 339 VAL A O 1
ATOM 2562 N N . LEU A 1 340 ? -10.281 26.781 -6.012 1 96.25 340 LEU A N 1
ATOM 2563 C CA . LEU A 1 340 ? -11.344 27.734 -5.691 1 96.25 340 LEU A CA 1
ATOM 2564 C C . LEU A 1 340 ? -12.242 27.969 -6.898 1 96.25 340 LEU A C 1
ATOM 2566 O O . LEU A 1 340 ? -13.461 28.125 -6.75 1 96.25 340 LEU A O 1
ATOM 2570 N N . SER A 1 341 ? -11.656 28 -8.078 1 95.88 341 SER A N 1
ATOM 2571 C CA . SER A 1 341 ? -12.43 28.156 -9.297 1 95.88 341 SER A CA 1
ATOM 2572 C C . SER A 1 341 ? -13.359 26.953 -9.516 1 95.88 341 SER A C 1
ATOM 2574 O O . SER A 1 341 ? -14.516 27.125 -9.898 1 95.88 341 SER A O 1
ATOM 2576 N N . LYS A 1 342 ? -12.82 25.797 -9.289 1 95.06 342 LYS A N 1
ATOM 2577 C CA . LYS A 1 342 ? -13.633 24.594 -9.445 1 95.06 342 LYS A CA 1
ATOM 2578 C C . LYS A 1 342 ? -14.773 24.562 -8.438 1 95.06 342 LYS A C 1
ATOM 2580 O O . LYS A 1 342 ? -15.867 24.094 -8.75 1 95.06 342 LYS A O 1
ATOM 2585 N N . ILE A 1 343 ? -14.508 25.047 -7.262 1 94.12 343 ILE A N 1
ATOM 2586 C CA . ILE A 1 343 ? -15.547 25.156 -6.25 1 94.12 343 ILE A CA 1
ATOM 2587 C C . ILE A 1 343 ? -16.625 26.125 -6.715 1 94.12 343 ILE A C 1
ATOM 2589 O O . ILE A 1 343 ? -17.812 25.828 -6.648 1 94.12 343 ILE A O 1
ATOM 2593 N N . LYS A 1 344 ? -16.25 27.234 -7.188 1 94.19 344 LYS A N 1
ATOM 2594 C CA . LYS A 1 344 ? -17.172 28.266 -7.664 1 94.19 344 LYS A CA 1
ATOM 2595 C C . LYS A 1 344 ? -18.016 27.75 -8.82 1 94.19 344 LYS A C 1
ATOM 2597 O O . LYS A 1 344 ? -19.203 28.094 -8.938 1 94.19 344 LYS A O 1
ATOM 2602 N N . ASN A 1 345 ? -17.438 26.844 -9.633 1 95.06 345 ASN A N 1
ATOM 2603 C CA . ASN A 1 345 ? -18.125 26.297 -10.805 1 95.06 345 ASN A CA 1
ATOM 2604 C C . ASN A 1 345 ? -18.969 25.078 -10.453 1 95.06 345 ASN A C 1
ATOM 2606 O O . ASN A 1 345 ? -19.5 24.406 -11.336 1 95.06 345 ASN A O 1
ATOM 2610 N N . GLY A 1 346 ? -19 24.688 -9.258 1 91.5 346 GLY A N 1
ATOM 2611 C CA . GLY A 1 346 ? -19.938 23.656 -8.789 1 91.5 346 GLY A CA 1
ATOM 2612 C C . GLY A 1 346 ? -19.359 22.266 -8.852 1 91.5 346 GLY A C 1
ATOM 2613 O O . GLY A 1 346 ? -20.094 21.281 -9 1 91.5 346 GLY A O 1
ATOM 2614 N N . ASP A 1 347 ? -18.031 22.156 -8.828 1 92.94 347 ASP A N 1
ATOM 2615 C CA . ASP A 1 347 ? -17.438 20.828 -8.727 1 92.94 347 ASP A CA 1
ATOM 2616 C C . ASP A 1 347 ? -17.906 20.109 -7.461 1 92.94 347 ASP A C 1
ATOM 2618 O O . ASP A 1 347 ? -17.594 20.531 -6.348 1 92.94 347 ASP A O 1
ATOM 2622 N N . ALA A 1 348 ? -18.594 19 -7.641 1 89.5 348 ALA A N 1
ATOM 2623 C CA . ALA A 1 348 ? -19.297 18.344 -6.531 1 89.5 348 ALA A CA 1
ATOM 2624 C C . ALA A 1 348 ? -18.312 17.906 -5.457 1 89.5 348 ALA A C 1
ATOM 2626 O O . ALA A 1 348 ? -18.562 18.078 -4.262 1 89.5 348 ALA A O 1
ATOM 2627 N N . ASP A 1 349 ? -17.188 17.359 -5.828 1 90.31 349 ASP A N 1
ATOM 2628 C CA . ASP A 1 349 ? -16.188 16.859 -4.887 1 90.31 349 ASP A CA 1
ATOM 2629 C C . ASP A 1 349 ? -15.547 18 -4.102 1 90.31 349 ASP A C 1
ATOM 2631 O O . ASP A 1 349 ? -15.453 17.938 -2.873 1 90.31 349 ASP A O 1
ATOM 2635 N N . LEU A 1 350 ? -15.195 19.031 -4.777 1 93.31 350 LEU A N 1
ATOM 2636 C CA . LEU A 1 350 ? -14.477 20.125 -4.129 1 93.31 350 LEU A CA 1
ATOM 2637 C C . LEU A 1 350 ? -15.438 21.016 -3.35 1 93.31 350 LEU A C 1
ATOM 2639 O O . LEU A 1 350 ? -15.023 21.703 -2.42 1 93.31 350 LEU A O 1
ATOM 2643 N N . CYS A 1 351 ? -16.703 20.969 -3.68 1 93.31 351 CYS A N 1
ATOM 2644 C CA . CYS A 1 351 ? -17.688 21.703 -2.906 1 93.31 351 CYS A CA 1
ATOM 2645 C C . CYS A 1 351 ? -17.797 21.172 -1.485 1 93.31 351 CYS A C 1
ATOM 2647 O O . CYS A 1 351 ? -18.062 21.922 -0.548 1 93.31 351 CYS A O 1
ATOM 2649 N N . ARG A 1 352 ? -17.531 19.891 -1.34 1 93.5 352 ARG A N 1
ATOM 2650 C CA . ARG A 1 352 ? -17.484 19.312 -0.001 1 93.5 352 ARG A CA 1
ATOM 2651 C C . ARG A 1 352 ? -16.375 19.938 0.824 1 93.5 352 ARG A C 1
ATOM 2653 O O . ARG A 1 352 ? -16.516 20.125 2.033 1 93.5 352 ARG A O 1
ATOM 2660 N N . LEU A 1 353 ? -15.281 20.203 0.162 1 94 353 LEU A N 1
ATOM 2661 C CA . LEU A 1 353 ? -14.156 20.859 0.833 1 94 353 LEU A CA 1
ATOM 2662 C C . LEU A 1 353 ? -14.531 22.266 1.291 1 94 353 LEU A C 1
ATOM 2664 O O . LEU A 1 353 ? -14.141 22.688 2.379 1 94 353 LEU A O 1
ATOM 2668 N N . ALA A 1 354 ? -15.266 22.984 0.464 1 93.44 354 ALA A N 1
ATOM 2669 C CA . ALA A 1 354 ? -15.719 24.328 0.806 1 93.44 354 ALA A CA 1
ATOM 2670 C C . ALA A 1 354 ? -16.516 24.328 2.109 1 93.44 354 ALA A C 1
ATOM 2672 O O . ALA A 1 354 ? -16.328 25.203 2.951 1 93.44 354 ALA A O 1
ATOM 2673 N N . LEU A 1 355 ? -17.312 23.297 2.242 1 91.69 355 LEU A N 1
ATOM 2674 C CA . LEU A 1 355 ? -18.125 23.188 3.445 1 91.69 355 LEU A CA 1
ATOM 2675 C C . LEU A 1 355 ? -17.266 23.031 4.684 1 91.69 355 LEU A C 1
ATOM 2677 O O . LEU A 1 355 ? -17.578 23.562 5.75 1 91.69 355 LEU A O 1
ATOM 2681 N N . VAL A 1 356 ? -16.172 22.359 4.566 1 94.19 356 VAL A N 1
ATOM 2682 C CA . VAL A 1 356 ? -15.25 22.141 5.68 1 94.19 356 VAL A CA 1
ATOM 2683 C C . VAL A 1 356 ? -14.609 23.469 6.082 1 94.19 356 VAL A C 1
ATOM 2685 O O . VAL A 1 356 ? -14.547 23.797 7.266 1 94.19 356 VAL A O 1
ATOM 2688 N N . PHE A 1 357 ? -14.164 24.234 5.129 1 92.38 357 PHE A N 1
ATOM 2689 C CA . PHE A 1 357 ? -13.484 25.5 5.402 1 92.38 357 PHE A CA 1
ATOM 2690 C C . PHE A 1 357 ? -14.453 26.531 5.969 1 92.38 357 PHE A C 1
ATOM 2692 O O . PHE A 1 357 ? -14.062 27.391 6.762 1 92.38 357 PHE A O 1
ATOM 2699 N N . GLU A 1 358 ? -15.703 26.375 5.645 1 89.5 358 GLU A N 1
ATOM 2700 C CA . GLU A 1 358 ? -16.734 27.281 6.156 1 89.5 358 GLU A CA 1
ATOM 2701 C C . GLU A 1 358 ? -17.016 27.016 7.629 1 89.5 358 GLU A C 1
ATOM 2703 O O . GLU A 1 358 ? -17.5 27.891 8.344 1 89.5 358 GLU A O 1
ATOM 2708 N N . MET A 1 359 ? -16.672 25.797 8.039 1 89.19 359 MET A N 1
ATOM 2709 C CA . MET A 1 359 ? -17.016 25.422 9.406 1 89.19 359 MET A CA 1
ATOM 2710 C C . MET A 1 359 ? -15.812 25.578 10.328 1 89.19 359 MET A C 1
ATOM 2712 O O . MET A 1 359 ? -15.945 25.438 11.547 1 89.19 359 MET A O 1
ATOM 2716 N N . MET A 1 360 ? -14.688 25.922 9.812 1 94.25 360 MET A N 1
ATOM 2717 C CA . MET A 1 360 ? -13.469 26.047 10.609 1 94.25 360 MET A CA 1
ATOM 2718 C C . MET A 1 360 ? -13.578 27.203 11.602 1 94.25 360 MET A C 1
ATOM 2720 O O . MET A 1 360 ? -14.18 28.234 11.289 1 94.25 360 MET A O 1
ATOM 2724 N N . LYS A 1 361 ? -12.898 27.016 12.711 1 93.94 361 LYS A N 1
ATOM 2725 C CA . LYS A 1 361 ? -12.953 28.047 13.75 1 93.94 361 LYS A CA 1
ATOM 2726 C C . LYS A 1 361 ? -11.875 29.109 13.539 1 93.94 361 LYS A C 1
ATOM 2728 O O . LYS A 1 361 ? -10.75 28.781 13.148 1 93.94 361 LYS A O 1
ATOM 2733 N N . PRO A 1 362 ? -12.234 30.359 13.836 1 92.81 362 PRO A N 1
ATOM 2734 C CA . PRO A 1 362 ? -11.203 31.391 13.82 1 92.81 362 PRO A CA 1
ATOM 2735 C C . PRO A 1 362 ? -10.156 31.219 14.914 1 92.81 362 PRO A C 1
ATOM 2737 O O . PRO A 1 362 ? -10.469 30.688 15.984 1 92.81 362 PRO A O 1
ATOM 2740 N N . TYR A 1 363 ? -8.914 31.531 14.641 1 87.56 363 TYR A N 1
ATOM 2741 C CA . TYR A 1 363 ? -7.848 31.391 15.625 1 87.56 363 TYR A CA 1
ATOM 2742 C C . TYR A 1 363 ? -8.164 32.188 16.891 1 87.56 363 TYR A C 1
ATOM 2744 O O . TYR A 1 363 ? -7.781 31.781 18 1 87.56 363 TYR A O 1
ATOM 2752 N N . GLU A 1 364 ? -8.805 33.281 16.828 1 73.62 364 GLU A N 1
ATOM 2753 C CA . GLU A 1 364 ? -9.18 34.094 17.969 1 73.62 364 GLU A CA 1
ATOM 2754 C C . GLU A 1 364 ? -10.078 33.344 18.938 1 73.62 364 GLU A C 1
ATOM 2756 O O . GLU A 1 364 ? -10.102 33.594 20.125 1 73.62 364 GLU A O 1
ATOM 2761 N N . GLU A 1 365 ? -10.781 32.406 18.484 1 66.81 365 GLU A N 1
ATOM 2762 C CA . GLU A 1 365 ? -11.727 31.641 19.281 1 66.81 365 GLU A CA 1
ATOM 2763 C C . GLU A 1 365 ? -11.055 30.406 19.891 1 66.81 365 GLU A C 1
ATOM 2765 O O . GLU A 1 365 ? -11.531 29.859 20.891 1 66.81 365 GLU A O 1
ATOM 2770 N N . VAL A 1 366 ? -9.992 29.891 19.359 1 60.53 366 VAL A N 1
ATOM 2771 C CA . VAL A 1 366 ? -9.344 28.656 19.812 1 60.53 366 VAL A CA 1
ATOM 2772 C C . VAL A 1 366 ? -8.289 28.984 20.859 1 60.53 366 VAL A C 1
ATOM 2774 O O . VAL A 1 366 ? -8.102 28.234 21.812 1 60.53 366 VAL A O 1
ATOM 2777 N N . TYR A 1 367 ? -7.484 30.016 20.594 1 51.97 367 TYR A N 1
ATOM 2778 C CA . TYR A 1 367 ? -6.375 30.344 21.484 1 51.97 367 TYR A CA 1
ATOM 2779 C C . TYR A 1 367 ? -6.727 31.531 22.375 1 51.97 367 TYR A C 1
ATOM 2781 O O . TYR A 1 367 ? -5.871 32.375 22.672 1 51.97 367 TYR A O 1
ATOM 2789 N N . GLN A 1 368 ? -8.18 31.578 22.672 1 42.69 368 GLN A N 1
ATOM 2790 C CA . GLN A 1 368 ? -8.484 32.5 23.766 1 42.69 368 GLN A CA 1
ATOM 2791 C C . GLN A 1 368 ? -8.125 31.891 25.109 1 42.69 368 GLN A C 1
ATOM 2793 O O . GLN A 1 368 ? -8.281 30.688 25.312 1 42.69 368 GLN A O 1
ATOM 2798 N N . MET B 1 1 ? -13.938 -32.562 10.828 1 33.53 1 MET B N 1
ATOM 2799 C CA . MET B 1 1 ? -14.688 -32.531 9.57 1 33.53 1 MET B CA 1
ATOM 2800 C C . MET B 1 1 ? -15.414 -31.188 9.414 1 33.53 1 MET B C 1
ATOM 2802 O O . MET B 1 1 ? -16.188 -30.797 10.281 1 33.53 1 MET B O 1
ATOM 2806 N N . CYS B 1 2 ? -14.68 -30.203 8.727 1 42.06 2 CYS B N 1
ATOM 2807 C CA . CYS B 1 2 ? -15.242 -28.859 8.594 1 42.06 2 CYS B CA 1
ATOM 2808 C C . CYS B 1 2 ? -16.641 -28.906 7.98 1 42.06 2 CYS B C 1
ATOM 2810 O O . CYS B 1 2 ? -16.828 -29.531 6.93 1 42.06 2 CYS B O 1
ATOM 2812 N N . SER B 1 3 ? -17.719 -28.953 8.75 1 40.53 3 SER B N 1
ATOM 2813 C CA . SER B 1 3 ? -19.109 -29.094 8.336 1 40.53 3 SER B CA 1
ATOM 2814 C C . SER B 1 3 ? -19.484 -28.062 7.289 1 40.53 3 SER B C 1
ATOM 2816 O O . SER B 1 3 ? -19.25 -26.859 7.484 1 40.53 3 SER B O 1
ATOM 2818 N N . PRO B 1 4 ? -19.656 -28.547 5.969 1 43.16 4 PRO B N 1
ATOM 2819 C CA . PRO B 1 4 ? -20.094 -27.688 4.875 1 43.16 4 PRO B CA 1
ATOM 2820 C C . PRO B 1 4 ? -21.406 -26.969 5.176 1 43.16 4 PRO B C 1
ATOM 2822 O O . PRO B 1 4 ? -22.469 -27.609 5.23 1 43.16 4 PRO B O 1
ATOM 2825 N N . GLU B 1 5 ? -21.703 -26.359 6.164 1 41.5 5 GLU B N 1
ATOM 2826 C CA . GLU B 1 5 ? -23.047 -25.781 6.164 1 41.5 5 GLU B CA 1
ATOM 2827 C C . GLU B 1 5 ? -23.359 -25.094 4.832 1 41.5 5 GLU B C 1
ATOM 2829 O O . GLU B 1 5 ? -22.438 -24.781 4.062 1 41.5 5 GLU B O 1
ATOM 2834 N N . ASP B 1 6 ? -24.844 -24.953 4.457 1 46.94 6 ASP B N 1
ATOM 2835 C CA . ASP B 1 6 ? -25.578 -24.406 3.324 1 46.94 6 ASP B CA 1
ATOM 2836 C C . ASP B 1 6 ? -25 -23.062 2.885 1 46.94 6 ASP B C 1
ATOM 2838 O O . ASP B 1 6 ? -25.703 -22.25 2.273 1 46.94 6 ASP B O 1
ATOM 2842 N N . LYS B 1 7 ? -23.859 -22.672 3.371 1 57.47 7 LYS B N 1
ATOM 2843 C CA . LYS B 1 7 ? -23.438 -21.328 3.004 1 57.47 7 LYS B CA 1
ATOM 2844 C C . LYS B 1 7 ? -22.766 -21.328 1.634 1 57.47 7 LYS B C 1
ATOM 2846 O O . LYS B 1 7 ? -22.156 -22.312 1.227 1 57.47 7 LYS B O 1
ATOM 2851 N N . ALA B 1 8 ? -23.172 -20.359 0.711 1 75.44 8 ALA B N 1
ATOM 2852 C CA . ALA B 1 8 ? -22.625 -20.094 -0.613 1 75.44 8 ALA B CA 1
ATOM 2853 C C . ALA B 1 8 ? -21.094 -20.188 -0.601 1 75.44 8 ALA B C 1
ATOM 2855 O O . ALA B 1 8 ? -20.453 -19.812 0.378 1 75.44 8 ALA B O 1
ATOM 2856 N N . ILE B 1 9 ? -20.516 -21.078 -1.519 1 90.25 9 ILE B N 1
ATOM 2857 C CA . ILE B 1 9 ? -19.078 -21.203 -1.707 1 90.25 9 ILE B CA 1
ATOM 2858 C C . ILE B 1 9 ? -18.453 -19.812 -1.825 1 90.25 9 ILE B C 1
ATOM 2860 O O . ILE B 1 9 ? -18.859 -19.016 -2.676 1 90.25 9 ILE B O 1
ATOM 2864 N N . PRO B 1 10 ? -17.578 -19.484 -0.928 1 96.69 10 PRO B N 1
ATOM 2865 C CA . PRO B 1 10 ? -16.953 -18.172 -0.999 1 96.69 10 PRO B CA 1
ATOM 2866 C C . PRO B 1 10 ? -16.141 -17.969 -2.277 1 96.69 10 PRO B C 1
ATOM 2868 O O . PRO B 1 10 ? -15.742 -18.938 -2.916 1 96.69 10 PRO B O 1
ATOM 2871 N N . PHE B 1 11 ? -16.125 -16.719 -2.68 1 97.94 11 PHE B N 1
ATOM 2872 C CA . PHE B 1 11 ? -15.164 -16.344 -3.713 1 97.94 11 PHE B CA 1
ATOM 2873 C C . PHE B 1 11 ? -13.734 -16.547 -3.217 1 97.94 11 PHE B C 1
ATOM 2875 O O . PHE B 1 11 ? -13.336 -15.945 -2.211 1 97.94 11 PHE B O 1
ATOM 2882 N N . ARG B 1 12 ? -12.969 -17.375 -3.859 1 98.25 12 ARG B N 1
ATOM 2883 C CA . ARG B 1 12 ? -11.672 -17.812 -3.344 1 98.25 12 ARG B CA 1
ATOM 2884 C C . ARG B 1 12 ? -10.5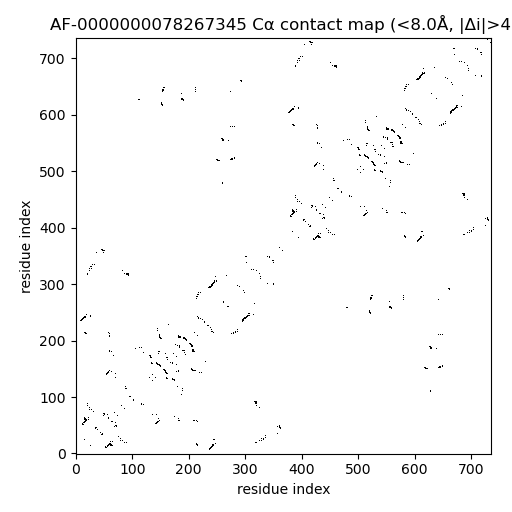31 -17.109 -4.082 1 98.25 12 ARG B C 1
ATOM 2886 O O . ARG B 1 12 ? -10.438 -17.203 -5.309 1 98.25 12 ARG B O 1
ATOM 2893 N N . VAL B 1 13 ? -9.609 -16.469 -3.277 1 98.81 13 VAL B N 1
ATOM 2894 C CA . VAL B 1 13 ? -8.516 -15.688 -3.846 1 98.81 13 VAL B CA 1
ATOM 2895 C C . VAL B 1 13 ? -7.18 -16.219 -3.322 1 98.81 13 VAL B C 1
ATOM 2897 O O . VAL B 1 13 ? -7.035 -16.484 -2.127 1 98.81 13 VAL B O 1
ATOM 2900 N N . LEU B 1 14 ? -6.234 -16.469 -4.219 1 98.62 14 LEU B N 1
ATOM 2901 C CA . LEU B 1 14 ? -4.848 -16.734 -3.85 1 98.62 14 LEU B CA 1
ATOM 2902 C C . LEU B 1 14 ? -3.963 -15.531 -4.164 1 98.62 14 LEU B C 1
ATOM 2904 O O . LEU B 1 14 ? -3.98 -15.016 -5.285 1 98.62 14 LEU B O 1
ATOM 2908 N N . THR B 1 15 ? -3.299 -14.977 -3.174 1 98.75 15 THR B N 1
ATOM 2909 C CA . THR B 1 15 ? -2.334 -13.906 -3.424 1 98.75 15 THR B CA 1
ATOM 2910 C C . THR B 1 15 ? -0.917 -14.375 -3.104 1 98.75 15 THR B C 1
ATOM 2912 O O . THR B 1 15 ? -0.694 -15.055 -2.1 1 98.75 15 THR B O 1
ATOM 2915 N N . ILE B 1 16 ? 0.023 -14.07 -3.971 1 97.5 16 ILE B N 1
ATOM 2916 C CA . ILE B 1 16 ? 1.396 -14.547 -3.84 1 97.5 16 ILE B CA 1
ATOM 2917 C C . ILE B 1 16 ? 2.357 -13.359 -3.887 1 97.5 16 ILE B C 1
ATOM 2919 O O . ILE B 1 16 ? 2.373 -12.602 -4.859 1 97.5 16 ILE B O 1
ATOM 2923 N N . ASP B 1 17 ? 3.246 -13.227 -2.9 1 96.56 17 ASP B N 1
ATOM 2924 C CA . ASP B 1 17 ? 4.184 -12.117 -2.762 1 96.56 17 ASP B CA 1
ATOM 2925 C C . ASP B 1 17 ? 5.297 -12.203 -3.807 1 96.56 17 ASP B C 1
ATOM 2927 O O . ASP B 1 17 ? 5.555 -13.273 -4.355 1 96.56 17 ASP B O 1
ATOM 2931 N N . GLY B 1 18 ? 5.922 -11.055 -4.023 1 92.06 18 GLY B N 1
ATOM 2932 C CA . GLY B 1 18 ? 7.207 -11.055 -4.707 1 92.06 18 GLY B CA 1
ATOM 2933 C C . GLY B 1 18 ? 8.352 -11.5 -3.82 1 92.06 18 GLY B C 1
ATOM 2934 O O . GLY B 1 18 ? 8.211 -11.57 -2.598 1 92.06 18 GLY B O 1
ATOM 2935 N N . GLY B 1 19 ? 9.5 -11.828 -4.535 1 86.38 19 GLY B N 1
ATOM 2936 C CA . GLY B 1 19 ? 10.602 -12.25 -3.68 1 86.38 19 GLY B CA 1
ATOM 2937 C C . GLY B 1 19 ? 11.758 -12.852 -4.453 1 86.38 19 GLY B C 1
ATOM 2938 O O . GLY B 1 19 ? 12.602 -13.547 -3.877 1 86.38 19 GLY B O 1
ATOM 2939 N N . GLY B 1 20 ? 11.82 -12.672 -5.762 1 81.75 20 GLY B N 1
ATOM 2940 C CA . GLY B 1 20 ? 12.906 -13.219 -6.562 1 81.75 20 GLY B CA 1
ATOM 2941 C C . GLY B 1 20 ? 13.008 -14.727 -6.484 1 81.75 20 GLY B C 1
ATOM 2942 O O . GLY B 1 20 ? 12.023 -15.438 -6.684 1 81.75 20 GLY B O 1
ATOM 2943 N N . ILE B 1 21 ? 14.141 -15.219 -6.188 1 80.75 21 ILE B N 1
ATOM 2944 C CA . ILE B 1 21 ? 14.406 -16.656 -6.18 1 80.75 21 ILE B CA 1
ATOM 2945 C C . ILE B 1 21 ? 13.602 -17.312 -5.066 1 80.75 21 ILE B C 1
ATOM 2947 O O . ILE B 1 21 ? 13.391 -18.531 -5.086 1 80.75 21 ILE B O 1
ATOM 2951 N N . ARG B 1 22 ? 13.164 -16.562 -4.168 1 86.25 22 ARG B N 1
ATOM 2952 C CA . ARG B 1 22 ? 12.406 -17.109 -3.049 1 86.25 22 ARG B CA 1
ATOM 2953 C C . ARG B 1 22 ? 11.039 -17.609 -3.508 1 86.25 22 ARG B C 1
ATOM 2955 O O . ARG B 1 22 ? 10.344 -18.297 -2.76 1 86.25 22 ARG B O 1
ATOM 2962 N N . GLY B 1 23 ? 10.703 -17.266 -4.695 1 88.88 23 GLY B N 1
ATOM 2963 C CA . GLY B 1 23 ? 9.539 -17.906 -5.293 1 88.88 23 GLY B CA 1
ATOM 2964 C C . GLY B 1 23 ? 9.609 -19.422 -5.273 1 88.88 23 GLY B C 1
ATOM 2965 O O . GLY B 1 23 ? 8.57 -20.094 -5.305 1 88.88 23 GLY B O 1
ATOM 2966 N N . LEU B 1 24 ? 10.828 -19.953 -5.219 1 88.88 24 LEU B N 1
ATOM 2967 C CA . LEU B 1 24 ? 11.016 -21.391 -5.102 1 88.88 24 LEU B CA 1
ATOM 2968 C C . LEU B 1 24 ? 10.383 -21.922 -3.822 1 88.88 24 LEU B C 1
ATOM 2970 O O . LEU B 1 24 ? 9.758 -22.984 -3.828 1 88.88 24 LEU B O 1
ATOM 2974 N N . TYR B 1 25 ? 10.562 -21.203 -2.742 1 91.44 25 TYR B N 1
ATOM 2975 C CA . TYR B 1 25 ? 9.922 -21.562 -1.481 1 91.44 25 TYR B CA 1
ATOM 2976 C C . TYR B 1 25 ? 8.414 -21.672 -1.646 1 91.44 25 TYR B C 1
ATOM 2978 O O . TYR B 1 25 ? 7.801 -22.656 -1.224 1 91.44 25 TYR B O 1
ATOM 2986 N N . THR B 1 26 ? 7.785 -20.656 -2.246 1 94.38 26 THR B N 1
ATOM 2987 C CA . THR B 1 26 ? 6.336 -20.594 -2.398 1 94.38 26 THR B CA 1
ATOM 2988 C C . THR B 1 26 ? 5.84 -21.734 -3.283 1 94.38 26 THR B C 1
ATOM 2990 O O . THR B 1 26 ? 4.855 -22.406 -2.957 1 94.38 26 THR B O 1
ATOM 2993 N N . ALA B 1 27 ? 6.523 -21.953 -4.391 1 93.75 27 ALA B N 1
ATOM 2994 C CA . ALA B 1 27 ? 6.156 -23.047 -5.289 1 93.75 27 ALA B CA 1
ATOM 2995 C C . ALA B 1 27 ? 6.23 -24.391 -4.578 1 93.75 27 ALA B C 1
ATOM 2997 O O . ALA B 1 27 ? 5.316 -25.203 -4.695 1 93.75 27 ALA B O 1
ATOM 2998 N N . ALA B 1 28 ? 7.324 -24.578 -3.834 1 93.69 28 ALA B N 1
ATOM 2999 C CA . ALA B 1 28 ? 7.523 -25.844 -3.123 1 93.69 28 ALA B CA 1
ATOM 3000 C C . ALA B 1 28 ? 6.484 -26.016 -2.018 1 93.69 28 ALA B C 1
ATOM 3002 O O . ALA B 1 28 ? 5.988 -27.125 -1.798 1 93.69 28 ALA B O 1
ATOM 3003 N N . LEU B 1 29 ? 6.191 -24.953 -1.324 1 95.44 29 LEU B N 1
ATOM 3004 C CA . LEU B 1 29 ? 5.191 -24.984 -0.264 1 95.44 29 LEU B CA 1
ATOM 3005 C C . LEU B 1 29 ? 3.836 -25.422 -0.811 1 95.44 29 LEU B C 1
ATOM 3007 O O . LEU B 1 29 ? 3.209 -26.344 -0.271 1 95.44 29 LEU B O 1
ATOM 3011 N N . LEU B 1 30 ? 3.373 -24.797 -1.872 1 95.19 30 LEU B N 1
ATOM 3012 C CA . LEU B 1 30 ? 2.084 -25.125 -2.475 1 95.19 30 LEU B CA 1
ATOM 3013 C C . LEU B 1 30 ? 2.076 -26.547 -3.023 1 95.19 30 LEU B C 1
ATOM 3015 O O . LEU B 1 30 ? 1.072 -27.25 -2.912 1 95.19 30 LEU B O 1
ATOM 3019 N N . LYS B 1 31 ? 3.209 -26.938 -3.6 1 95 31 LYS B N 1
ATOM 3020 C CA . LYS B 1 31 ? 3.326 -28.297 -4.102 1 95 31 LYS B CA 1
ATOM 3021 C C . LYS B 1 31 ? 3.146 -29.312 -2.98 1 95 31 LYS B C 1
ATOM 3023 O O . LYS B 1 31 ? 2.424 -30.297 -3.139 1 95 31 LYS B O 1
ATOM 3028 N N . ASP B 1 32 ? 3.818 -29.078 -1.855 1 95.81 32 ASP B N 1
ATOM 3029 C CA . ASP B 1 32 ? 3.758 -30 -0.727 1 95.81 32 ASP B CA 1
ATOM 3030 C C . ASP B 1 32 ? 2.328 -30.141 -0.206 1 95.81 32 ASP B C 1
ATOM 3032 O O . ASP B 1 32 ? 1.871 -31.25 0.083 1 95.81 32 ASP B O 1
ATOM 3036 N N . ILE B 1 33 ? 1.658 -29.047 -0.087 1 96.12 33 ILE B N 1
ATOM 3037 C CA . ILE B 1 33 ? 0.281 -29.078 0.395 1 96.12 33 ILE B CA 1
ATOM 3038 C C . ILE B 1 33 ? -0.604 -29.797 -0.619 1 96.12 33 ILE B C 1
ATOM 3040 O O . ILE B 1 33 ? -1.416 -30.656 -0.249 1 96.12 33 ILE B O 1
ATOM 3044 N N . MET B 1 34 ? -0.422 -29.453 -1.898 1 95.62 34 MET B N 1
ATOM 3045 C CA . MET B 1 34 ? -1.183 -30.094 -2.959 1 95.62 34 MET B CA 1
ATOM 3046 C C . MET B 1 34 ? -0.945 -31.609 -2.951 1 95.62 34 MET B C 1
ATOM 3048 O O . MET B 1 34 ? -1.892 -32.375 -3.051 1 95.62 34 MET B O 1
ATOM 3052 N N . ASP B 1 35 ? 0.316 -32 -2.812 1 95.25 35 ASP B N 1
ATOM 3053 C CA . ASP B 1 35 ? 0.669 -33.438 -2.797 1 95.25 35 ASP B CA 1
ATOM 3054 C C . ASP B 1 35 ? -0.023 -34.156 -1.646 1 95.25 35 ASP B C 1
ATOM 3056 O O . ASP B 1 35 ? -0.487 -35.281 -1.808 1 95.25 35 ASP B O 1
ATOM 3060 N N . HIS B 1 36 ? -0.047 -33.531 -0.544 1 95.94 36 HIS B N 1
ATOM 3061 C CA . HIS B 1 36 ? -0.71 -34.125 0.616 1 95.94 36 HIS B CA 1
ATOM 3062 C C . HIS B 1 36 ? -2.176 -34.406 0.319 1 95.94 36 HIS B C 1
ATOM 3064 O O . HIS B 1 36 ? -2.648 -35.531 0.57 1 95.94 36 HIS B O 1
ATOM 3070 N N . TYR B 1 37 ? -2.867 -33.5 -0.253 1 95.5 37 TYR B N 1
ATOM 3071 C CA . TYR B 1 37 ? -4.293 -33.688 -0.505 1 95.5 37 TYR B CA 1
ATOM 3072 C C . TYR B 1 37 ? -4.523 -34.594 -1.694 1 95.5 37 TYR B C 1
ATOM 3074 O O . TYR B 1 37 ? -5.516 -35.344 -1.734 1 95.5 37 TYR B O 1
ATOM 3082 N N . ALA B 1 38 ? -3.621 -34.531 -2.66 1 95.12 38 ALA B N 1
ATOM 3083 C CA . ALA B 1 38 ? -3.699 -35.5 -3.75 1 95.12 38 ALA B CA 1
ATOM 3084 C C . ALA B 1 38 ? -3.605 -36.938 -3.221 1 95.12 38 ALA B C 1
ATOM 3086 O O . ALA B 1 38 ? -4.371 -37.812 -3.633 1 95.12 38 ALA B O 1
ATOM 3087 N N . GLN B 1 39 ? -2.713 -37.156 -2.307 1 95.25 39 GLN B N 1
ATOM 3088 C CA . GLN B 1 39 ? -2.539 -38.469 -1.694 1 95.25 39 GLN B CA 1
ATOM 3089 C C . GLN B 1 39 ? -3.779 -38.875 -0.904 1 95.25 39 GLN B C 1
ATOM 3091 O O . GLN B 1 39 ? -4.242 -40 -1.009 1 95.25 39 GLN B O 1
ATOM 3096 N N . LEU B 1 40 ? -4.273 -37.969 -0.149 1 94.5 40 LEU B N 1
ATOM 3097 C CA . LEU B 1 40 ? -5.465 -38.25 0.646 1 94.5 40 LEU B CA 1
ATOM 3098 C C . LEU B 1 40 ? -6.633 -38.656 -0.246 1 94.5 40 LEU B C 1
ATOM 3100 O O . LEU B 1 40 ? -7.457 -39.469 0.138 1 94.5 40 LEU B O 1
ATOM 3104 N N . ARG B 1 41 ? -6.668 -38.094 -1.45 1 93.44 41 ARG B N 1
ATOM 3105 C CA . ARG B 1 41 ? -7.781 -38.312 -2.363 1 93.44 41 ARG B CA 1
ATOM 3106 C C . ARG B 1 41 ? -7.469 -39.469 -3.326 1 93.44 41 ARG B C 1
ATOM 3108 O O . ARG B 1 41 ? -8.297 -39.812 -4.164 1 93.44 41 ARG B O 1
ATOM 3115 N N . GLY B 1 42 ? -6.324 -39.969 -3.289 1 92.94 42 GLY B N 1
ATOM 3116 C CA . GLY B 1 42 ? -5.922 -41.062 -4.133 1 92.94 42 GLY B CA 1
ATOM 3117 C C . GLY B 1 42 ? -5.723 -40.688 -5.586 1 92.94 42 GLY B C 1
ATOM 3118 O O . GLY B 1 42 ? -6.031 -41.469 -6.488 1 92.94 42 GLY B O 1
ATOM 3119 N N . VAL B 1 43 ? -5.359 -39.469 -5.805 1 92.12 43 VAL B N 1
ATOM 3120 C CA . VAL B 1 43 ? -5.137 -39 -7.16 1 92.12 43 VAL B CA 1
ATOM 3121 C C . VAL B 1 43 ? -3.641 -38.969 -7.465 1 92.12 43 VAL B C 1
ATOM 3123 O O . VAL B 1 43 ? -2.893 -38.188 -6.906 1 92.12 43 VAL B O 1
ATOM 3126 N N . LYS B 1 44 ? -3.156 -39.719 -8.375 1 87.88 44 LYS B N 1
ATOM 3127 C CA . LYS B 1 44 ? -1.734 -39.906 -8.656 1 87.88 44 LYS B CA 1
ATOM 3128 C C . LYS B 1 44 ? -1.197 -38.75 -9.508 1 87.88 44 LYS B C 1
ATOM 3130 O O . LYS B 1 44 ? -0.027 -38.375 -9.391 1 87.88 44 LYS B O 1
ATOM 3135 N N . SER B 1 45 ? -2.012 -38.188 -10.367 1 87.12 45 SER B N 1
ATOM 3136 C CA . SER B 1 45 ? -1.563 -37.156 -11.297 1 87.12 45 SER B CA 1
ATOM 3137 C C . SER B 1 45 ? -1.362 -35.812 -10.594 1 87.12 45 SER B C 1
ATOM 3139 O O . SER B 1 45 ? -0.739 -34.906 -11.141 1 87.12 45 SER B O 1
ATOM 3141 N N . GLY B 1 46 ? -1.927 -35.719 -9.336 1 92.31 46 GLY B N 1
ATOM 3142 C CA . GLY B 1 46 ? -1.901 -34.438 -8.633 1 92.31 46 GLY B CA 1
ATOM 3143 C C . GLY B 1 46 ? -3.154 -33.625 -8.852 1 92.31 46 GLY B C 1
ATOM 3144 O O . GLY B 1 46 ? -4.074 -34.062 -9.547 1 92.31 46 GLY B O 1
ATOM 3145 N N . LEU B 1 47 ? -3.248 -32.562 -8.148 1 94.81 47 LEU B N 1
ATOM 3146 C CA . LEU B 1 47 ? -4.383 -31.641 -8.234 1 94.81 47 LEU B CA 1
ATOM 3147 C C . LEU B 1 47 ? -3.984 -30.344 -8.914 1 94.81 47 LEU B C 1
ATOM 3149 O O . LEU B 1 47 ? -2.891 -29.828 -8.68 1 94.81 47 LEU B O 1
ATOM 3153 N N . ASP B 1 48 ? -4.836 -29.828 -9.836 1 95.94 48 ASP B N 1
ATOM 3154 C CA . ASP B 1 48 ? -4.637 -28.531 -10.461 1 95.94 48 ASP B CA 1
ATOM 3155 C C . ASP B 1 48 ? -4.953 -27.391 -9.492 1 95.94 48 ASP B C 1
ATOM 3157 O O . ASP B 1 48 ? -6.121 -27.062 -9.273 1 95.94 48 ASP B O 1
ATOM 3161 N N . ILE B 1 49 ? -3.916 -26.766 -8.953 1 96.25 49 ILE B N 1
ATOM 3162 C CA . ILE B 1 49 ? -4.062 -25.766 -7.891 1 96.25 49 ILE B CA 1
ATOM 3163 C C . ILE B 1 49 ? -4.918 -24.609 -8.383 1 96.25 49 ILE B C 1
ATOM 3165 O O . ILE B 1 49 ? -5.742 -24.078 -7.633 1 96.25 49 ILE B O 1
ATOM 3169 N N . GLY B 1 50 ? -4.742 -24.188 -9.578 1 96.38 50 GLY B N 1
ATOM 3170 C CA . GLY B 1 50 ? -5.496 -23.062 -10.133 1 96.38 50 GLY B CA 1
ATOM 3171 C C . GLY B 1 50 ? -6.996 -23.234 -10.008 1 96.38 50 GLY B C 1
ATOM 3172 O O . GLY B 1 50 ? -7.719 -22.266 -9.766 1 96.38 50 GLY B O 1
ATOM 3173 N N . THR B 1 51 ? -7.5 -24.422 -10.133 1 96.12 51 THR B N 1
ATOM 3174 C CA . THR B 1 51 ? -8.938 -24.703 -10.148 1 96.12 51 THR B CA 1
ATOM 3175 C C . THR B 1 51 ? -9.539 -24.484 -8.766 1 96.12 51 THR B C 1
ATOM 3177 O O . THR B 1 51 ? -10.766 -24.422 -8.625 1 96.12 51 THR B O 1
ATOM 3180 N N . GLY B 1 52 ? -8.734 -24.344 -7.797 1 96.5 52 GLY B N 1
ATOM 3181 C CA . GLY B 1 52 ? -9.227 -24.078 -6.453 1 96.5 52 GLY B CA 1
ATOM 3182 C C . GLY B 1 52 ? -9.562 -22.625 -6.219 1 96.5 52 GLY B C 1
ATOM 3183 O O . GLY B 1 52 ? -10.172 -22.266 -5.203 1 96.5 52 GLY B O 1
ATOM 3184 N N . PHE B 1 53 ? -9.242 -21.766 -7.16 1 97.88 53 PHE B N 1
ATOM 3185 C CA . PHE B 1 53 ? -9.375 -20.328 -6.918 1 97.88 53 PHE B CA 1
ATOM 3186 C C . PHE B 1 53 ? -10.141 -19.656 -8.047 1 97.88 53 PHE B C 1
ATOM 3188 O O . PHE B 1 53 ? -10.07 -20.094 -9.203 1 97.88 53 PHE B O 1
ATOM 3195 N N . ASP B 1 54 ? -10.867 -18.641 -7.664 1 98.06 54 ASP B N 1
ATOM 3196 C CA . ASP B 1 54 ? -11.578 -17.812 -8.633 1 98.06 54 ASP B CA 1
ATOM 3197 C C . ASP B 1 54 ? -10.688 -16.688 -9.156 1 98.06 54 ASP B C 1
ATOM 3199 O O . ASP B 1 54 ? -10.883 -16.203 -10.273 1 98.06 54 ASP B O 1
ATOM 3203 N N . LEU B 1 55 ? -9.75 -16.281 -8.359 1 98.75 55 LEU B N 1
ATOM 3204 C CA . LEU B 1 55 ? -8.82 -15.203 -8.656 1 98.75 55 LEU B CA 1
ATOM 3205 C C . LEU B 1 55 ? -7.445 -15.492 -8.062 1 98.75 55 LEU B C 1
ATOM 3207 O O . LEU B 1 55 ? -7.34 -15.938 -6.918 1 98.75 55 LEU B O 1
ATOM 3211 N N . ILE B 1 56 ? -6.422 -15.305 -8.836 1 98.81 56 ILE B N 1
ATOM 3212 C CA . ILE B 1 56 ? -5.047 -15.375 -8.352 1 98.81 56 ILE B CA 1
ATOM 3213 C C . ILE B 1 56 ? -4.328 -14.062 -8.625 1 98.81 56 ILE B C 1
ATOM 3215 O O . ILE B 1 56 ? -4.371 -13.547 -9.75 1 98.81 56 ILE B O 1
ATOM 3219 N N . ALA B 1 57 ? -3.787 -13.414 -7.613 1 98.88 57 ALA B N 1
ATOM 3220 C CA . ALA B 1 57 ? -2.963 -12.219 -7.727 1 98.88 57 ALA B CA 1
ATOM 3221 C C . ALA B 1 57 ? -1.524 -12.492 -7.301 1 98.88 57 ALA B C 1
ATOM 3223 O O . ALA B 1 57 ? -1.289 -13.133 -6.27 1 98.88 57 ALA B O 1
ATOM 3224 N N . GLY B 1 58 ? -0.564 -12.07 -8.078 1 98.38 58 GLY B N 1
ATOM 3225 C CA . GLY B 1 58 ? 0.833 -12.305 -7.758 1 98.38 58 GLY B CA 1
ATOM 3226 C C . GLY B 1 58 ? 1.751 -11.195 -8.219 1 98.38 58 GLY B C 1
ATOM 3227 O O . GLY B 1 58 ? 1.506 -10.57 -9.258 1 98.38 58 GLY B O 1
ATOM 3228 N N . THR B 1 59 ? 2.775 -10.961 -7.5 1 96.75 59 THR B N 1
ATOM 3229 C CA . THR B 1 59 ? 3.732 -9.898 -7.793 1 96.75 59 THR B CA 1
ATOM 3230 C C . THR B 1 59 ? 5.121 -10.477 -8.039 1 96.75 59 THR B C 1
ATOM 3232 O O . THR B 1 59 ? 5.605 -11.297 -7.262 1 96.75 59 THR B O 1
ATOM 3235 N N . SER B 1 60 ? 5.828 -9.969 -9.148 1 91.69 60 SER B N 1
ATOM 3236 C CA . SER B 1 60 ? 7.184 -10.414 -9.453 1 91.69 60 SER B CA 1
ATOM 3237 C C . SER B 1 60 ? 7.25 -11.93 -9.578 1 91.69 60 SER B C 1
ATOM 3239 O O . SER B 1 60 ? 6.512 -12.531 -10.359 1 91.69 60 SER B O 1
ATOM 3241 N N . THR B 1 61 ? 8.094 -12.625 -8.836 1 90.06 61 THR B N 1
ATOM 3242 C CA . THR B 1 61 ? 8.133 -14.078 -8.883 1 90.06 61 THR B CA 1
ATOM 3243 C C . THR B 1 61 ? 6.762 -14.664 -8.555 1 90.06 61 THR B C 1
ATOM 3245 O O . THR B 1 61 ? 6.375 -15.695 -9.109 1 90.06 61 THR B O 1
ATOM 3248 N N . GLY B 1 62 ? 6.043 -14.008 -7.652 1 94.5 62 GLY B N 1
ATOM 3249 C CA . GLY B 1 62 ? 4.676 -14.422 -7.383 1 94.5 62 GLY B CA 1
ATOM 3250 C C . GLY B 1 62 ? 3.762 -14.289 -8.586 1 94.5 62 GLY B C 1
ATOM 3251 O O . GLY B 1 62 ? 2.811 -15.062 -8.734 1 94.5 62 GLY B O 1
ATOM 3252 N N . GLY B 1 63 ? 4.031 -13.25 -9.383 1 95.62 63 GLY B N 1
ATOM 3253 C CA . GLY B 1 63 ? 3.299 -13.117 -10.633 1 95.62 63 GLY B CA 1
ATOM 3254 C C . GLY B 1 63 ? 3.557 -14.25 -11.602 1 95.62 63 GLY B C 1
ATOM 3255 O O . GLY B 1 63 ? 2.631 -14.727 -12.266 1 95.62 63 GLY B O 1
ATOM 3256 N N . ILE B 1 64 ? 4.789 -14.68 -11.664 1 92.12 64 ILE B N 1
ATOM 3257 C CA . ILE B 1 64 ? 5.141 -15.812 -12.508 1 92.12 64 ILE B CA 1
ATOM 3258 C C . ILE B 1 64 ? 4.398 -17.062 -12.031 1 92.12 64 ILE B C 1
ATOM 3260 O O . ILE B 1 64 ? 3.785 -17.766 -12.836 1 92.12 64 ILE B O 1
ATOM 3264 N N . LEU B 1 65 ? 4.441 -17.281 -10.766 1 95 65 LEU B N 1
ATOM 3265 C CA . LEU B 1 65 ? 3.758 -18.422 -10.188 1 95 65 LEU B CA 1
ATOM 3266 C C . LEU B 1 65 ? 2.25 -18.328 -10.398 1 95 65 LEU B C 1
ATOM 3268 O O . LEU B 1 65 ? 1.601 -19.328 -10.727 1 95 65 LEU B O 1
ATOM 3272 N N . ALA B 1 66 ? 1.733 -17.141 -10.195 1 97.31 66 ALA B N 1
ATOM 3273 C CA . ALA B 1 66 ? 0.305 -16.922 -10.406 1 97.31 66 ALA B CA 1
ATOM 3274 C C . ALA B 1 66 ? -0.098 -17.266 -11.836 1 97.31 66 ALA B C 1
ATOM 3276 O O . ALA B 1 66 ? -1.094 -17.969 -12.047 1 97.31 66 ALA B O 1
ATOM 3277 N N . CYS B 1 67 ? 0.691 -16.828 -12.789 1 96.69 67 CYS B N 1
ATOM 3278 C CA . CYS B 1 67 ? 0.428 -17.141 -14.188 1 96.69 67 CYS B CA 1
ATOM 3279 C C . CYS B 1 67 ? 0.501 -18.641 -14.438 1 96.69 67 CYS B C 1
ATOM 3281 O O . CYS B 1 67 ? -0.355 -19.203 -15.125 1 96.69 67 CYS B O 1
ATOM 3283 N N . ALA B 1 68 ? 1.506 -19.266 -13.891 1 95.38 68 ALA B N 1
ATOM 3284 C CA . ALA B 1 68 ? 1.689 -20.703 -14.078 1 95.38 68 ALA B CA 1
ATOM 3285 C C . ALA B 1 68 ? 0.512 -21.484 -13.5 1 95.38 68 ALA B C 1
ATOM 3287 O O . ALA B 1 68 ? -0.033 -22.375 -14.164 1 95.38 68 ALA B O 1
ATOM 3288 N N . LEU B 1 69 ? 0.101 -21.156 -12.297 1 95.94 69 LEU B N 1
ATOM 3289 C CA . LEU B 1 69 ? -1.01 -21.844 -11.648 1 95.94 69 LEU B CA 1
ATOM 3290 C C . LEU B 1 69 ? -2.312 -21.609 -12.406 1 95.94 69 LEU B C 1
ATOM 3292 O O . LEU B 1 69 ? -3.098 -22.547 -12.609 1 95.94 69 LEU B O 1
ATOM 3296 N N . ALA B 1 70 ? -2.531 -20.344 -12.812 1 97.12 70 ALA B N 1
ATOM 3297 C CA . ALA B 1 70 ? -3.75 -20.016 -13.555 1 97.12 70 ALA B CA 1
ATOM 3298 C C . ALA B 1 70 ? -3.809 -20.781 -14.875 1 97.12 70 ALA B C 1
ATOM 3300 O O . ALA B 1 70 ? -4.891 -21.141 -15.336 1 97.12 70 ALA B O 1
ATOM 3301 N N . LYS B 1 71 ? -2.664 -20.969 -15.461 1 95.88 71 LYS B N 1
ATOM 3302 C CA . LYS B 1 71 ? -2.598 -21.672 -16.734 1 95.88 71 LYS B CA 1
ATOM 3303 C C . LYS B 1 71 ? -2.768 -23.188 -16.531 1 95.88 71 LYS B C 1
ATOM 3305 O O . LYS B 1 71 ? -3.021 -23.922 -17.484 1 95.88 71 LYS B O 1
ATOM 3310 N N . GLY B 1 72 ? -2.588 -23.672 -15.305 1 94.5 72 GLY B N 1
ATOM 3311 C CA . GLY B 1 72 ? -2.764 -25.078 -15.008 1 94.5 72 GLY B CA 1
ATOM 3312 C C . GLY B 1 72 ? -1.466 -25.859 -15.047 1 94.5 72 GLY B C 1
ATOM 3313 O O . GLY B 1 72 ? -1.478 -27.078 -15.211 1 94.5 72 GLY B O 1
ATOM 3314 N N . LEU B 1 73 ? -0.413 -25.141 -14.938 1 92 73 LEU B N 1
ATOM 3315 C CA . LEU B 1 73 ? 0.866 -25.844 -14.914 1 92 73 LEU B CA 1
ATOM 3316 C C . LEU B 1 73 ? 1.083 -26.531 -13.57 1 92 73 LEU B C 1
ATOM 3318 O O . LEU B 1 73 ? 0.726 -26 -12.523 1 92 73 LEU B O 1
ATOM 3322 N N . HIS B 1 74 ? 1.714 -27.641 -13.672 1 87.75 74 HIS B N 1
ATOM 3323 C CA . HIS B 1 74 ? 2.051 -28.375 -12.453 1 87.75 74 HIS B CA 1
ATOM 3324 C C . HIS B 1 74 ? 3.131 -27.656 -11.656 1 87.75 74 HIS B C 1
ATOM 3326 O O . HIS B 1 74 ? 4.086 -27.125 -12.234 1 87.75 74 HIS B O 1
ATOM 3332 N N . PRO B 1 75 ? 2.992 -27.578 -10.305 1 83.56 75 PRO B N 1
ATOM 3333 C CA . PRO B 1 75 ? 3.988 -26.875 -9.5 1 83.56 75 PRO B CA 1
ATOM 3334 C C . PRO B 1 75 ? 5.406 -27.391 -9.719 1 83.56 75 PRO B C 1
ATOM 3336 O O . PRO B 1 75 ? 6.375 -26.641 -9.562 1 83.56 75 PRO B O 1
ATOM 3339 N N . ASP B 1 76 ? 5.512 -28.656 -10.141 1 83 76 ASP B N 1
ATOM 3340 C CA . ASP B 1 76 ? 6.828 -29.219 -10.43 1 83 76 ASP B CA 1
ATOM 3341 C C . ASP B 1 76 ? 7.531 -28.422 -11.531 1 83 76 ASP B C 1
ATOM 3343 O O . ASP B 1 76 ? 8.75 -28.25 -11.492 1 83 76 ASP B O 1
ATOM 3347 N N . LYS B 1 77 ? 6.762 -28.047 -12.477 1 81.38 77 LYS B N 1
ATOM 3348 C CA . LYS B 1 77 ? 7.332 -27.281 -13.586 1 81.38 77 LYS B CA 1
ATOM 3349 C C . LYS B 1 77 ? 7.875 -25.938 -13.109 1 81.38 77 LYS B C 1
ATOM 3351 O O . LYS B 1 77 ? 8.922 -25.484 -13.578 1 81.38 77 LYS B O 1
ATOM 3356 N N . VAL B 1 78 ? 7.16 -25.344 -12.188 1 78.44 78 VAL B N 1
ATOM 3357 C CA . VAL B 1 78 ? 7.562 -24.047 -11.664 1 78.44 78 VAL B CA 1
ATOM 3358 C C . VAL B 1 78 ? 8.797 -24.219 -10.781 1 78.44 78 VAL B C 1
ATOM 3360 O O . VAL B 1 78 ? 9.75 -23.438 -10.883 1 78.44 78 VAL B O 1
ATOM 3363 N N . VAL B 1 79 ? 8.797 -25.219 -9.953 1 82.38 79 VAL B N 1
ATOM 3364 C CA . VAL B 1 79 ? 9.93 -25.516 -9.078 1 82.38 79 VAL B CA 1
ATOM 3365 C C . VAL B 1 79 ? 11.172 -25.781 -9.922 1 82.38 79 VAL B C 1
ATOM 3367 O O . VAL B 1 79 ? 12.258 -25.281 -9.625 1 82.38 79 VAL B O 1
ATOM 3370 N N . SER B 1 80 ? 10.969 -26.516 -10.938 1 79.88 80 SER B N 1
ATOM 3371 C CA . SER B 1 80 ? 12.086 -26.844 -11.812 1 79.88 80 SER B CA 1
ATOM 3372 C C . SER B 1 80 ? 12.633 -25.609 -12.516 1 79.88 80 SER B C 1
ATOM 3374 O O . SER B 1 80 ? 13.844 -25.453 -12.664 1 79.88 80 SER B O 1
ATOM 3376 N N . LEU B 1 81 ? 11.742 -24.766 -12.93 1 75.88 81 LEU B N 1
ATOM 3377 C CA . LEU B 1 81 ? 12.141 -23.516 -13.562 1 75.88 81 LEU B CA 1
ATOM 3378 C C . LEU B 1 81 ? 13.055 -22.703 -12.641 1 75.88 81 LEU B C 1
ATOM 3380 O O . LEU B 1 81 ? 14.094 -22.203 -13.07 1 75.88 81 LEU B O 1
ATOM 3384 N N . TYR B 1 82 ? 12.773 -22.688 -11.43 1 77.94 82 TYR B N 1
ATOM 3385 C CA . TYR B 1 82 ? 13.539 -21.891 -10.469 1 77.94 82 TYR B CA 1
ATOM 3386 C C . TYR B 1 82 ? 14.812 -22.625 -10.055 1 77.94 82 TYR B C 1
ATOM 3388 O O . TYR B 1 82 ? 15.859 -22 -9.883 1 77.94 82 TYR B O 1
ATOM 3396 N N . SER B 1 83 ? 14.688 -23.938 -9.82 1 76.69 83 SER B N 1
ATOM 3397 C CA . SER B 1 83 ? 15.836 -24.688 -9.336 1 76.69 83 SER B CA 1
ATOM 3398 C C . SER B 1 83 ? 16.906 -24.812 -10.414 1 76.69 83 SER B C 1
ATOM 3400 O O . SER B 1 83 ? 18.109 -24.766 -10.109 1 76.69 83 SER B O 1
ATOM 3402 N N . GLU B 1 84 ? 16.469 -24.969 -11.617 1 74.44 84 GLU B N 1
ATOM 3403 C CA . GLU B 1 84 ? 17.406 -25.188 -12.703 1 74.44 84 GLU B CA 1
ATOM 3404 C C . GLU B 1 84 ? 17.906 -23.875 -13.289 1 74.44 84 GLU B C 1
ATOM 3406 O O . GLU B 1 84 ? 19.062 -23.766 -13.68 1 74.44 84 GLU B O 1
ATOM 3411 N N . HIS B 1 85 ? 17.078 -22.891 -13.273 1 71.06 85 HIS B N 1
ATOM 3412 C CA . HIS B 1 85 ? 17.406 -21.672 -14.016 1 71.06 85 HIS B CA 1
ATOM 3413 C C . HIS B 1 85 ? 17.453 -20.453 -13.094 1 71.06 85 HIS B C 1
ATOM 3415 O O . HIS B 1 85 ? 17.797 -19.359 -13.531 1 71.06 85 HIS B O 1
ATOM 3421 N N . GLY B 1 86 ? 17.109 -20.641 -11.883 1 67.44 86 GLY B N 1
ATOM 3422 C CA . GLY B 1 86 ? 17.047 -19.578 -10.891 1 67.44 86 GLY B CA 1
ATOM 3423 C C . GLY B 1 86 ? 18.266 -18.672 -10.914 1 67.44 86 GLY B C 1
ATOM 3424 O O . GLY B 1 86 ? 18.125 -17.453 -11.047 1 67.44 86 GLY B O 1
ATOM 3425 N N . PRO B 1 87 ? 19.438 -19.281 -10.859 1 61.03 87 PRO B N 1
ATOM 3426 C CA . PRO B 1 87 ? 20.641 -18.453 -10.82 1 61.03 87 PRO B CA 1
ATOM 3427 C C . PRO B 1 87 ? 20.797 -17.578 -12.062 1 61.03 87 PRO B C 1
ATOM 3429 O O . PRO B 1 87 ? 21.375 -16.484 -11.992 1 61.03 87 PRO B O 1
ATOM 3432 N N . SER B 1 88 ? 20.312 -18.094 -13.164 1 61.62 88 SER B N 1
ATOM 3433 C CA . SER B 1 88 ? 20.438 -17.359 -14.414 1 61.62 88 SER B CA 1
ATOM 3434 C C . SER B 1 88 ? 19.375 -16.266 -14.523 1 61.62 88 SER B C 1
ATOM 3436 O O . SER B 1 88 ? 19.594 -15.234 -15.148 1 61.62 88 SER B O 1
ATOM 3438 N N . ILE B 1 89 ? 18.219 -16.516 -13.93 1 61.88 89 ILE B N 1
ATOM 3439 C CA . ILE B 1 89 ? 17.062 -15.633 -14.062 1 61.88 89 ILE B CA 1
ATOM 3440 C C . ILE B 1 89 ? 17.109 -14.555 -12.984 1 61.88 89 ILE B C 1
ATOM 3442 O O . ILE B 1 89 ? 16.656 -13.43 -13.203 1 61.88 89 ILE B O 1
ATOM 3446 N N . PHE B 1 90 ? 17.578 -14.938 -11.875 1 61.47 90 PHE B N 1
ATOM 3447 C CA . PHE B 1 90 ? 17.641 -14 -10.758 1 61.47 90 PHE B CA 1
ATOM 3448 C C . PHE B 1 90 ? 19.078 -13.758 -10.336 1 61.47 90 PHE B C 1
ATOM 3450 O O . PHE B 1 90 ? 19.625 -14.5 -9.516 1 61.47 90 PHE B O 1
ATOM 3457 N N . PRO B 1 91 ? 19.75 -12.781 -11.094 1 50.12 91 PRO B N 1
ATOM 3458 C CA . PRO B 1 91 ? 21.203 -12.633 -10.898 1 50.12 91 PRO B CA 1
ATOM 3459 C C . PRO B 1 91 ? 21.578 -12.422 -9.438 1 50.12 91 PRO B C 1
ATOM 3461 O O . PRO B 1 91 ? 20.75 -12.008 -8.633 1 50.12 91 PRO B O 1
ATOM 3464 N N . SER B 1 92 ? 22.844 -12.961 -9.188 1 45.94 92 SER B N 1
ATOM 3465 C CA . SER B 1 92 ? 23.562 -13.102 -7.926 1 45.94 92 SER B CA 1
ATOM 3466 C C . SER B 1 92 ? 23.5 -11.828 -7.098 1 45.94 92 SER B C 1
ATOM 3468 O O . SER B 1 92 ? 23.469 -10.727 -7.648 1 45.94 92 SER B O 1
ATOM 3470 N N . PRO B 1 93 ? 23.234 -12.125 -5.863 1 42.12 93 PRO B N 1
ATOM 3471 C CA . PRO B 1 93 ? 23.219 -11.094 -4.82 1 42.12 93 PRO B CA 1
ATOM 3472 C C . PRO B 1 93 ? 24.391 -10.133 -4.93 1 42.12 93 PRO B C 1
ATOM 3474 O O . PRO B 1 93 ? 25.453 -10.5 -5.445 1 42.12 93 PRO B O 1
ATOM 3477 N N . GLN B 1 94 ? 24.078 -8.82 -4.707 1 41.12 94 GLN B N 1
ATOM 3478 C CA . GLN B 1 94 ? 25.109 -7.809 -4.465 1 41.12 94 GLN B CA 1
ATOM 3479 C C . GLN B 1 94 ? 26.203 -8.352 -3.547 1 41.12 94 GLN B C 1
ATOM 3481 O O . GLN B 1 94 ? 25.906 -9.008 -2.547 1 41.12 94 GLN B O 1
ATOM 3486 N N . PRO B 1 95 ? 27.391 -8.406 -4.055 1 37.25 95 PRO B N 1
ATOM 3487 C CA . PRO B 1 95 ? 28.422 -8.766 -3.082 1 37.25 95 PRO B CA 1
ATOM 3488 C C . PRO B 1 95 ? 28.312 -7.98 -1.777 1 37.25 95 PRO B C 1
ATOM 3490 O O . PRO B 1 95 ? 27.875 -6.824 -1.786 1 37.25 95 PRO B O 1
ATOM 3493 N N . SER B 1 96 ? 27.938 -8.648 -0.697 1 37.31 96 SER B N 1
ATOM 3494 C CA . SER B 1 96 ? 27.922 -8.102 0.653 1 37.31 96 SER B CA 1
ATOM 3495 C C . SER B 1 96 ? 28.984 -7.012 0.814 1 37.31 96 SER B C 1
ATOM 3497 O O . SER B 1 96 ? 29.172 -6.473 1.906 1 37.31 96 SER B O 1
ATOM 3499 N N . GLY B 1 97 ? 29.906 -6.785 -0.034 1 34.88 97 GLY B N 1
ATOM 3500 C CA . GLY B 1 97 ? 31.031 -5.949 0.357 1 34.88 97 GLY B CA 1
ATOM 3501 C C . GLY B 1 97 ? 30.734 -4.465 0.286 1 34.88 97 GLY B C 1
ATOM 3502 O O . GLY B 1 97 ? 29.625 -4.07 -0.11 1 34.88 97 GLY B O 1
ATOM 3503 N N . LYS B 1 98 ? 31.781 -3.576 0.573 1 37.06 98 LYS B N 1
ATOM 3504 C CA . LYS B 1 98 ? 31.844 -2.123 0.705 1 37.06 98 LYS B CA 1
ATOM 3505 C C . LYS B 1 98 ? 31.297 -1.435 -0.546 1 37.06 98 LYS B C 1
ATOM 3507 O O . LYS B 1 98 ? 31.156 -2.068 -1.593 1 37.06 98 LYS B O 1
ATOM 3512 N N . GLY B 1 99 ? 30.984 -0.136 -0.459 1 38.78 99 GLY B N 1
ATOM 3513 C CA . GLY B 1 99 ? 30.453 0.866 -1.365 1 38.78 99 GLY B CA 1
ATOM 3514 C C . GLY B 1 99 ? 30.812 0.617 -2.816 1 38.78 99 GLY B C 1
ATOM 3515 O O . GLY B 1 99 ? 29.984 0.777 -3.709 1 38.78 99 GLY B O 1
ATOM 3516 N N . SER B 1 100 ? 31.984 0.367 -3.041 1 40.75 100 SER B N 1
ATOM 3517 C CA . SER B 1 100 ? 32.531 0.183 -4.379 1 40.75 100 SER B CA 1
ATOM 3518 C C . SER B 1 100 ? 32 -1.092 -5.027 1 40.75 100 SER B C 1
ATOM 3520 O O . SER B 1 100 ? 31.844 -1.155 -6.25 1 40.75 100 SER B O 1
ATOM 3522 N N . ALA B 1 101 ? 31.672 -1.947 -4.211 1 40.44 101 ALA B N 1
ATOM 3523 C CA . ALA B 1 101 ? 31.297 -3.258 -4.734 1 40.44 101 ALA B CA 1
ATOM 3524 C C . ALA B 1 101 ? 29.891 -3.232 -5.309 1 40.44 101 ALA B C 1
ATOM 3526 O O . ALA B 1 101 ? 29.609 -3.893 -6.312 1 40.44 101 ALA B O 1
ATOM 3527 N N . LEU B 1 102 ? 29 -2.463 -4.73 1 40.97 102 LEU B N 1
ATOM 3528 C CA . LEU B 1 102 ? 27.672 -2.305 -5.289 1 40.97 102 LEU B CA 1
ATOM 3529 C C . LEU B 1 102 ? 27.719 -1.647 -6.664 1 40.97 102 LEU B C 1
ATOM 3531 O O . LEU B 1 102 ? 26.984 -2.033 -7.57 1 40.97 102 LEU B O 1
ATOM 3535 N N . ILE B 1 103 ? 28.594 -0.625 -6.648 1 40.78 103 ILE B N 1
ATOM 3536 C CA . ILE B 1 103 ? 28.766 0.038 -7.938 1 40.78 103 ILE B CA 1
ATOM 3537 C C . ILE B 1 103 ? 29.375 -0.938 -8.945 1 40.78 103 ILE B C 1
ATOM 3539 O O . ILE B 1 103 ? 28.922 -1.004 -10.094 1 40.78 103 ILE B O 1
ATOM 3543 N N . ARG B 1 104 ? 30.375 -1.566 -8.461 1 43.94 104 ARG B N 1
ATOM 3544 C CA . ARG B 1 104 ? 31 -2.547 -9.344 1 43.94 104 ARG B CA 1
ATOM 3545 C C . ARG B 1 104 ? 30.016 -3.654 -9.719 1 43.94 104 ARG B C 1
ATOM 3547 O O . ARG B 1 104 ? 30.016 -4.113 -10.859 1 43.94 104 ARG B O 1
ATOM 3554 N N . TRP B 1 105 ? 29.297 -4.062 -8.766 1 44.25 105 TRP B N 1
ATOM 3555 C CA . TRP B 1 105 ? 28.281 -5.09 -8.992 1 44.25 105 TRP B CA 1
ATOM 3556 C C . TRP B 1 105 ? 27.203 -4.582 -9.938 1 44.25 105 TRP B C 1
ATOM 3558 O O . TRP B 1 105 ? 26.812 -5.277 -10.875 1 44.25 105 TRP B O 1
ATOM 3568 N N . ALA B 1 106 ? 26.828 -3.373 -9.688 1 44.09 106 ALA B N 1
ATOM 3569 C CA . ALA B 1 106 ? 25.859 -2.762 -10.594 1 44.09 106 ALA B CA 1
ATOM 3570 C C . ALA B 1 106 ? 26.438 -2.607 -11.992 1 44.09 106 ALA B C 1
ATOM 3572 O O . ALA B 1 106 ? 25.75 -2.852 -12.984 1 44.09 106 ALA B O 1
ATOM 3573 N N . TRP B 1 107 ? 27.672 -2.223 -11.898 1 44.47 107 TRP B N 1
ATOM 3574 C CA . TRP B 1 107 ? 28.359 -2.031 -13.172 1 44.47 107 TRP B CA 1
ATOM 3575 C C . TRP B 1 107 ? 28.594 -3.367 -13.875 1 44.47 107 TRP B C 1
ATOM 3577 O O . TRP B 1 107 ? 28.438 -3.471 -15.094 1 44.47 107 TRP B O 1
ATOM 3587 N N . LYS B 1 108 ? 29.094 -4.246 -13.148 1 45.47 108 LYS B N 1
ATOM 3588 C CA . LYS B 1 108 ? 29.375 -5.559 -13.734 1 45.47 108 LYS B CA 1
ATOM 3589 C C . LYS B 1 108 ? 28.078 -6.227 -14.203 1 45.47 108 LYS B C 1
ATOM 3591 O O . LYS B 1 108 ? 28.078 -6.973 -15.188 1 45.47 108 LYS B O 1
ATOM 3596 N N . HIS B 1 109 ? 27.062 -5.961 -13.586 1 45.72 109 HIS B N 1
ATOM 3597 C CA . HIS B 1 109 ? 25.844 -6.711 -13.883 1 45.72 109 HIS B CA 1
ATOM 3598 C C . HIS B 1 109 ? 24.891 -5.902 -14.758 1 45.72 109 HIS B C 1
ATOM 3600 O O . HIS B 1 109 ? 23.812 -6.371 -15.102 1 45.72 109 HIS B O 1
ATOM 3606 N N . ARG B 1 110 ? 25.391 -4.695 -15.062 1 44.84 110 ARG B N 1
ATOM 3607 C CA . ARG B 1 110 ? 24.641 -3.881 -16.016 1 44.84 110 ARG B CA 1
ATOM 3608 C C . ARG B 1 110 ? 24.469 -4.609 -17.344 1 44.84 110 ARG B C 1
ATOM 3610 O O . ARG B 1 110 ? 23.422 -4.535 -17.969 1 44.84 110 ARG B O 1
ATOM 3617 N N . ARG B 1 111 ? 25.625 -4.996 -17.812 1 44.12 111 ARG B N 1
ATOM 3618 C CA . ARG B 1 111 ? 25.609 -5.746 -19.062 1 44.12 111 ARG B CA 1
ATOM 3619 C C . ARG B 1 111 ? 24.938 -7.102 -18.875 1 44.12 111 ARG B C 1
ATOM 3621 O O . ARG B 1 111 ? 24.328 -7.629 -19.812 1 44.12 111 ARG B O 1
ATOM 3628 N N . SER B 1 112 ? 25.109 -7.738 -17.766 1 44.94 112 SER B N 1
ATOM 3629 C CA . SER B 1 112 ? 24.578 -9.047 -17.406 1 44.94 112 SER B CA 1
ATOM 3630 C C . SER B 1 112 ? 23.078 -8.992 -17.156 1 44.94 112 SER B C 1
ATOM 3632 O O . SER B 1 112 ? 22.359 -9.953 -17.438 1 44.94 112 SER B O 1
ATOM 3634 N N . SER B 1 113 ? 22.578 -7.773 -16.938 1 51.78 113 SER B N 1
ATOM 3635 C CA . SER B 1 113 ? 21.156 -7.559 -16.688 1 51.78 113 SER B CA 1
ATOM 3636 C C . SER B 1 113 ? 20.344 -7.758 -17.953 1 51.78 113 SER B C 1
ATOM 3638 O O . SER B 1 113 ? 19.297 -8.398 -17.938 1 51.78 113 SER B O 1
ATOM 3640 N N . SER B 1 114 ? 20.953 -7.254 -19.125 1 54.66 114 SER B N 1
ATOM 3641 C CA . SER B 1 114 ? 20.25 -7.469 -20.391 1 54.66 114 SER B CA 1
ATOM 3642 C C . SER B 1 114 ? 20.234 -8.945 -20.766 1 54.66 114 SER B C 1
ATOM 3644 O O . SER B 1 114 ? 19.219 -9.469 -21.203 1 54.66 114 SER B O 1
ATOM 3646 N N . ALA B 1 115 ? 21.297 -9.617 -20.5 1 55.81 115 ALA B N 1
ATOM 3647 C CA . ALA B 1 115 ? 21.375 -11.039 -20.828 1 55.81 115 ALA B CA 1
ATOM 3648 C C . ALA B 1 115 ? 20.453 -11.859 -19.922 1 55.81 115 ALA B C 1
ATOM 3650 O O . ALA B 1 115 ? 19.781 -12.789 -20.375 1 55.81 115 ALA B O 1
ATOM 3651 N N . ASN B 1 116 ? 20.422 -11.453 -18.703 1 62.44 116 ASN B N 1
ATOM 3652 C CA . ASN B 1 116 ? 19.547 -12.148 -17.766 1 62.44 116 ASN B CA 1
ATOM 3653 C C . ASN B 1 116 ? 18.078 -11.898 -18.062 1 62.44 116 ASN B C 1
ATOM 3655 O O . ASN B 1 116 ? 17.25 -12.805 -17.938 1 62.44 116 ASN B O 1
ATOM 3659 N N . GLY B 1 117 ? 17.859 -10.719 -18.562 1 67.25 117 GLY B N 1
ATOM 3660 C CA . GLY B 1 117 ? 16.5 -10.43 -19 1 67.25 117 GLY B CA 1
ATOM 3661 C C . GLY B 1 117 ? 16.078 -11.219 -20.219 1 67.25 117 GLY B C 1
ATOM 3662 O O . GLY B 1 117 ? 14.945 -11.719 -20.281 1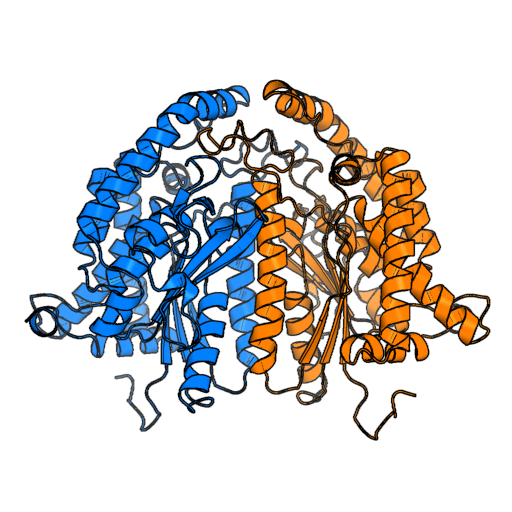 67.25 117 GLY B O 1
ATOM 3663 N N . LEU B 1 118 ? 17.016 -11.414 -21.062 1 70.44 118 LEU B N 1
ATOM 3664 C CA . LEU B 1 118 ? 16.734 -12.172 -22.266 1 70.44 118 LEU B CA 1
ATOM 3665 C C . LEU B 1 118 ? 16.578 -13.656 -21.953 1 70.44 118 LEU B C 1
ATOM 3667 O O . LEU B 1 118 ? 15.727 -14.336 -22.531 1 70.44 118 LEU B O 1
ATOM 3671 N N . ALA B 1 119 ? 17.391 -14.133 -21.047 1 74.31 119 ALA B N 1
ATOM 3672 C CA . ALA B 1 119 ? 17.281 -15.531 -20.656 1 74.31 119 ALA B CA 1
ATOM 3673 C C . ALA B 1 119 ? 15.945 -15.805 -19.969 1 74.31 119 ALA B C 1
ATOM 3675 O O . ALA B 1 119 ? 15.297 -16.812 -20.266 1 74.31 119 ALA B O 1
ATOM 3676 N N . LEU B 1 120 ? 15.547 -14.922 -19.156 1 77.69 120 LEU B N 1
ATOM 3677 C CA . LEU B 1 120 ? 14.25 -15.062 -18.5 1 77.69 120 LEU B CA 1
ATOM 3678 C C . LEU B 1 120 ? 13.125 -15.023 -19.531 1 77.69 120 LEU B C 1
ATOM 3680 O O . LEU B 1 120 ? 12.195 -15.836 -19.469 1 77.69 120 LEU B O 1
ATOM 3684 N N . LYS B 1 121 ? 13.25 -14.117 -20.391 1 82 121 LYS B N 1
ATOM 3685 C CA . LYS B 1 121 ? 12.227 -13.992 -21.422 1 82 121 LYS B CA 1
ATOM 3686 C C . LYS B 1 121 ? 12.07 -15.289 -22.219 1 82 121 LYS B C 1
ATOM 3688 O O . LYS B 1 121 ? 10.953 -15.766 -22.422 1 82 121 LYS B O 1
ATOM 3693 N N . LYS B 1 122 ? 13.125 -15.828 -22.594 1 83.81 122 LYS B N 1
ATOM 3694 C CA . LYS B 1 122 ? 13.094 -17.062 -23.375 1 83.81 122 LYS B CA 1
ATOM 3695 C C . LYS B 1 122 ? 12.469 -18.203 -22.578 1 83.81 122 LYS B C 1
ATOM 3697 O O . LYS B 1 122 ? 11.664 -18.969 -23.109 1 83.81 122 LYS B O 1
ATOM 3702 N N . ARG B 1 123 ? 12.836 -18.312 -21.406 1 83.88 123 ARG B N 1
ATOM 3703 C CA . ARG B 1 123 ? 12.297 -19.375 -20.562 1 83.88 123 ARG B CA 1
ATOM 3704 C C . ARG B 1 123 ? 10.797 -19.188 -20.344 1 83.88 123 ARG B C 1
ATOM 3706 O O . ARG B 1 123 ? 10.047 -20.172 -20.344 1 83.88 123 ARG B O 1
ATOM 3713 N N . LEU B 1 124 ? 10.398 -18.016 -20.109 1 87 124 LEU B N 1
ATOM 3714 C CA . LEU B 1 124 ? 8.977 -17.734 -19.938 1 87 124 LEU B CA 1
ATOM 3715 C C . LEU B 1 124 ? 8.195 -18.062 -21.203 1 87 124 LEU B C 1
ATOM 3717 O O . LEU B 1 124 ? 7.098 -18.609 -21.141 1 87 124 LEU B O 1
ATOM 3721 N N . GLU B 1 125 ? 8.789 -17.734 -22.297 1 88.56 125 GLU B N 1
ATOM 3722 C CA . GLU B 1 125 ? 8.156 -18.031 -23.562 1 88.56 125 GLU B CA 1
ATOM 3723 C C . GLU B 1 125 ? 8.047 -19.547 -23.781 1 88.56 125 GLU B C 1
ATOM 3725 O O . GLU B 1 125 ? 7.07 -20.031 -24.359 1 88.56 125 GLU B O 1
ATOM 3730 N N . ASP B 1 126 ? 9.047 -20.234 -23.328 1 86.94 126 ASP B N 1
ATOM 3731 C CA . ASP B 1 126 ? 9.023 -21.688 -23.422 1 86.94 126 ASP B CA 1
ATOM 3732 C C . ASP B 1 126 ? 7.914 -22.281 -22.562 1 86.94 126 ASP B C 1
ATOM 3734 O O . ASP B 1 126 ? 7.262 -23.25 -22.953 1 86.94 126 ASP B O 1
ATOM 3738 N N . VAL B 1 127 ? 7.684 -21.703 -21.469 1 87 127 VAL B N 1
ATOM 3739 C CA . VAL B 1 127 ? 6.746 -22.219 -20.484 1 87 127 VAL B CA 1
ATOM 3740 C C . VAL B 1 127 ? 5.32 -21.828 -20.875 1 87 127 VAL B C 1
ATOM 3742 O O . VAL B 1 127 ? 4.398 -22.641 -20.797 1 87 127 VAL B O 1
ATOM 3745 N N . PHE B 1 128 ? 5.145 -20.594 -21.312 1 92.69 128 PHE B N 1
ATOM 3746 C CA . PHE B 1 128 ? 3.793 -20.062 -21.453 1 92.69 128 PHE B CA 1
ATOM 3747 C C . PHE B 1 128 ? 3.383 -20.031 -22.922 1 92.69 128 PHE B C 1
ATOM 3749 O O . PHE B 1 128 ? 2.201 -19.891 -23.234 1 92.69 128 PHE B O 1
ATOM 3756 N N . GLY B 1 129 ? 4.363 -20.188 -23.812 1 92.19 129 GLY B N 1
ATOM 3757 C CA . GLY B 1 129 ? 4.062 -20.078 -25.234 1 92.19 129 GLY B CA 1
ATOM 3758 C C . GLY B 1 129 ? 3.477 -18.734 -25.625 1 92.19 129 GLY B C 1
ATOM 3759 O O . GLY B 1 129 ? 4.008 -17.688 -25.234 1 92.19 129 GLY B O 1
ATOM 3760 N N . THR B 1 130 ? 2.346 -18.75 -26.438 1 94.19 130 THR B N 1
ATOM 3761 C CA . THR B 1 130 ? 1.735 -17.531 -26.938 1 94.19 130 THR B CA 1
ATOM 3762 C C . THR B 1 130 ? 0.432 -17.234 -26.203 1 94.19 130 THR B C 1
ATOM 3764 O O . THR B 1 130 ? -0.367 -16.406 -26.641 1 94.19 130 THR B O 1
ATOM 3767 N N . THR B 1 131 ? 0.227 -17.922 -25.094 1 96.25 131 THR B N 1
ATOM 3768 C CA . THR B 1 131 ? -1.017 -17.75 -24.359 1 96.25 131 THR B CA 1
ATOM 3769 C C . THR B 1 131 ? -1.153 -16.297 -23.875 1 96.25 131 THR B C 1
ATOM 3771 O O . THR B 1 131 ? -0.236 -15.766 -23.25 1 96.25 131 THR B O 1
ATOM 3774 N N . THR B 1 132 ? -2.281 -15.68 -24.203 1 96.06 132 THR B N 1
ATOM 3775 C CA . THR B 1 132 ? -2.576 -14.328 -23.766 1 96.06 132 THR B CA 1
ATOM 3776 C C . THR B 1 132 ? -3.467 -14.352 -22.516 1 96.06 132 THR B C 1
ATOM 3778 O O . THR B 1 132 ? -3.986 -15.398 -22.141 1 96.06 132 THR B O 1
ATOM 3781 N N . LEU B 1 133 ? -3.58 -13.195 -21.875 1 97.12 133 LEU B N 1
ATOM 3782 C CA . LEU B 1 133 ? -4.496 -13.07 -20.75 1 97.12 133 LEU B CA 1
ATOM 3783 C C . LEU B 1 133 ? -5.918 -13.438 -21.156 1 97.12 133 LEU B C 1
ATOM 3785 O O . LEU B 1 133 ? -6.645 -14.07 -20.391 1 97.12 133 LEU B O 1
ATOM 3789 N N . ALA B 1 134 ? -6.301 -13.031 -22.344 1 97 134 ALA B N 1
ATOM 3790 C CA . ALA B 1 134 ? -7.625 -13.359 -22.859 1 97 134 ALA B CA 1
ATOM 3791 C C . ALA B 1 134 ? -7.781 -14.867 -23.047 1 97 134 ALA B C 1
ATOM 3793 O O . ALA B 1 134 ? -8.812 -15.438 -22.672 1 97 134 ALA B O 1
ATOM 3794 N N . ASP B 1 135 ? -6.758 -15.5 -23.672 1 97.12 135 ASP B N 1
ATOM 3795 C CA . ASP B 1 135 ? -6.781 -16.953 -23.859 1 97.12 135 ASP B CA 1
ATOM 3796 C C . ASP B 1 135 ? -6.938 -17.656 -22.516 1 97.12 135 ASP B C 1
ATOM 3798 O O . ASP B 1 135 ? -7.754 -18.578 -22.391 1 97.12 135 ASP B O 1
ATOM 3802 N N . LEU B 1 136 ? -6.176 -17.234 -21.562 1 97.38 136 LEU B N 1
ATOM 3803 C CA . LEU B 1 136 ? -6.195 -17.828 -20.234 1 97.38 136 LEU B CA 1
ATOM 3804 C C . LEU B 1 136 ? -7.594 -17.766 -19.641 1 97.38 136 LEU B C 1
ATOM 3806 O O . LEU B 1 136 ? -8.117 -18.781 -19.156 1 97.38 136 LEU B O 1
ATOM 3810 N N . TYR B 1 137 ? -8.156 -16.625 -19.672 1 97.38 137 TYR B N 1
ATOM 3811 C CA . TYR B 1 137 ? -9.453 -16.453 -19.031 1 97.38 137 TYR B CA 1
ATOM 3812 C C . TYR B 1 137 ? -10.539 -17.219 -19.766 1 97.38 137 TYR B C 1
ATOM 3814 O O . TYR B 1 137 ? -11.461 -17.766 -19.156 1 97.38 137 TYR B O 1
ATOM 3822 N N . ARG B 1 138 ? -10.477 -17.203 -21.031 1 96.25 138 ARG B N 1
ATOM 3823 C CA . ARG B 1 138 ? -11.445 -17.953 -21.828 1 96.25 138 ARG B CA 1
ATOM 3824 C C . ARG B 1 138 ? -11.383 -19.438 -21.5 1 96.25 138 ARG B C 1
ATOM 3826 O O . ARG B 1 138 ? -12.414 -20.109 -21.375 1 96.25 138 ARG B O 1
ATOM 3833 N N . GLU B 1 139 ? -10.242 -19.969 -21.359 1 95.88 139 GLU B N 1
ATOM 3834 C CA . GLU B 1 139 ? -10.031 -21.406 -21.219 1 95.88 139 GLU B CA 1
ATOM 3835 C C . GLU B 1 139 ? -10.211 -21.859 -19.781 1 95.88 139 GLU B C 1
ATOM 3837 O O . GLU B 1 139 ? -10.766 -22.922 -19.516 1 95.88 139 GLU B O 1
ATOM 3842 N N . ARG B 1 140 ? -9.711 -21.016 -18.844 1 96.25 140 ARG B N 1
ATOM 3843 C CA . ARG B 1 140 ? -9.594 -21.484 -17.469 1 96.25 140 ARG B CA 1
ATOM 3844 C C . ARG B 1 140 ? -10.625 -20.812 -16.562 1 96.25 140 ARG B C 1
ATOM 3846 O O . ARG B 1 140 ? -10.93 -21.312 -15.484 1 96.25 140 ARG B O 1
ATOM 3853 N N . ARG B 1 141 ? -11.102 -19.656 -16.938 1 96.75 141 ARG B N 1
ATOM 3854 C CA . ARG B 1 141 ? -12.07 -18.859 -16.188 1 96.75 141 ARG B CA 1
ATOM 3855 C C . ARG B 1 141 ? -11.539 -18.531 -14.797 1 96.75 141 ARG B C 1
ATOM 3857 O O . ARG B 1 141 ? -12.297 -18.547 -13.82 1 96.75 141 ARG B O 1
ATOM 3864 N N . ILE B 1 142 ? -10.297 -18.453 -14.625 1 97.94 142 ILE B N 1
ATOM 3865 C CA . ILE B 1 142 ? -9.602 -17.984 -13.438 1 97.94 142 ILE B CA 1
ATOM 3866 C C . ILE B 1 142 ? -9.078 -16.562 -13.664 1 97.94 142 ILE B C 1
ATOM 3868 O O . ILE B 1 142 ? -8.289 -16.328 -14.578 1 97.94 142 ILE B O 1
ATOM 3872 N N . ALA B 1 143 ? -9.594 -15.625 -12.875 1 98.62 143 ALA B N 1
ATOM 3873 C CA . ALA B 1 143 ? -9.125 -14.25 -13 1 98.62 143 ALA B CA 1
ATOM 3874 C C . ALA B 1 143 ? -7.684 -14.117 -12.516 1 98.62 143 ALA B C 1
ATOM 3876 O O . ALA B 1 143 ? -7.27 -14.805 -11.578 1 98.62 143 ALA B O 1
ATOM 3877 N N . LEU B 1 144 ? -6.961 -13.266 -13.172 1 98.62 144 LEU B N 1
ATOM 3878 C CA . LEU B 1 144 ? -5.555 -13.031 -12.852 1 98.62 144 LEU B CA 1
ATOM 3879 C C . LEU B 1 144 ? -5.277 -11.539 -12.68 1 98.62 144 LEU B C 1
ATOM 3881 O O . LEU B 1 144 ? -5.734 -10.727 -13.484 1 98.62 144 LEU B O 1
ATOM 3885 N N . CYS B 1 145 ? -4.602 -11.117 -11.602 1 98.62 145 CYS B N 1
ATOM 3886 C CA . CYS B 1 145 ? -4.113 -9.766 -11.344 1 98.62 145 CYS B CA 1
ATOM 3887 C C . CYS B 1 145 ? -2.613 -9.773 -11.078 1 98.62 145 CYS B C 1
ATOM 3889 O O . CYS B 1 145 ? -2.15 -10.414 -10.125 1 98.62 145 CYS B O 1
ATOM 3891 N N . VAL B 1 146 ? -1.856 -9.047 -11.883 1 98.19 146 VAL B N 1
ATOM 3892 C CA . VAL B 1 146 ? -0.404 -9.031 -11.75 1 98.19 146 VAL B CA 1
ATOM 3893 C C . VAL B 1 146 ? 0.099 -7.594 -11.68 1 98.19 146 VAL B C 1
ATOM 3895 O O . VAL B 1 146 ? 0.172 -6.91 -12.703 1 98.19 146 VAL B O 1
ATOM 3898 N N . PRO B 1 147 ? 0.498 -7.133 -10.469 1 97.94 147 PRO B N 1
ATOM 3899 C CA . PRO B 1 147 ? 0.988 -5.762 -10.297 1 97.94 147 PRO B CA 1
ATOM 3900 C C . PRO B 1 147 ? 2.301 -5.512 -11.039 1 97.94 147 PRO B C 1
ATOM 3902 O O . PRO B 1 147 ? 3.15 -6.402 -11.117 1 97.94 147 PRO B O 1
ATOM 3905 N N . ALA B 1 148 ? 2.467 -4.355 -11.555 1 94.25 148 ALA B N 1
ATOM 3906 C CA . ALA B 1 148 ? 3.664 -3.803 -12.18 1 94.25 148 ALA B CA 1
ATOM 3907 C C . ALA B 1 148 ? 3.703 -2.283 -12.039 1 94.25 148 ALA B C 1
ATOM 3909 O O . ALA B 1 148 ? 2.959 -1.706 -11.242 1 94.25 148 ALA B O 1
ATOM 3910 N N . VAL B 1 149 ? 4.73 -1.647 -12.609 1 89.44 149 VAL B N 1
ATOM 3911 C CA . VAL B 1 149 ? 4.848 -0.193 -12.594 1 89.44 149 VAL B CA 1
ATOM 3912 C C . VAL B 1 149 ? 5.09 0.323 -14.008 1 89.44 149 VAL B C 1
ATOM 3914 O O . VAL B 1 149 ? 5.887 -0.251 -14.758 1 89.44 149 VAL B O 1
ATOM 3917 N N . HIS B 1 150 ? 4.305 1.326 -14.336 1 84.31 150 HIS B N 1
ATOM 3918 C CA . HIS B 1 150 ? 4.68 2.051 -15.547 1 84.31 150 HIS B CA 1
ATOM 3919 C C . HIS B 1 150 ? 5.984 2.818 -15.352 1 84.31 150 HIS B C 1
ATOM 3921 O O . HIS B 1 150 ? 6.051 3.732 -14.531 1 84.31 150 HIS B O 1
ATOM 3927 N N . ALA B 1 151 ? 6.938 2.451 -16.125 1 75.25 151 ALA B N 1
ATOM 3928 C CA . ALA B 1 151 ? 8.266 3.025 -15.922 1 75.25 151 ALA B CA 1
ATOM 3929 C C . ALA B 1 151 ? 8.273 4.52 -16.234 1 75.25 151 ALA B C 1
ATOM 3931 O O . ALA B 1 151 ? 8.945 5.297 -15.562 1 75.25 151 ALA B O 1
ATOM 3932 N N . GLU B 1 152 ? 7.516 4.938 -17.172 1 71.25 152 GLU B N 1
ATOM 3933 C CA . GLU B 1 152 ? 7.539 6.32 -17.641 1 71.25 152 GLU B CA 1
ATOM 3934 C C . GLU B 1 152 ? 6.836 7.246 -16.656 1 71.25 152 GLU B C 1
ATOM 3936 O O . GLU B 1 152 ? 7.289 8.367 -16.422 1 71.25 152 GLU B O 1
ATOM 3941 N N . THR B 1 153 ? 5.848 6.797 -16.078 1 74.19 153 THR B N 1
ATOM 3942 C CA . THR B 1 153 ? 5.027 7.672 -15.242 1 74.19 153 THR B CA 1
ATOM 3943 C C . THR B 1 153 ? 5.211 7.336 -13.766 1 74.19 153 THR B C 1
ATOM 3945 O O . THR B 1 153 ? 4.762 8.086 -12.898 1 74.19 153 THR B O 1
ATOM 3948 N N . SER B 1 154 ? 5.859 6.246 -13.469 1 78.25 154 SER B N 1
ATOM 3949 C CA . SER B 1 154 ? 6.031 5.738 -12.109 1 78.25 154 SER B CA 1
ATOM 3950 C C . SER B 1 154 ? 4.688 5.441 -11.453 1 78.25 154 SER B C 1
ATOM 3952 O O . SER B 1 154 ? 4.57 5.465 -10.227 1 78.25 154 SER B O 1
ATOM 3954 N N . CYS B 1 155 ? 3.697 5.207 -12.289 1 86.19 155 CYS B N 1
ATOM 3955 C CA . CYS B 1 155 ? 2.371 4.895 -11.766 1 86.19 155 CYS B CA 1
ATOM 3956 C C . CYS B 1 155 ? 2.189 3.389 -11.602 1 86.19 155 CYS B C 1
ATOM 3958 O O . CYS B 1 155 ? 2.709 2.607 -12.406 1 86.19 155 CYS B O 1
ATOM 3960 N N . SER B 1 156 ? 1.437 3.082 -10.586 1 92.31 156 SER B N 1
ATOM 3961 C CA . SER B 1 156 ? 1.099 1.68 -10.359 1 92.31 156 SER B CA 1
ATOM 3962 C C . SER B 1 156 ? 0.258 1.127 -11.508 1 92.31 156 SER B C 1
ATOM 3964 O O . SER B 1 156 ? -0.532 1.854 -12.109 1 92.31 156 SER B O 1
ATOM 3966 N N . LYS B 1 157 ? 0.523 -0.1 -11.828 1 91.94 157 LYS B N 1
ATOM 3967 C CA . LYS B 1 157 ? -0.182 -0.852 -12.867 1 91.94 157 LYS B CA 1
ATOM 3968 C C . LYS B 1 157 ? -0.536 -2.254 -12.383 1 91.94 157 LYS B C 1
ATOM 3970 O O . LYS B 1 157 ? 0.238 -2.879 -11.648 1 91.94 157 LYS B O 1
ATOM 3975 N N . VAL B 1 158 ? -1.771 -2.709 -12.734 1 97 158 VAL B N 1
ATOM 3976 C CA . VAL B 1 158 ? -2.145 -4.105 -12.531 1 97 158 VAL B CA 1
ATOM 3977 C C . VAL B 1 158 ? -2.598 -4.719 -13.852 1 97 158 VAL B C 1
ATOM 3979 O O . VAL B 1 158 ? -3.584 -4.273 -14.445 1 97 158 VAL B O 1
ATOM 3982 N N . PHE B 1 159 ? -1.845 -5.699 -14.328 1 96 159 PHE B N 1
ATOM 3983 C CA . PHE B 1 159 ? -2.318 -6.484 -15.461 1 96 159 PHE B CA 1
ATOM 3984 C C . PHE B 1 159 ? -3.463 -7.398 -15.039 1 96 159 PHE B C 1
ATOM 3986 O O . PHE B 1 159 ? -3.383 -8.07 -14.016 1 96 159 PHE B O 1
ATOM 3993 N N . LYS B 1 160 ? -4.492 -7.379 -15.867 1 97.62 160 LYS B N 1
ATOM 3994 C CA . LYS B 1 160 ? -5.676 -8.156 -15.5 1 97.62 160 LYS B CA 1
ATOM 3995 C C . LYS B 1 160 ? -6.184 -8.977 -16.688 1 97.62 160 LYS B C 1
ATOM 3997 O O . LYS B 1 160 ? -6.094 -8.531 -17.844 1 97.62 160 LYS B O 1
ATOM 4002 N N . THR B 1 161 ? -6.723 -10.156 -16.344 1 97.5 161 THR B N 1
ATOM 4003 C CA . THR B 1 161 ? -7.531 -10.867 -17.328 1 97.5 161 THR B CA 1
ATOM 4004 C C . THR B 1 161 ? -8.805 -10.086 -17.641 1 97.5 161 THR B C 1
ATOM 4006 O O . THR B 1 161 ? -9.219 -9.227 -16.859 1 97.5 161 THR B O 1
ATOM 4009 N N . PRO B 1 162 ? -9.375 -10.352 -18.766 1 96.25 162 PRO B N 1
ATOM 4010 C CA . PRO B 1 162 ? -10.594 -9.633 -19.141 1 96.25 162 PRO B CA 1
ATOM 4011 C C . PRO B 1 162 ? -11.844 -10.227 -18.484 1 96.25 162 PRO B C 1
ATOM 4013 O O . PRO B 1 162 ? -12.836 -10.484 -19.156 1 96.25 162 PRO B O 1
ATOM 4016 N N . HIS B 1 163 ? -11.898 -10.344 -17.203 1 95.5 163 HIS B N 1
ATOM 4017 C CA . HIS B 1 163 ? -13.047 -10.836 -16.453 1 95.5 163 HIS B CA 1
ATOM 4018 C C . HIS B 1 163 ? -14.117 -9.75 -16.312 1 95.5 163 HIS B C 1
ATOM 4020 O O . HIS B 1 163 ? -15.242 -10.031 -15.898 1 95.5 163 HIS B O 1
ATOM 4026 N N . ASP B 1 164 ? -13.773 -8.531 -16.5 1 93 164 ASP B N 1
ATOM 4027 C CA . ASP B 1 164 ? -14.68 -7.43 -16.797 1 93 164 ASP B CA 1
ATOM 4028 C C . ASP B 1 164 ? -14.688 -7.098 -18.281 1 93 164 ASP B C 1
ATOM 4030 O O . ASP B 1 164 ? -13.633 -6.887 -18.875 1 93 164 ASP B O 1
ATOM 4034 N N . PRO B 1 165 ? -15.828 -7.066 -18.859 1 89.69 165 PRO B N 1
ATOM 4035 C CA . PRO B 1 165 ? -15.898 -6.793 -20.297 1 89.69 165 PRO B CA 1
ATOM 4036 C C . PRO B 1 165 ? -15.227 -5.477 -20.688 1 89.69 165 PRO B C 1
ATOM 4038 O O . PRO B 1 165 ? -14.805 -5.305 -21.828 1 89.69 165 PRO B O 1
ATOM 4041 N N . ASP B 1 166 ? -15.07 -4.629 -19.781 1 87.25 166 ASP B N 1
ATOM 4042 C CA . ASP B 1 166 ? -14.445 -3.336 -20.047 1 87.25 166 ASP B CA 1
ATOM 4043 C C . ASP B 1 166 ? -12.922 -3.43 -19.953 1 87.25 166 ASP B C 1
ATOM 4045 O O . ASP B 1 166 ? -12.211 -2.512 -20.375 1 87.25 166 ASP B O 1
ATOM 4049 N N . PHE B 1 167 ? -12.477 -4.578 -19.438 1 86.06 167 PHE B N 1
ATOM 4050 C CA . PHE B 1 167 ? -11.039 -4.77 -19.297 1 86.06 167 PHE B CA 1
ATOM 4051 C C . PHE B 1 167 ? -10.438 -5.297 -20.594 1 86.06 167 PHE B C 1
ATOM 4053 O O . PHE B 1 167 ? -10.031 -6.457 -20.672 1 86.06 167 PHE B O 1
ATOM 4060 N N . THR B 1 168 ? -10.203 -4.457 -21.594 1 84.12 168 THR B N 1
ATOM 4061 C CA . THR B 1 168 ? -9.766 -4.918 -22.922 1 84.12 168 THR B CA 1
ATOM 4062 C C . THR B 1 168 ? -8.312 -4.539 -23.172 1 84.12 168 THR B C 1
ATOM 4064 O O . THR B 1 168 ? -7.637 -5.152 -24 1 84.12 168 THR B O 1
ATOM 4067 N N . ILE B 1 169 ? -7.797 -3.719 -22.391 1 84.62 169 ILE B N 1
ATOM 4068 C CA . ILE B 1 169 ? -6.496 -3.125 -22.672 1 84.62 169 ILE B CA 1
ATOM 4069 C C . ILE B 1 169 ? -5.398 -4.176 -22.5 1 84.62 169 ILE B C 1
ATOM 4071 O O . ILE B 1 169 ? -4.473 -4.254 -23.312 1 84.62 169 ILE B O 1
ATOM 4075 N N . ASP B 1 170 ? -5.539 -5.031 -21.5 1 91.38 170 ASP B N 1
ATOM 4076 C CA . ASP B 1 170 ? -4.473 -5.973 -21.188 1 91.38 170 ASP B CA 1
ATOM 4077 C C . ASP B 1 170 ? -4.668 -7.301 -21.906 1 91.38 170 ASP B C 1
ATOM 4079 O O . ASP B 1 170 ? -3.777 -8.148 -21.922 1 91.38 170 ASP B O 1
ATOM 4083 N N . SER B 1 171 ? -5.754 -7.496 -22.547 1 91.69 171 SER B N 1
ATOM 4084 C CA . SER B 1 171 ? -6.215 -8.789 -23.031 1 91.69 171 SER B CA 1
ATOM 4085 C C . SER B 1 171 ? -5.199 -9.422 -23.984 1 91.69 171 SER B C 1
ATOM 4087 O O . SER B 1 171 ? -5.008 -10.641 -23.969 1 91.69 171 SER B O 1
ATOM 4089 N N . CYS B 1 172 ? -4.5 -8.633 -24.688 1 90.94 172 CYS B N 1
ATOM 4090 C CA . CYS B 1 172 ? -3.668 -9.164 -25.766 1 90.94 172 CYS B CA 1
ATOM 4091 C C . CYS B 1 172 ? -2.246 -9.422 -25.281 1 90.94 172 CYS B C 1
ATOM 4093 O O . CYS B 1 172 ? -1.43 -9.992 -26 1 90.94 172 CYS B O 1
ATOM 4095 N N . PHE B 1 173 ? -1.983 -9.055 -24.078 1 92.62 173 PHE B N 1
ATOM 4096 C CA . PHE B 1 173 ? -0.643 -9.32 -23.578 1 92.62 173 PHE B CA 1
ATOM 4097 C C . PHE B 1 173 ? -0.43 -10.812 -23.359 1 92.62 173 PHE B C 1
ATOM 4099 O O . PHE B 1 173 ? -1.307 -11.5 -22.828 1 92.62 173 PHE B O 1
ATOM 4106 N N . LYS B 1 174 ? 0.758 -11.258 -23.812 1 94.38 174 LYS B N 1
ATOM 4107 C CA . LYS B 1 174 ? 1.151 -12.633 -23.516 1 94.38 174 LYS B CA 1
ATOM 4108 C C . LYS B 1 174 ? 1.498 -12.781 -22.031 1 94.38 174 LYS B C 1
ATOM 4110 O O . LYS B 1 174 ? 2.012 -11.852 -21.406 1 94.38 174 LYS B O 1
ATOM 4115 N N . LEU B 1 175 ? 1.214 -14.008 -21.5 1 95.62 175 LEU B N 1
ATOM 4116 C CA . LEU B 1 175 ? 1.59 -14.281 -20.125 1 95.62 175 LEU B CA 1
ATOM 4117 C C . LEU B 1 175 ? 3.08 -14.047 -19.906 1 95.62 175 LEU B C 1
ATOM 4119 O O . LEU B 1 175 ? 3.488 -13.523 -18.875 1 95.62 175 LEU B O 1
ATOM 4123 N N . SER B 1 176 ? 3.891 -14.438 -20.906 1 91.62 176 SER B N 1
ATOM 4124 C CA . SER B 1 176 ? 5.332 -14.234 -20.812 1 91.62 176 SER B CA 1
ATOM 4125 C C . SER B 1 176 ? 5.676 -12.758 -20.656 1 91.62 176 SER B C 1
ATOM 4127 O O . SER B 1 176 ? 6.539 -12.398 -19.859 1 91.62 176 SER B O 1
ATOM 4129 N N . ASP B 1 177 ? 4.969 -11.883 -21.359 1 90.31 177 ASP B N 1
ATOM 4130 C CA . ASP B 1 177 ? 5.207 -10.445 -21.281 1 90.31 177 ASP B CA 1
ATOM 4131 C C . ASP B 1 177 ? 4.805 -9.891 -19.906 1 90.31 177 ASP B C 1
ATOM 4133 O O . ASP B 1 177 ? 5.504 -9.047 -19.344 1 90.31 177 ASP B O 1
ATOM 4137 N N . VAL B 1 178 ? 3.682 -10.359 -19.422 1 93.69 178 VAL B N 1
ATOM 4138 C CA . VAL B 1 178 ? 3.188 -9.938 -18.125 1 93.69 178 VAL B CA 1
ATOM 4139 C C . VAL B 1 178 ? 4.184 -10.336 -17.031 1 93.69 178 VAL B C 1
ATOM 4141 O O . VAL B 1 178 ? 4.516 -9.531 -16.156 1 93.69 178 VAL B O 1
ATOM 4144 N N . CYS B 1 179 ? 4.672 -11.531 -17.109 1 91.31 179 CYS B N 1
ATOM 4145 C CA . CYS B 1 179 ? 5.652 -12.031 -16.156 1 91.31 179 CYS B CA 1
ATOM 4146 C C . CYS B 1 179 ? 6.938 -11.219 -16.219 1 91.31 179 CYS B C 1
ATOM 4148 O O . CYS B 1 179 ? 7.512 -10.875 -15.18 1 91.31 179 CYS B O 1
ATOM 4150 N N . LEU B 1 180 ? 7.383 -10.93 -17.422 1 86.31 180 LEU B N 1
ATOM 4151 C CA . LEU B 1 180 ? 8.594 -10.133 -17.594 1 86.31 180 LEU B CA 1
ATOM 4152 C C . LEU B 1 180 ? 8.414 -8.742 -17 1 86.31 180 LEU B C 1
ATOM 4154 O O . LEU B 1 180 ? 9.32 -8.227 -16.328 1 86.31 180 LEU B O 1
ATOM 4158 N N . ALA B 1 181 ? 7.285 -8.188 -17.219 1 87.31 181 ALA B N 1
ATOM 4159 C CA . ALA B 1 181 ? 6.996 -6.836 -16.734 1 87.31 181 ALA B CA 1
ATOM 4160 C C . ALA B 1 181 ? 7 -6.793 -15.211 1 87.31 181 ALA B C 1
ATOM 4162 O O . ALA B 1 181 ? 7.66 -5.941 -14.617 1 87.31 181 ALA B O 1
ATOM 4163 N N . THR B 1 182 ? 6.297 -7.699 -14.57 1 92.31 182 THR B N 1
ATOM 4164 C CA . THR B 1 182 ? 6.129 -7.676 -13.125 1 92.31 182 THR B CA 1
ATOM 4165 C C . THR B 1 182 ? 7.43 -8.062 -12.422 1 92.31 182 THR B C 1
ATOM 4167 O O . THR B 1 182 ? 7.57 -7.855 -11.211 1 92.31 182 THR B O 1
ATOM 4170 N N . SER B 1 183 ? 8.406 -8.609 -13.133 1 85.25 183 SER B N 1
ATOM 4171 C CA . SER B 1 183 ? 9.633 -9.078 -12.5 1 85.25 183 SER B CA 1
ATOM 4172 C C . SER B 1 183 ? 10.82 -8.203 -12.875 1 85.25 183 SER B C 1
ATOM 4174 O O . SER B 1 183 ? 11.969 -8.531 -12.555 1 85.25 183 SER B O 1
ATOM 4176 N N . ALA B 1 184 ? 10.586 -7.094 -13.562 1 78.31 184 ALA B N 1
ATOM 4177 C CA . ALA B 1 184 ? 11.664 -6.211 -14 1 78.31 184 ALA B CA 1
ATOM 4178 C C . ALA B 1 184 ? 12.164 -5.348 -12.844 1 78.31 184 ALA B C 1
ATOM 4180 O O . ALA B 1 184 ? 11.797 -4.176 -12.734 1 78.31 184 ALA B O 1
ATOM 4181 N N . ALA B 1 185 ? 12.992 -5.934 -12.047 1 65.88 185 ALA B N 1
ATOM 4182 C CA . ALA B 1 185 ? 13.539 -5.199 -10.906 1 65.88 185 ALA B CA 1
ATOM 4183 C C . ALA B 1 185 ? 14.492 -4.105 -11.367 1 65.88 185 ALA B C 1
ATOM 4185 O O . ALA B 1 185 ? 15.305 -4.324 -12.266 1 65.88 185 ALA B O 1
ATOM 4186 N N . PRO B 1 186 ? 14.273 -2.871 -10.984 1 60.28 186 PRO B N 1
ATOM 4187 C CA . PRO B 1 186 ? 15.047 -1.732 -11.492 1 60.28 186 PRO B CA 1
ATOM 4188 C C . PRO B 1 186 ? 16.547 -1.959 -11.422 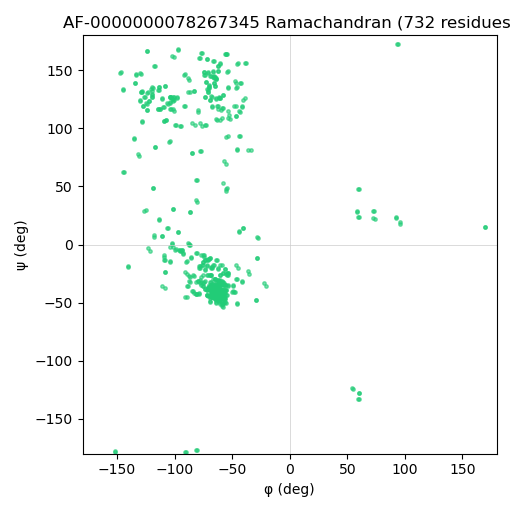1 60.28 186 PRO B C 1
ATOM 4190 O O . PRO B 1 186 ? 17.297 -1.438 -12.258 1 60.28 186 PRO B O 1
ATOM 4193 N N . ILE B 1 187 ? 17.062 -2.543 -10.414 1 49.66 187 ILE B N 1
ATOM 4194 C CA . ILE B 1 187 ? 18.516 -2.674 -10.289 1 49.66 187 ILE B CA 1
ATOM 4195 C C . ILE B 1 187 ? 19.016 -3.783 -11.211 1 49.66 187 ILE B C 1
ATOM 4197 O O . ILE B 1 187 ? 20.141 -3.725 -11.703 1 49.66 187 ILE B O 1
ATOM 4201 N N . VAL B 1 188 ? 18.203 -4.699 -11.461 1 43.09 188 VAL B N 1
ATOM 4202 C CA . VAL B 1 188 ? 18.734 -5.926 -12.039 1 43.09 188 VAL B CA 1
ATOM 4203 C C . VAL B 1 188 ? 18.312 -6.039 -13.5 1 43.09 188 VAL B C 1
ATOM 4205 O O . VAL B 1 188 ? 19.094 -6.484 -14.344 1 43.09 188 VAL B O 1
ATOM 4208 N N . PHE B 1 189 ? 17.094 -5.629 -13.82 1 45.94 189 PHE B N 1
ATOM 4209 C CA . PHE B 1 189 ? 16.594 -6.012 -15.133 1 45.94 189 PHE B CA 1
ATOM 4210 C C . PHE B 1 189 ? 16.281 -4.781 -15.977 1 45.94 189 PHE B C 1
ATOM 4212 O O . PHE B 1 189 ? 15.875 -3.744 -15.438 1 45.94 189 PHE B O 1
ATOM 4219 N N . PRO B 1 190 ? 16.812 -4.828 -17.297 1 44.06 190 PRO B N 1
ATOM 4220 C CA . PRO B 1 190 ? 16.328 -3.803 -18.219 1 44.06 190 PRO B CA 1
ATOM 4221 C C . PRO B 1 190 ? 14.805 -3.646 -18.172 1 44.06 190 PRO B C 1
ATOM 4223 O O . PRO B 1 190 ? 14.094 -4.602 -17.859 1 44.06 190 PRO B O 1
ATOM 4226 N N . VAL B 1 191 ? 14.312 -2.422 -18.219 1 45.5 191 VAL B N 1
ATOM 4227 C CA . VAL B 1 191 ? 12.891 -2.094 -18.344 1 45.5 191 VAL B CA 1
ATOM 4228 C C . VAL B 1 191 ? 12.242 -2.998 -19.391 1 45.5 191 VAL B C 1
ATOM 4230 O O . VAL B 1 191 ? 12.797 -3.197 -20.469 1 45.5 191 VAL B O 1
ATOM 4233 N N . ALA B 1 192 ? 11.305 -3.871 -18.859 1 46.66 192 ALA B N 1
ATOM 4234 C CA . ALA B 1 192 ? 10.562 -4.688 -19.828 1 46.66 192 ALA B CA 1
ATOM 4235 C C . ALA B 1 192 ? 9.797 -3.812 -20.812 1 46.66 192 ALA B C 1
ATOM 4237 O O . ALA B 1 192 ? 8.961 -2.998 -20.406 1 46.66 192 ALA B O 1
ATOM 4238 N N . LYS B 1 193 ? 10.305 -3.824 -22.047 1 51.53 193 LYS B N 1
ATOM 4239 C CA . LYS B 1 193 ? 9.602 -3.15 -23.125 1 51.53 193 LYS B CA 1
ATOM 4240 C C . LYS B 1 193 ? 8.531 -4.059 -23.734 1 51.53 193 LYS B C 1
ATOM 4242 O O . LYS B 1 193 ? 8.828 -5.18 -24.141 1 51.53 193 LYS B O 1
ATOM 4247 N N . ILE B 1 194 ? 7.363 -3.758 -23.391 1 53.12 194 ILE B N 1
ATOM 4248 C CA . ILE B 1 194 ? 6.262 -4.539 -23.938 1 53.12 194 ILE B CA 1
ATOM 4249 C C . ILE B 1 194 ? 5.551 -3.727 -25.031 1 53.12 194 ILE B C 1
ATOM 4251 O O . ILE B 1 194 ? 5.352 -2.52 -24.875 1 53.12 194 ILE B O 1
ATOM 4255 N N . GLN B 1 195 ? 5.387 -4.258 -26.203 1 51.28 195 GLN B N 1
ATOM 4256 C CA . GLN B 1 195 ? 4.676 -3.586 -27.281 1 51.28 195 GLN B CA 1
ATOM 4257 C C . GLN B 1 195 ? 3.219 -3.33 -26.906 1 51.28 195 GLN B C 1
ATOM 4259 O O . GLN B 1 195 ? 2.539 -4.219 -26.391 1 51.28 195 GLN B O 1
ATOM 4264 N N . ASP B 1 196 ? 2.896 -2.021 -26.844 1 52.66 196 ASP B N 1
ATOM 4265 C CA . ASP B 1 196 ? 1.492 -1.662 -26.688 1 52.66 196 ASP B CA 1
ATOM 4266 C C . ASP B 1 196 ? 0.667 -2.098 -27.891 1 52.66 196 ASP B C 1
ATOM 4268 O O . ASP B 1 196 ? 0.92 -1.657 -29.016 1 52.66 196 ASP B O 1
ATOM 4272 N N . HIS B 1 197 ? -0.104 -3.035 -27.781 1 49.84 197 HIS B N 1
ATOM 4273 C CA . HIS B 1 197 ? -0.859 -3.547 -28.922 1 49.84 197 HIS B CA 1
ATOM 4274 C C . HIS B 1 197 ? -1.763 -2.469 -29.516 1 49.84 197 HIS B C 1
ATOM 4276 O O . HIS B 1 197 ? -2.24 -2.605 -30.641 1 49.84 197 HIS B O 1
ATOM 4282 N N . ARG B 1 198 ? -2.033 -1.361 -28.719 1 52.94 198 ARG B N 1
ATOM 4283 C CA . ARG B 1 198 ? -2.896 -0.315 -29.25 1 52.94 198 ARG B CA 1
ATOM 4284 C C . ARG B 1 198 ? -2.104 0.653 -30.125 1 52.94 198 ARG B C 1
ATOM 4286 O O . ARG B 1 198 ? -2.678 1.369 -30.953 1 52.94 198 ARG B O 1
ATOM 4293 N N . ASN B 1 199 ? -0.912 0.749 -29.859 1 49.59 199 ASN B N 1
ATOM 4294 C CA . ASN B 1 199 ? -0.03 1.598 -30.641 1 49.59 199 ASN B CA 1
ATOM 4295 C C . ASN B 1 199 ? 1.283 0.893 -30.969 1 49.59 199 ASN B C 1
ATOM 4297 O O . ASN B 1 199 ? 2.201 0.871 -30.156 1 49.59 199 ASN B O 1
ATOM 4301 N N . ALA B 1 200 ? 1.297 0.196 -32.156 1 50.53 200 ALA B N 1
ATOM 4302 C CA . ALA B 1 200 ? 2.416 -0.62 -32.625 1 50.53 200 ALA B CA 1
ATOM 4303 C C . ALA B 1 200 ? 3.742 0.117 -32.469 1 50.53 200 ALA B C 1
ATOM 4305 O O . ALA B 1 200 ? 4.805 -0.505 -32.406 1 50.53 200 ALA B O 1
ATOM 4306 N N . TYR B 1 201 ? 3.693 1.384 -32.312 1 45.28 201 TYR B N 1
ATOM 4307 C CA . TYR B 1 201 ? 4.926 2.166 -32.281 1 45.28 201 TYR B CA 1
ATOM 4308 C C . TYR B 1 201 ? 5.27 2.57 -30.844 1 45.28 201 TYR B C 1
ATOM 4310 O O . TYR B 1 201 ? 6.344 3.121 -30.594 1 45.28 201 TYR B O 1
ATOM 4318 N N . ARG B 1 202 ? 4.391 2.184 -29.906 1 54.34 202 ARG B N 1
ATOM 4319 C CA . ARG B 1 202 ? 4.684 2.635 -28.562 1 54.34 202 ARG B CA 1
ATOM 4320 C C . ARG B 1 202 ? 5.129 1.471 -27.672 1 54.34 202 ARG B C 1
ATOM 4322 O O . ARG B 1 202 ? 4.449 0.442 -27.609 1 54.34 202 ARG B O 1
ATOM 4329 N N . GLN B 1 203 ? 6.359 1.418 -27.375 1 63 203 GLN B N 1
ATOM 4330 C CA . GLN B 1 203 ? 6.895 0.479 -26.391 1 63 203 GLN B CA 1
ATOM 4331 C C . GLN B 1 203 ? 6.66 0.976 -24.969 1 63 203 GLN B C 1
ATOM 4333 O O . GLN B 1 203 ? 6.883 2.15 -24.672 1 63 203 GLN B O 1
ATOM 4338 N N . CYS B 1 204 ? 5.832 0.15 -24.281 1 67.62 204 CYS B N 1
ATOM 4339 C CA . CYS B 1 204 ? 5.629 0.487 -22.875 1 67.62 204 CYS B CA 1
ATOM 4340 C C . CYS B 1 204 ? 6.688 -0.171 -22 1 67.62 204 CYS B C 1
ATOM 4342 O O . CYS B 1 204 ? 7.066 -1.321 -22.234 1 67.62 204 CYS B O 1
ATOM 4344 N N . CYS B 1 205 ? 7.254 0.617 -21.172 1 76.88 205 CYS B N 1
ATOM 4345 C CA . CYS B 1 205 ? 8.258 0.125 -20.234 1 76.88 205 CYS B CA 1
ATOM 4346 C C . CYS B 1 205 ? 7.66 -0.074 -18.844 1 76.88 205 CYS B C 1
ATOM 4348 O O . CYS B 1 205 ? 6.969 0.809 -18.328 1 76.88 205 CYS B O 1
ATOM 4350 N N . PHE B 1 206 ? 7.832 -1.308 -18.391 1 83.25 206 PHE B N 1
ATOM 4351 C CA . PHE B 1 206 ? 7.289 -1.645 -17.078 1 83.25 206 PHE B CA 1
ATOM 4352 C C . PHE B 1 206 ? 8.398 -2.049 -16.109 1 83.25 206 PHE B C 1
ATOM 4354 O O . PHE B 1 206 ? 9.484 -2.457 -16.547 1 83.25 206 PHE B O 1
ATOM 4361 N N . LEU B 1 207 ? 8.133 -1.85 -14.883 1 84.81 207 LEU B N 1
ATOM 4362 C CA . LEU B 1 207 ? 9.031 -2.25 -13.812 1 84.81 207 LEU B CA 1
ATOM 4363 C C . LEU B 1 207 ? 8.32 -3.166 -12.82 1 84.81 207 LEU B C 1
ATOM 4365 O O . LEU B 1 207 ? 7.098 -3.299 -12.859 1 84.81 207 LEU B O 1
ATOM 4369 N N . ASP B 1 208 ? 9.109 -3.764 -12.008 1 87.81 208 ASP B N 1
ATOM 4370 C CA . ASP B 1 208 ? 8.664 -4.777 -11.055 1 87.81 208 ASP B CA 1
ATOM 4371 C C . ASP B 1 208 ? 7.523 -4.254 -10.188 1 87.81 208 ASP B C 1
ATOM 4373 O O . ASP B 1 208 ? 7.602 -3.143 -9.648 1 87.81 208 ASP B O 1
ATOM 4377 N N . GLY B 1 209 ? 6.445 -5.113 -10 1 93.5 209 GLY B N 1
ATOM 4378 C CA . GLY B 1 209 ? 5.297 -4.766 -9.18 1 93.5 209 GLY B CA 1
ATOM 4379 C C . GLY B 1 209 ? 5.629 -4.664 -7.699 1 93.5 209 GLY B C 1
ATOM 4380 O O . GLY B 1 209 ? 4.871 -4.074 -6.93 1 93.5 209 GLY B O 1
ATOM 4381 N N . GLY B 1 210 ? 6.719 -5.254 -7.312 1 92.88 210 GLY B N 1
ATOM 4382 C CA . GLY B 1 210 ? 7.145 -5.219 -5.922 1 92.88 210 GLY B CA 1
ATOM 4383 C C . GLY B 1 210 ? 7.465 -3.82 -5.43 1 92.88 210 GLY B C 1
ATOM 4384 O O . GLY B 1 210 ? 7.551 -3.588 -4.223 1 92.88 210 GLY B O 1
ATOM 4385 N N . LEU B 1 211 ? 7.582 -2.924 -6.367 1 89.69 211 LEU B N 1
ATOM 4386 C CA . LEU B 1 211 ? 7.871 -1.539 -6.012 1 89.69 211 LEU B CA 1
ATOM 4387 C C . LEU B 1 211 ? 6.691 -0.902 -5.289 1 89.69 211 LEU B C 1
ATOM 4389 O O . LEU B 1 211 ? 6.848 0.114 -4.609 1 89.69 211 LEU B O 1
ATOM 4393 N N . TRP B 1 212 ? 5.469 -1.522 -5.465 1 94.44 212 TRP B N 1
ATOM 4394 C CA . TRP B 1 212 ? 4.359 -0.867 -4.781 1 94.44 212 TRP B CA 1
ATOM 4395 C C . TRP B 1 212 ? 3.402 -1.896 -4.184 1 94.44 212 TRP B C 1
ATOM 4397 O O . TRP B 1 212 ? 2.578 -1.563 -3.33 1 94.44 212 TRP B O 1
ATOM 4407 N N . ALA B 1 213 ? 3.457 -3.082 -4.629 1 97.31 213 ALA B N 1
ATOM 4408 C CA . ALA B 1 213 ? 2.549 -4.121 -4.152 1 97.31 213 ALA B CA 1
ATOM 4409 C C . ALA B 1 213 ? 3.252 -5.477 -4.09 1 97.31 213 ALA B C 1
ATOM 4411 O O . ALA B 1 213 ? 2.803 -6.445 -4.699 1 97.31 213 ALA B O 1
ATOM 4412 N N . ASN B 1 214 ? 4.266 -5.496 -3.238 1 95.25 214 ASN B N 1
ATOM 4413 C CA . ASN B 1 214 ? 4.965 -6.77 -3.102 1 95.25 214 ASN B CA 1
ATOM 4414 C C . ASN B 1 214 ? 4.066 -7.84 -2.494 1 95.25 214 ASN B C 1
ATOM 4416 O O . ASN B 1 214 ? 4.227 -9.031 -2.787 1 95.25 214 ASN B O 1
ATOM 4420 N N . ASN B 1 215 ? 3.285 -7.461 -1.539 1 97.19 215 ASN B N 1
ATOM 4421 C CA . ASN B 1 215 ? 2.115 -8.203 -1.085 1 97.19 215 ASN B CA 1
ATOM 4422 C C . ASN B 1 215 ? 0.84 -7.711 -1.76 1 97.19 215 ASN B C 1
ATOM 4424 O O . ASN B 1 215 ? 0.298 -6.668 -1.387 1 97.19 215 ASN B O 1
ATOM 4428 N N . PRO B 1 216 ? 0.373 -8.461 -2.75 1 98.5 216 PRO B N 1
ATOM 4429 C CA . PRO B 1 216 ? -0.741 -7.934 -3.539 1 98.5 216 PRO B CA 1
ATOM 4430 C C . PRO B 1 216 ? -2.104 -8.258 -2.928 1 98.5 216 PRO B C 1
ATOM 4432 O O . PRO B 1 216 ? -3.102 -8.344 -3.648 1 98.5 216 PRO B O 1
ATOM 4435 N N . VAL B 1 217 ? -2.266 -8.43 -1.622 1 98.62 217 VAL B N 1
ATOM 4436 C CA . VAL B 1 217 ? -3.486 -8.867 -0.954 1 98.62 217 VAL B CA 1
ATOM 4437 C C . VAL B 1 217 ? -4.586 -7.824 -1.147 1 98.62 217 VAL B C 1
ATOM 4439 O O . VAL B 1 217 ? -5.75 -8.172 -1.356 1 98.62 217 VAL B O 1
ATOM 4442 N N . LEU B 1 218 ? -4.242 -6.543 -1.113 1 98.62 218 LEU B N 1
ATOM 4443 C CA . LEU B 1 218 ? -5.254 -5.508 -1.301 1 98.62 218 LEU B CA 1
ATOM 4444 C C . LEU B 1 218 ? -5.734 -5.477 -2.748 1 98.62 218 LEU B C 1
ATOM 4446 O O . LEU B 1 218 ? -6.918 -5.25 -3.008 1 98.62 218 LEU B O 1
ATOM 4450 N N . VAL B 1 219 ? -4.801 -5.703 -3.668 1 98.38 219 VAL B N 1
ATOM 4451 C CA . VAL B 1 219 ? -5.172 -5.797 -5.078 1 98.38 219 VAL B CA 1
ATOM 4452 C C . VAL B 1 219 ? -6.156 -6.945 -5.277 1 98.38 219 VAL B C 1
ATOM 4454 O O . VAL B 1 219 ? -7.195 -6.773 -5.922 1 98.38 219 VAL B O 1
ATOM 4457 N N . GLY B 1 220 ? -5.812 -8.07 -4.68 1 98.69 220 GLY B N 1
ATOM 4458 C CA . GLY B 1 220 ? -6.695 -9.227 -4.766 1 98.69 220 GLY B CA 1
ATOM 4459 C C . GLY B 1 220 ? -8.055 -8.977 -4.145 1 98.69 220 GLY B C 1
ATOM 4460 O O . GLY B 1 220 ? -9.086 -9.352 -4.719 1 98.69 220 GLY B O 1
ATOM 4461 N N . LEU B 1 221 ? -8.086 -8.375 -2.988 1 98.75 221 LEU B N 1
ATOM 4462 C CA . LEU B 1 221 ? -9.328 -8.102 -2.279 1 98.75 221 LEU B CA 1
ATOM 4463 C C . LEU B 1 221 ? -10.234 -7.184 -3.102 1 98.75 221 LEU B C 1
ATOM 4465 O O . LEU B 1 221 ? -11.406 -7.492 -3.314 1 98.75 221 LEU B O 1
ATOM 4469 N N . ILE B 1 222 ? -9.703 -6.121 -3.619 1 98.56 222 ILE B N 1
ATOM 4470 C CA . ILE B 1 222 ? -10.469 -5.129 -4.367 1 98.56 222 ILE B CA 1
ATOM 4471 C C . ILE B 1 222 ? -11.016 -5.762 -5.645 1 98.56 222 ILE B C 1
ATOM 4473 O O . ILE B 1 222 ? -12.172 -5.539 -6.012 1 98.56 222 ILE B O 1
ATOM 4477 N N . GLU B 1 223 ? -10.141 -6.531 -6.246 1 98.44 223 GLU B N 1
ATOM 4478 C CA . GLU B 1 223 ? -10.586 -7.156 -7.488 1 98.44 223 GLU B CA 1
ATOM 4479 C C . GLU B 1 223 ? -11.68 -8.188 -7.227 1 98.44 223 GLU B C 1
ATOM 4481 O O . GLU B 1 223 ? -12.617 -8.312 -8.016 1 98.44 223 GLU B O 1
ATOM 4486 N N . ALA B 1 224 ? -11.555 -8.953 -6.184 1 98.69 224 ALA B N 1
ATOM 4487 C CA . ALA B 1 224 ? -12.594 -9.914 -5.809 1 98.69 224 ALA B CA 1
ATOM 4488 C C . ALA B 1 224 ? -13.93 -9.219 -5.582 1 98.69 224 ALA B C 1
ATOM 4490 O O . ALA B 1 224 ? -14.969 -9.695 -6.051 1 98.69 224 ALA B O 1
ATOM 4491 N N . LEU B 1 225 ? -13.898 -8.109 -4.871 1 98.5 225 LEU B N 1
ATOM 4492 C CA . LEU B 1 225 ? -15.102 -7.328 -4.637 1 98.5 225 LEU B CA 1
ATOM 4493 C C . LEU B 1 225 ? -15.711 -6.859 -5.953 1 98.5 225 LEU B C 1
ATOM 4495 O O . LEU B 1 225 ? -16.938 -6.926 -6.137 1 98.5 225 LEU B O 1
ATOM 4499 N N . HIS B 1 226 ? -14.875 -6.426 -6.836 1 98.06 226 HIS B N 1
ATOM 4500 C CA . HIS B 1 226 ? -15.32 -5.945 -8.141 1 98.06 226 HIS B CA 1
ATOM 4501 C C . HIS B 1 226 ? -16 -7.055 -8.93 1 98.06 226 HIS B C 1
ATOM 4503 O O . HIS B 1 226 ? -17.078 -6.848 -9.492 1 98.06 226 HIS B O 1
ATOM 4509 N N . ILE B 1 227 ? -15.398 -8.242 -8.945 1 98.06 227 ILE B N 1
ATOM 4510 C CA . ILE B 1 227 ? -15.938 -9.367 -9.703 1 98.06 227 ILE B CA 1
ATOM 4511 C C . ILE B 1 227 ? -17.266 -9.805 -9.094 1 98.06 227 ILE B C 1
ATOM 4513 O O . ILE B 1 227 ? -18.234 -10.07 -9.82 1 98.06 227 ILE B O 1
ATOM 4517 N N . ASN B 1 228 ? -17.312 -9.891 -7.742 1 97.62 228 ASN B N 1
ATOM 4518 C CA . ASN B 1 228 ? -18.562 -10.219 -7.082 1 97.62 228 ASN B CA 1
ATOM 4519 C C . ASN B 1 228 ? -19.688 -9.266 -7.492 1 97.62 228 ASN B C 1
ATOM 4521 O O . ASN B 1 228 ? -20.812 -9.688 -7.758 1 97.62 228 ASN B O 1
ATOM 4525 N N . LYS B 1 229 ? -19.375 -7.98 -7.547 1 96.94 229 LYS B N 1
ATOM 4526 C CA . LYS B 1 229 ? -20.359 -6.988 -7.953 1 96.94 229 LYS B CA 1
ATOM 4527 C C . LYS B 1 229 ? -20.797 -7.203 -9.398 1 96.94 229 LYS B C 1
ATOM 4529 O O . LYS B 1 229 ? -21.984 -7.16 -9.711 1 96.94 229 LYS B O 1
ATOM 4534 N N . LEU B 1 230 ? -19.844 -7.41 -10.242 1 96.06 230 LEU B N 1
ATOM 4535 C CA . LEU B 1 230 ? -20.125 -7.652 -11.648 1 96.06 230 LEU B CA 1
ATOM 4536 C C . LEU B 1 230 ? -21.062 -8.844 -11.828 1 96.06 230 LEU B C 1
ATOM 4538 O O . LEU B 1 230 ? -21.922 -8.836 -12.719 1 96.06 230 LEU B O 1
ATOM 4542 N N . ASN B 1 231 ? -20.922 -9.844 -10.961 1 96.06 231 ASN B N 1
ATOM 4543 C CA . ASN B 1 231 ? -21.703 -11.07 -11.055 1 96.06 231 ASN B CA 1
ATOM 4544 C C . ASN B 1 231 ? -23.031 -10.953 -10.32 1 96.06 231 ASN B C 1
ATOM 4546 O O . ASN B 1 231 ? -23.797 -11.914 -10.25 1 96.06 231 ASN B O 1
ATOM 4550 N N . GLY B 1 232 ? -23.281 -9.82 -9.711 1 95.25 232 GLY B N 1
ATOM 4551 C CA . GLY B 1 232 ? -24.516 -9.633 -8.945 1 95.25 232 GLY B CA 1
ATOM 4552 C C . GLY B 1 232 ? -24.5 -10.383 -7.625 1 95.25 232 GLY B C 1
ATOM 4553 O O . GLY B 1 232 ? -25.562 -10.727 -7.102 1 95.25 232 GLY B O 1
ATOM 4554 N N . GLU B 1 233 ? -23.328 -10.703 -7.117 1 95.94 233 GLU B N 1
ATOM 4555 C CA . GLU B 1 233 ? -23.141 -11.453 -5.875 1 95.94 233 GLU B CA 1
ATOM 4556 C C . GLU B 1 233 ? -22.375 -10.633 -4.84 1 95.94 233 GLU B C 1
ATOM 4558 O O . GLU B 1 233 ? -21.406 -11.102 -4.262 1 95.94 233 GLU B O 1
ATOM 4563 N N . GLU B 1 234 ? -22.781 -9.422 -4.625 1 93.88 234 GLU B N 1
ATOM 4564 C CA . GLU B 1 234 ? -22.047 -8.484 -3.779 1 93.88 234 GLU B CA 1
ATOM 4565 C C . GLU B 1 234 ? -21.969 -8.984 -2.342 1 93.88 234 GLU B C 1
ATOM 4567 O O . GLU B 1 234 ? -21.047 -8.625 -1.605 1 93.88 234 GLU B O 1
ATOM 4572 N N . ASP B 1 235 ? -22.844 -9.867 -1.969 1 93.88 235 ASP B N 1
ATOM 4573 C CA . ASP B 1 235 ? -22.875 -10.359 -0.596 1 93.88 235 ASP B CA 1
ATOM 4574 C C . ASP B 1 235 ? -22.094 -11.672 -0.472 1 93.88 235 ASP B C 1
ATOM 4576 O O . ASP B 1 235 ? -21.922 -12.188 0.632 1 93.88 235 ASP B O 1
ATOM 4580 N N . ARG B 1 236 ? -21.625 -12.211 -1.609 1 96.5 236 ARG B N 1
ATOM 4581 C CA . ARG B 1 236 ? -20.844 -13.445 -1.562 1 96.5 236 ARG B CA 1
ATOM 4582 C C . ARG B 1 236 ? -19.578 -13.266 -0.737 1 96.5 236 ARG B C 1
ATOM 4584 O O . ARG B 1 236 ? -18.812 -12.336 -0.973 1 96.5 236 ARG B O 1
ATOM 4591 N N . PRO B 1 237 ? -19.375 -14.141 0.275 1 97.5 237 PRO B N 1
ATOM 4592 C CA . PRO B 1 237 ? -18.156 -14.023 1.076 1 97.5 237 PRO B CA 1
ATOM 4593 C C . PRO B 1 237 ? -16.891 -14.227 0.254 1 97.5 237 PRO B C 1
ATOM 4595 O O . PRO B 1 237 ? -16.922 -14.875 -0.796 1 97.5 237 PRO B O 1
ATOM 4598 N N . ILE B 1 238 ? -15.844 -13.625 0.753 1 98.25 238 ILE B N 1
ATOM 4599 C CA . ILE B 1 238 ? -14.547 -13.734 0.094 1 98.25 238 ILE B CA 1
ATOM 4600 C C . ILE B 1 238 ? -13.539 -14.375 1.043 1 98.25 238 ILE B C 1
ATOM 4602 O O . ILE B 1 238 ? -13.43 -13.977 2.205 1 98.25 238 ILE B O 1
ATOM 4606 N N . ASP B 1 239 ? -12.867 -15.43 0.614 1 98.12 239 ASP B N 1
ATOM 4607 C CA . ASP B 1 239 ? -11.734 -16.016 1.314 1 98.12 239 ASP B CA 1
ATOM 4608 C C . ASP B 1 239 ? -10.43 -15.773 0.553 1 98.12 239 ASP B C 1
ATOM 4610 O O . ASP B 1 239 ? -10.281 -16.219 -0.588 1 98.12 239 ASP B O 1
ATOM 4614 N N . ILE B 1 240 ? -9.539 -15.07 1.207 1 98.69 240 ILE B N 1
ATOM 4615 C CA . ILE B 1 240 ? -8.242 -14.805 0.592 1 98.69 240 ILE B CA 1
ATOM 4616 C C . ILE B 1 240 ? -7.152 -15.57 1.332 1 98.69 240 ILE B C 1
ATOM 4618 O O . ILE B 1 240 ? -7.047 -15.492 2.559 1 98.69 240 ILE B O 1
ATOM 4622 N N . PHE B 1 241 ? -6.406 -16.344 0.6 1 98.19 241 PHE B N 1
ATOM 4623 C CA . PHE B 1 241 ? -5.227 -17.031 1.111 1 98.19 241 PHE B CA 1
ATOM 4624 C C . PHE B 1 241 ? -3.951 -16.391 0.578 1 98.19 241 PHE B C 1
ATOM 4626 O O . PHE B 1 241 ? -3.652 -16.484 -0.614 1 98.19 241 PHE B O 1
ATOM 4633 N N . SER B 1 242 ? -3.27 -15.688 1.446 1 97.75 242 SER B N 1
ATOM 4634 C CA . SER B 1 242 ? -2.066 -14.938 1.102 1 97.75 242 SER B CA 1
ATOM 4635 C C . SER B 1 242 ? -0.806 -15.719 1.458 1 97.75 242 SER B C 1
ATOM 4637 O O . SER B 1 242 ? -0.635 -16.141 2.604 1 97.75 242 SER B O 1
ATOM 4639 N N . VAL B 1 243 ? 0.094 -15.898 0.484 1 96.5 243 VAL B N 1
ATOM 4640 C CA . VAL B 1 243 ? 1.304 -16.688 0.687 1 96.5 243 VAL B CA 1
ATOM 4641 C C . VAL B 1 243 ? 2.535 -15.82 0.455 1 96.5 243 VAL B C 1
ATOM 4643 O O . VAL B 1 243 ? 2.617 -15.102 -0.543 1 96.5 243 VAL B O 1
ATOM 4646 N N . GLY B 1 244 ? 3.453 -15.828 1.384 1 93.38 244 GLY B N 1
ATOM 4647 C CA . GLY B 1 244 ? 4.695 -15.086 1.263 1 93.38 244 GLY B CA 1
ATOM 4648 C C . GLY B 1 244 ? 5.816 -15.891 0.631 1 93.38 244 GLY B C 1
ATOM 4649 O O . GLY B 1 244 ? 5.586 -16.984 0.118 1 93.38 244 GLY B O 1
ATOM 4650 N N . THR B 1 245 ? 7.023 -15.25 0.524 1 86.81 245 THR B N 1
ATOM 4651 C CA . THR B 1 245 ? 8.195 -15.906 -0.058 1 86.81 245 THR B CA 1
ATOM 4652 C C . THR B 1 245 ? 9.273 -16.125 0.998 1 86.81 245 THR B C 1
ATOM 4654 O O . THR B 1 245 ? 10.445 -16.328 0.666 1 86.81 245 THR B O 1
ATOM 4657 N N . CYS B 1 246 ? 8.891 -16.141 2.223 1 76.06 246 CYS B N 1
ATOM 4658 C CA . CYS B 1 246 ? 9.805 -16.359 3.334 1 76.06 246 CYS B CA 1
ATOM 4659 C C . CYS B 1 246 ? 10.898 -15.297 3.371 1 76.06 246 CYS B C 1
ATOM 4661 O O . CYS B 1 246 ? 12.086 -15.617 3.422 1 76.06 246 CYS B O 1
ATOM 4663 N N . SER B 1 247 ? 10.492 -14.062 3.252 1 65.75 247 SER B N 1
ATOM 4664 C CA . SER B 1 247 ? 11.445 -12.961 3.295 1 65.75 247 SER B CA 1
ATOM 4665 C C . SER B 1 247 ? 12.133 -12.875 4.656 1 65.75 247 SER B C 1
ATOM 4667 O O . SER B 1 247 ? 11.5 -13.109 5.688 1 65.75 247 SER B O 1
ATOM 4669 N N . PRO B 1 248 ? 13.547 -12.898 4.57 1 55.75 248 PRO B N 1
ATOM 4670 C CA . PRO B 1 248 ? 14.211 -12.758 5.867 1 55.75 248 PRO B CA 1
ATOM 4671 C C . PRO B 1 248 ? 13.734 -11.531 6.645 1 55.75 248 PRO B C 1
ATOM 4673 O O . PRO B 1 248 ? 13.336 -10.531 6.043 1 55.75 248 PRO B O 1
ATOM 4676 N N . ALA B 1 249 ? 13.008 -11.766 7.777 1 49.94 249 ALA B N 1
ATOM 4677 C CA . ALA B 1 249 ? 12.75 -10.57 8.578 1 49.94 249 ALA B CA 1
ATOM 4678 C C . ALA B 1 249 ? 13.922 -9.594 8.5 1 49.94 249 ALA B C 1
ATOM 4680 O O . ALA B 1 249 ? 15.07 -9.977 8.727 1 49.94 249 ALA B O 1
ATOM 4681 N N . THR B 1 250 ? 14.023 -8.797 7.469 1 47.41 250 THR B N 1
ATOM 4682 C CA . THR B 1 250 ? 15.141 -7.867 7.387 1 47.41 250 THR B CA 1
ATOM 4683 C C . THR B 1 250 ? 15.43 -7.246 8.75 1 47.41 250 THR B C 1
ATOM 4685 O O . THR B 1 250 ? 14.875 -6.203 9.094 1 47.41 250 THR B O 1
ATOM 4688 N N . GLY B 1 251 ? 14.898 -7.781 9.898 1 42.06 251 GLY B N 1
ATOM 4689 C CA . GLY B 1 251 ? 15.281 -7.152 11.156 1 42.06 251 GLY B CA 1
ATOM 4690 C C . GLY B 1 251 ? 16.781 -7.09 11.359 1 42.06 251 GLY B C 1
ATOM 4691 O O . GLY B 1 251 ? 17.359 -7.969 11.992 1 42.06 251 GLY B O 1
ATOM 4692 N N . HIS B 1 252 ? 17.5 -6.672 10.43 1 43.19 252 HIS B N 1
ATOM 4693 C CA . HIS B 1 252 ? 18.906 -6.621 10.789 1 43.19 252 HIS B CA 1
ATOM 4694 C C . HIS B 1 252 ? 19.172 -5.555 11.852 1 43.19 252 HIS B C 1
ATOM 4696 O O . HIS B 1 252 ? 18.547 -4.492 11.836 1 43.19 252 HIS B O 1
ATOM 4702 N N . ALA B 1 253 ? 19.844 -6.062 12.953 1 40.34 253 ALA B N 1
ATOM 4703 C CA . ALA B 1 253 ? 20.391 -5.23 14.016 1 40.34 253 ALA B CA 1
ATOM 4704 C C . ALA B 1 253 ? 21.109 -4.012 13.445 1 40.34 253 ALA B C 1
ATOM 4706 O O . ALA B 1 253 ? 22.031 -4.145 12.641 1 40.34 253 ALA B O 1
ATOM 4707 N N . ILE B 1 254 ? 20.312 -2.914 13.352 1 46.22 254 ILE B N 1
ATOM 4708 C CA . ILE B 1 254 ? 21.078 -1.68 13.203 1 46.22 254 ILE B CA 1
ATOM 4709 C C . ILE B 1 254 ? 22.234 -1.665 14.203 1 46.22 254 ILE B C 1
ATOM 4711 O O . ILE B 1 254 ? 22.016 -1.602 15.414 1 46.22 254 ILE B O 1
ATOM 4715 N N . THR B 1 255 ? 23.312 -2.332 13.875 1 45.06 255 THR B N 1
ATOM 4716 C CA . THR B 1 255 ? 24.422 -2.4 14.812 1 45.06 255 THR B CA 1
ATOM 4717 C C . THR B 1 255 ? 24.953 -1.004 15.133 1 45.06 255 THR B C 1
ATOM 4719 O O . THR B 1 255 ? 25.484 -0.771 16.219 1 45.06 255 THR B O 1
ATOM 4722 N N . ASN B 1 256 ? 24.906 -0.057 14.078 1 42.97 256 ASN B N 1
ATOM 4723 C CA . ASN B 1 256 ? 25.422 1.279 14.367 1 42.97 256 ASN B CA 1
ATOM 4724 C C . ASN B 1 256 ? 24.453 2.363 13.898 1 42.97 256 ASN B C 1
ATOM 4726 O O . ASN B 1 256 ? 24.625 2.928 12.812 1 42.97 256 ASN B O 1
ATOM 4730 N N . PRO B 1 257 ? 23.438 2.512 14.711 1 46.19 257 PRO B N 1
ATOM 4731 C CA . PRO B 1 257 ? 22.375 3.445 14.352 1 46.19 257 PRO B CA 1
ATOM 4732 C C . PRO B 1 257 ? 22.891 4.852 14.062 1 46.19 257 PRO B C 1
ATOM 4734 O O . PRO B 1 257 ? 22.203 5.648 13.422 1 46.19 257 PRO B O 1
ATOM 4737 N N . ASP B 1 258 ? 24 5.16 14.648 1 46 258 ASP B N 1
ATOM 4738 C CA . ASP B 1 258 ? 24.547 6.508 14.508 1 46 258 ASP B CA 1
ATOM 4739 C C . ASP B 1 258 ? 25.156 6.707 13.117 1 46 258 ASP B C 1
ATOM 4741 O O . ASP B 1 258 ? 25.547 7.824 12.758 1 46 258 ASP B O 1
ATOM 4745 N N . ARG B 1 259 ? 25.281 5.586 12.375 1 43.72 259 ARG B N 1
ATOM 4746 C CA . ARG B 1 259 ? 25.906 5.754 11.07 1 43.72 259 ARG B CA 1
ATOM 4747 C C . ARG B 1 259 ? 24.859 5.777 9.961 1 43.72 259 ARG B C 1
ATOM 4749 O O . ARG B 1 259 ? 23.781 5.191 10.109 1 43.72 259 ARG B O 1
ATOM 4756 N N . GLY B 1 260 ? 24.844 6.84 9.102 1 43.16 260 GLY B N 1
ATOM 4757 C CA . GLY B 1 260 ? 23.969 6.996 7.949 1 43.16 260 GLY B CA 1
ATOM 4758 C C . GLY B 1 260 ? 23.719 5.699 7.207 1 43.16 260 GLY B C 1
ATOM 4759 O O . GLY B 1 260 ? 24.391 4.695 7.457 1 43.16 260 GLY B O 1
ATOM 4760 N N . VAL B 1 261 ? 22.656 5.508 6.461 1 44.78 261 VAL B N 1
ATOM 4761 C CA . VAL B 1 261 ? 22.094 4.352 5.766 1 44.78 261 VAL B CA 1
ATOM 4762 C C . VAL B 1 261 ? 23.203 3.615 5.02 1 44.78 261 VAL B C 1
ATOM 4764 O O . VAL B 1 261 ? 23.125 2.398 4.824 1 44.78 261 VAL B O 1
ATOM 4767 N N . PHE B 1 262 ? 24.203 4.414 4.613 1 40.75 262 PHE B N 1
ATOM 4768 C CA . PHE B 1 262 ? 25.203 3.762 3.779 1 40.75 262 PHE B CA 1
ATOM 4769 C C . PHE B 1 262 ? 26 2.75 4.586 1 40.75 262 PHE B C 1
ATOM 4771 O O . PHE B 1 262 ? 26.578 1.809 4.027 1 40.75 262 PHE B O 1
ATOM 4778 N N . ASP B 1 263 ? 26.219 3.197 5.695 1 41.19 263 ASP B N 1
ATOM 4779 C CA . ASP B 1 263 ? 26.984 2.211 6.449 1 41.19 263 ASP B CA 1
ATOM 4780 C C . ASP B 1 263 ? 26.094 1.059 6.91 1 41.19 263 ASP B C 1
ATOM 4782 O O . ASP B 1 263 ? 26.531 0.2 7.68 1 41.19 263 ASP B O 1
ATOM 4786 N N . TRP B 1 264 ? 24.969 1.398 6.66 1 40.31 264 TRP B N 1
ATOM 4787 C CA . TRP B 1 264 ? 24.109 0.275 7.039 1 40.31 264 TRP B CA 1
ATOM 4788 C C . TRP B 1 264 ? 24.547 -1.002 6.328 1 40.31 264 TRP B C 1
ATOM 4790 O O . TRP B 1 264 ? 24.688 -1.02 5.102 1 40.31 264 TRP B O 1
ATOM 4800 N N . ASN B 1 265 ? 25.609 -1.471 6.691 1 38.59 265 ASN B N 1
ATOM 4801 C CA . ASN B 1 265 ? 25.969 -2.797 6.207 1 38.59 265 ASN B CA 1
ATOM 4802 C C . ASN B 1 265 ? 24.734 -3.637 5.883 1 38.59 265 ASN B C 1
ATOM 4804 O O . ASN B 1 265 ? 24.781 -4.863 5.98 1 38.59 265 ASN B O 1
ATOM 4808 N N . PHE B 1 266 ? 23.516 -2.984 5.988 1 39.06 266 PHE B N 1
ATOM 4809 C CA . PHE B 1 266 ? 22.359 -3.863 5.906 1 39.06 266 PHE B CA 1
ATOM 4810 C C . PHE B 1 266 ? 22.109 -4.293 4.465 1 39.06 266 PHE B C 1
ATOM 4812 O O . PHE B 1 266 ? 22.312 -3.514 3.535 1 39.06 266 PHE B O 1
ATOM 4819 N N . GLY B 1 267 ? 22.5 -5.449 4.176 1 39.97 267 GLY B N 1
ATOM 4820 C CA . GLY B 1 267 ? 22.219 -6.188 2.957 1 39.97 267 GLY B CA 1
ATOM 4821 C C . GLY B 1 267 ? 21 -5.672 2.211 1 39.97 267 GLY B C 1
ATOM 4822 O O . GLY B 1 267 ? 20.906 -5.828 0.991 1 39.97 267 GLY B O 1
ATOM 4823 N N . VAL B 1 268 ? 19.953 -5.203 3.094 1 48.59 268 VAL B N 1
ATOM 4824 C CA . VAL B 1 268 ? 18.797 -4.789 2.289 1 48.59 268 VAL B CA 1
ATOM 4825 C C . VAL B 1 268 ? 18.812 -3.273 2.109 1 48.59 268 VAL B C 1
ATOM 4827 O O . VAL B 1 268 ? 18.859 -2.525 3.088 1 48.59 268 VAL B O 1
ATOM 4830 N N . GLY B 1 269 ? 19.156 -2.736 1.097 1 63.16 269 GLY B N 1
ATOM 4831 C CA . GLY B 1 269 ? 19.172 -1.32 0.768 1 63.16 269 GLY B CA 1
ATOM 4832 C C . GLY B 1 269 ? 17.812 -0.651 0.938 1 63.16 269 GLY B C 1
ATOM 4833 O O . GLY B 1 269 ? 16.859 -1.288 1.365 1 63.16 269 GLY B O 1
ATOM 4834 N N . PRO B 1 270 ? 17.703 0.6 0.993 1 69.69 270 PRO B N 1
ATOM 4835 C CA . PRO B 1 270 ? 16.469 1.376 1.152 1 69.69 270 PRO B CA 1
ATOM 4836 C C . PRO B 1 270 ? 15.305 0.824 0.323 1 69.69 270 PRO B C 1
ATOM 4838 O O . PRO B 1 270 ? 14.148 0.882 0.751 1 69.69 270 PRO B O 1
ATOM 4841 N N . LEU B 1 271 ? 15.656 0.3 -0.742 1 77.69 271 LEU B N 1
ATOM 4842 C CA . LEU B 1 271 ? 14.609 -0.267 -1.585 1 77.69 271 LEU B CA 1
ATOM 4843 C C . LEU B 1 271 ? 14.031 -1.535 -0.959 1 77.69 271 LEU B C 1
ATOM 4845 O O . LEU B 1 271 ? 12.812 -1.735 -0.958 1 77.69 271 LEU B O 1
ATOM 4849 N N . GLY B 1 272 ? 14.945 -2.365 -0.46 1 78.62 272 GLY B N 1
ATOM 4850 C CA . GLY B 1 272 ? 14.484 -3.559 0.233 1 78.62 272 GLY B CA 1
ATOM 4851 C C . GLY B 1 272 ? 13.617 -3.25 1.436 1 78.62 272 GLY B C 1
ATOM 4852 O O . GLY B 1 272 ? 12.602 -3.912 1.659 1 78.62 272 GLY B O 1
ATOM 4853 N N . LEU B 1 273 ? 13.961 -2.25 2.152 1 79.75 273 LEU B N 1
ATOM 4854 C CA . LEU B 1 273 ? 13.18 -1.807 3.303 1 79.75 273 LEU B CA 1
ATOM 4855 C C . LEU B 1 273 ? 11.789 -1.347 2.873 1 79.75 273 LEU B C 1
ATOM 4857 O O . LEU B 1 273 ? 10.797 -1.658 3.535 1 79.75 273 LEU B O 1
ATOM 4861 N N . SER B 1 274 ? 11.781 -0.597 1.818 1 86.75 274 SER B N 1
ATOM 4862 C CA . SER B 1 274 ? 10.508 -0.108 1.305 1 86.75 274 SER B CA 1
ATOM 4863 C C . SER B 1 274 ? 9.602 -1.261 0.871 1 86.75 274 SER B C 1
ATOM 4865 O O . SER B 1 274 ? 8.414 -1.272 1.178 1 86.75 274 SER B O 1
ATOM 4867 N N . ILE B 1 275 ? 10.172 -2.193 0.202 1 88.06 275 ILE B N 1
ATOM 4868 C CA . ILE B 1 275 ? 9.43 -3.346 -0.296 1 88.06 275 ILE B CA 1
ATOM 4869 C C . ILE B 1 275 ? 8.844 -4.125 0.878 1 88.06 275 ILE B C 1
ATOM 4871 O O . ILE B 1 275 ? 7.664 -4.496 0.855 1 88.06 275 ILE B O 1
ATOM 4875 N N . ASP B 1 276 ? 9.602 -4.316 1.912 1 86.75 276 ASP B N 1
ATOM 4876 C CA . ASP B 1 276 ? 9.148 -5.051 3.09 1 86.75 276 ASP B CA 1
ATOM 4877 C C . ASP B 1 276 ? 8.078 -4.258 3.848 1 86.75 276 ASP B C 1
ATOM 4879 O O . ASP B 1 276 ? 7.074 -4.824 4.281 1 86.75 276 ASP B O 1
ATOM 4883 N N . ALA B 1 277 ? 8.32 -2.992 4.016 1 90.31 277 ALA B N 1
ATOM 4884 C CA . ALA B 1 277 ? 7.387 -2.145 4.754 1 90.31 277 ALA B CA 1
ATOM 4885 C C . ALA B 1 277 ? 6.035 -2.084 4.055 1 90.31 277 ALA B C 1
ATOM 4887 O O . ALA B 1 277 ? 4.988 -2.15 4.707 1 90.31 277 ALA B O 1
ATOM 4888 N N . GLN B 1 278 ? 6.059 -1.965 2.773 1 93.19 278 GLN B N 1
ATOM 4889 C CA . GLN B 1 278 ? 4.797 -1.902 2.041 1 93.19 278 GLN B CA 1
ATOM 4890 C C . GLN B 1 278 ? 4.059 -3.236 2.104 1 93.19 278 GLN B C 1
ATOM 4892 O O . GLN B 1 278 ? 2.828 -3.268 2.197 1 93.19 278 GLN B O 1
ATOM 4897 N N . ALA B 1 279 ? 4.828 -4.336 2.002 1 93.5 279 ALA B N 1
ATOM 4898 C CA . ALA B 1 279 ? 4.199 -5.652 2.064 1 93.5 279 ALA B CA 1
ATOM 4899 C C . ALA B 1 279 ? 3.471 -5.852 3.389 1 93.5 279 ALA B C 1
ATOM 4901 O O . ALA B 1 279 ? 2.318 -6.297 3.41 1 93.5 279 ALA B O 1
ATOM 4902 N N . THR B 1 280 ? 4.129 -5.504 4.492 1 93.31 280 THR B N 1
ATOM 4903 C CA . THR B 1 280 ? 3.492 -5.633 5.801 1 93.31 280 THR B CA 1
ATOM 4904 C C . THR B 1 280 ? 2.34 -4.645 5.941 1 93.31 280 THR B C 1
ATOM 4906 O O . THR B 1 280 ? 1.306 -4.969 6.527 1 93.31 280 THR B O 1
ATOM 4909 N N . GLY B 1 281 ? 2.518 -3.471 5.406 1 95.62 281 GLY B N 1
ATOM 4910 C CA . GLY B 1 281 ? 1.452 -2.482 5.426 1 95.62 281 GLY B CA 1
ATOM 4911 C C . GLY B 1 281 ? 0.201 -2.938 4.699 1 95.62 281 GLY B C 1
ATOM 4912 O O . GLY B 1 281 ? -0.911 -2.771 5.203 1 95.62 281 GLY B O 1
ATOM 4913 N N . HIS B 1 282 ? 0.382 -3.533 3.523 1 97.12 282 HIS B N 1
ATOM 4914 C CA . HIS B 1 282 ? -0.751 -4.035 2.756 1 97.12 282 HIS B CA 1
ATOM 4915 C C . HIS B 1 282 ? -1.494 -5.125 3.523 1 97.12 282 HIS B C 1
ATOM 4917 O O . HIS B 1 282 ? -2.727 -5.16 3.521 1 97.12 282 HIS B O 1
ATOM 4923 N N . GLY B 1 283 ? -0.688 -6.047 4.145 1 96 283 GLY B N 1
ATOM 4924 C CA . GLY B 1 283 ? -1.318 -7.074 4.953 1 96 283 GLY B CA 1
ATOM 4925 C C . GLY B 1 283 ? -2.166 -6.512 6.082 1 96 283 GLY B C 1
ATOM 4926 O O . GLY B 1 283 ? -3.32 -6.91 6.254 1 96 283 GLY B O 1
ATOM 4927 N N . TYR B 1 284 ? -1.61 -5.559 6.781 1 94.31 284 TYR B N 1
ATOM 4928 C CA . TYR B 1 284 ? -2.309 -4.926 7.895 1 94.31 284 TYR B CA 1
ATOM 4929 C C . TYR B 1 284 ? -3.561 -4.203 7.414 1 94.31 284 TYR B C 1
ATOM 4931 O O . TYR B 1 284 ? -4.641 -4.375 7.984 1 94.31 284 TYR B O 1
ATOM 4939 N N . MET B 1 285 ? -3.453 -3.439 6.383 1 97.38 285 MET B N 1
ATOM 4940 C CA . MET B 1 285 ? -4.578 -2.654 5.887 1 97.38 285 MET B CA 1
ATOM 4941 C C . MET B 1 285 ? -5.688 -3.562 5.363 1 97.38 285 MET B C 1
ATOM 4943 O O . MET B 1 285 ? -6.871 -3.291 5.578 1 97.38 285 MET B O 1
ATOM 4947 N N . ALA B 1 286 ? -5.262 -4.66 4.707 1 97.88 286 ALA B N 1
ATOM 4948 C CA . ALA B 1 286 ? -6.258 -5.578 4.16 1 97.88 286 ALA B CA 1
ATOM 4949 C C . ALA B 1 286 ? -7.105 -6.195 5.266 1 97.88 286 ALA B C 1
ATOM 4951 O O . ALA B 1 286 ? -8.336 -6.215 5.18 1 97.88 286 ALA B O 1
ATOM 4952 N N . VAL B 1 287 ? -6.473 -6.66 6.324 1 96.81 287 VAL B N 1
ATOM 4953 C CA . VAL B 1 287 ? -7.168 -7.309 7.43 1 96.81 287 VAL B CA 1
ATOM 4954 C C . VAL B 1 287 ? -8.094 -6.305 8.117 1 96.81 287 VAL B C 1
ATOM 4956 O O . VAL B 1 287 ? -9.234 -6.637 8.461 1 96.81 287 VAL B O 1
ATOM 4959 N N . HIS B 1 288 ? -7.68 -5.078 8.234 1 96.62 288 HIS B N 1
ATOM 4960 C CA . HIS B 1 288 ? -8.461 -4.09 8.977 1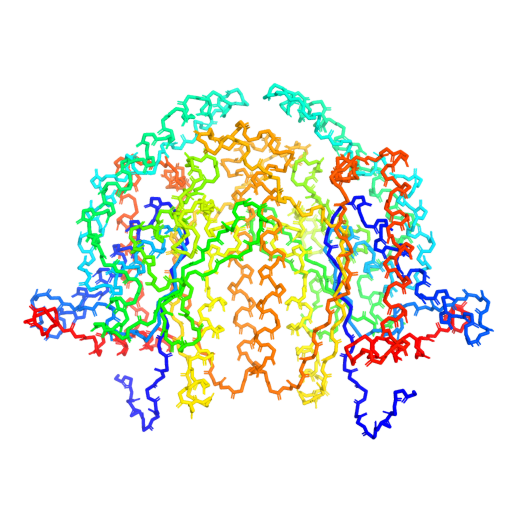 96.62 288 HIS B CA 1
ATOM 4961 C C . HIS B 1 288 ? -9.625 -3.568 8.141 1 96.62 288 HIS B C 1
ATOM 4963 O O . HIS B 1 288 ? -10.742 -3.438 8.641 1 96.62 288 HIS B O 1
ATOM 4969 N N . ILE B 1 289 ? -9.367 -3.311 6.895 1 97.81 289 ILE B N 1
ATOM 4970 C CA . ILE B 1 289 ? -10.438 -2.729 6.086 1 97.81 289 ILE B CA 1
ATOM 4971 C C . ILE B 1 289 ? -11.516 -3.775 5.82 1 97.81 289 ILE B C 1
ATOM 4973 O O . ILE B 1 289 ? -12.68 -3.434 5.609 1 97.81 289 ILE B O 1
ATOM 4977 N N . ALA B 1 290 ? -11.148 -5.062 5.836 1 97.69 290 ALA B N 1
ATOM 4978 C CA . ALA B 1 290 ? -12.078 -6.156 5.582 1 97.69 290 ALA B CA 1
ATOM 4979 C C . ALA B 1 290 ? -13.242 -6.125 6.57 1 97.69 290 ALA B C 1
ATOM 4981 O O . ALA B 1 290 ? -14.359 -6.539 6.238 1 97.69 290 ALA B O 1
ATOM 4982 N N . ARG B 1 291 ? -13.023 -5.527 7.73 1 96.19 291 ARG B N 1
ATOM 4983 C CA . ARG B 1 291 ? -14.016 -5.496 8.797 1 96.19 291 ARG B CA 1
ATOM 4984 C C . ARG B 1 291 ? -15.148 -4.535 8.461 1 96.19 291 ARG B C 1
ATOM 4986 O O . ARG B 1 291 ? -16.203 -4.566 9.094 1 96.19 291 ARG B O 1
ATOM 4993 N N . TYR B 1 292 ? -14.961 -3.736 7.496 1 97.44 292 TYR B N 1
ATOM 4994 C CA . TYR B 1 292 ? -15.914 -2.66 7.254 1 97.44 292 TYR B CA 1
ATOM 4995 C C . TYR B 1 292 ? -16.578 -2.816 5.891 1 97.44 292 TYR B C 1
ATOM 4997 O O . TYR B 1 292 ? -17.312 -1.937 5.449 1 97.44 292 TYR B O 1
ATOM 5005 N N . LEU B 1 293 ? -16.297 -3.943 5.23 1 97.69 293 LEU B N 1
ATOM 5006 C CA . LEU B 1 293 ? -16.875 -4.223 3.924 1 97.69 293 LEU B CA 1
ATOM 5007 C C . LEU B 1 293 ? -18.312 -4.688 4.055 1 97.69 293 LEU B C 1
ATOM 5009 O O . LEU B 1 293 ? -18.734 -5.152 5.121 1 97.69 293 LEU B O 1
ATOM 5013 N N . LYS B 1 294 ? -19.062 -4.594 2.955 1 95.56 294 LYS B N 1
ATOM 5014 C CA . LYS B 1 294 ? -20.453 -5.059 2.908 1 95.56 294 LYS B CA 1
ATOM 5015 C C . LYS B 1 294 ? -20.516 -6.578 3.027 1 95.56 294 LYS B C 1
ATOM 5017 O O . LYS B 1 294 ? -21.453 -7.113 3.643 1 95.56 294 LYS B O 1
ATOM 5022 N N . CYS B 1 295 ? -19.609 -7.246 2.436 1 96.44 295 CYS B N 1
ATOM 5023 C CA . CYS B 1 295 ? -19.547 -8.703 2.516 1 96.44 295 CYS B CA 1
ATOM 5024 C C . CYS B 1 295 ? -18.5 -9.156 3.52 1 96.44 295 CYS B C 1
ATOM 5026 O O . CYS B 1 295 ? -17.656 -8.367 3.936 1 96.44 295 CYS B O 1
ATOM 5028 N N . GLU B 1 296 ? -18.641 -10.398 3.926 1 96.5 296 GLU B N 1
ATOM 5029 C CA . GLU B 1 296 ? -17.625 -11 4.777 1 96.5 296 GLU B CA 1
ATOM 5030 C C . GLU B 1 296 ? -16.359 -11.32 3.98 1 96.5 296 GLU B C 1
ATOM 5032 O O . GLU B 1 296 ? -16.438 -11.898 2.895 1 96.5 296 GLU B O 1
ATOM 5037 N N . ALA B 1 297 ? -15.273 -10.844 4.461 1 97.81 297 ALA B N 1
ATOM 5038 C CA . ALA B 1 297 ? -13.984 -11.141 3.836 1 97.81 297 ALA B CA 1
ATOM 5039 C C . ALA B 1 297 ? -12.992 -11.688 4.859 1 97.81 297 ALA B C 1
ATOM 5041 O O . ALA B 1 297 ? -12.695 -11.031 5.859 1 97.81 297 ALA B O 1
ATOM 5042 N N . ASN B 1 298 ? -12.547 -12.93 4.605 1 97 298 ASN B N 1
ATOM 5043 C CA . ASN B 1 298 ? -11.539 -13.562 5.441 1 97 298 ASN B CA 1
ATOM 5044 C C . ASN B 1 298 ? -10.172 -13.578 4.766 1 97 298 ASN B C 1
ATOM 5046 O O . ASN B 1 298 ? -10.031 -14.07 3.646 1 97 298 ASN B O 1
ATOM 5050 N N . ILE B 1 299 ? -9.234 -13.016 5.414 1 97.75 299 ILE B N 1
ATOM 5051 C CA . ILE B 1 299 ? -7.875 -12.961 4.891 1 97.75 299 ILE B CA 1
ATOM 5052 C C . ILE B 1 299 ? -6.949 -13.812 5.754 1 97.75 299 ILE B C 1
ATOM 5054 O O . ILE B 1 299 ? -6.762 -13.531 6.941 1 97.75 299 ILE B O 1
ATOM 5058 N N . VAL B 1 300 ? -6.402 -14.836 5.141 1 96.25 300 VAL B N 1
ATOM 5059 C CA . VAL B 1 300 ? -5.527 -15.773 5.844 1 96.25 300 VAL B CA 1
ATOM 5060 C C . VAL B 1 300 ? -4.113 -15.68 5.277 1 96.25 300 VAL B C 1
ATOM 5062 O O . VAL B 1 300 ? -3.898 -15.914 4.086 1 96.25 300 VAL B O 1
ATOM 5065 N N . ARG B 1 301 ? -3.211 -15.281 6.098 1 95 301 ARG B N 1
ATOM 5066 C CA . ARG B 1 301 ? -1.799 -15.328 5.73 1 95 301 ARG B CA 1
ATOM 5067 C C . ARG B 1 301 ? -1.164 -16.641 6.164 1 95 301 ARG B C 1
ATOM 5069 O O . ARG B 1 301 ? -1.188 -16.984 7.348 1 95 301 ARG B O 1
ATOM 5076 N N . LEU B 1 302 ? -0.667 -17.406 5.215 1 95.06 302 LEU B N 1
ATOM 5077 C CA . LEU B 1 302 ? -0.039 -18.656 5.586 1 95.06 302 LEU B CA 1
ATOM 5078 C C . LEU B 1 302 ? 1.212 -18.422 6.422 1 95.06 302 LEU B C 1
ATOM 5080 O O . LEU B 1 302 ? 2.006 -17.531 6.121 1 95.06 302 LEU B O 1
ATOM 5084 N N . PRO B 1 303 ? 1.302 -19.172 7.395 1 89.12 303 PRO B N 1
ATOM 5085 C CA . PRO B 1 303 ? 2.459 -18.984 8.273 1 89.12 303 PRO B CA 1
ATOM 5086 C C . PRO B 1 303 ? 3.781 -19.312 7.586 1 89.12 303 PRO B C 1
ATOM 5088 O O . PRO B 1 303 ? 3.842 -20.234 6.766 1 89.12 303 PRO B O 1
ATOM 5091 N N . CYS B 1 304 ? 4.738 -18.469 7.879 1 85.06 304 CYS B N 1
ATOM 5092 C CA . CYS B 1 304 ? 6.098 -18.656 7.395 1 85.06 304 CYS B CA 1
ATOM 5093 C C . CYS B 1 304 ? 7.105 -18.547 8.531 1 85.06 304 CYS B C 1
ATOM 5095 O O . CYS B 1 304 ? 7.074 -17.594 9.305 1 85.06 304 CYS B O 1
ATOM 5097 N N . SER B 1 305 ? 7.852 -19.5 8.703 1 75.5 305 SER B N 1
ATOM 5098 C CA . SER B 1 305 ? 8.852 -19.484 9.766 1 75.5 305 SER B CA 1
ATOM 5099 C C . SER B 1 305 ? 10 -18.547 9.43 1 75.5 305 SER B C 1
ATOM 5101 O O . SER B 1 305 ? 10.344 -18.359 8.266 1 75.5 305 SER B O 1
ATOM 5103 N N . SER B 1 306 ? 10.469 -17.812 10.422 1 68 306 SER B N 1
ATOM 5104 C CA . SER B 1 306 ? 11.617 -16.922 10.234 1 68 306 SER B CA 1
ATOM 5105 C C . SER B 1 306 ? 12.906 -17.719 10.078 1 68 306 SER B C 1
ATOM 5107 O O . SER B 1 306 ? 13.141 -18.688 10.805 1 68 306 SER B O 1
ATOM 5109 N N . PRO B 1 307 ? 13.609 -17.266 8.992 1 63.72 307 PRO B N 1
ATOM 5110 C CA . PRO B 1 307 ? 14.898 -17.953 8.875 1 63.72 307 PRO B CA 1
ATOM 5111 C C . PRO B 1 307 ? 15.828 -17.656 10.055 1 63.72 307 PRO B C 1
ATOM 5113 O O . PRO B 1 307 ? 15.727 -16.609 10.68 1 63.72 307 PRO B O 1
ATOM 5116 N N . SER B 1 308 ? 16.562 -18.719 10.422 1 61.84 308 SER B N 1
ATOM 5117 C CA . SER B 1 308 ? 17.625 -18.469 11.391 1 61.84 308 SER B CA 1
ATOM 5118 C C . SER B 1 308 ? 18.641 -17.469 10.859 1 61.84 308 SER B C 1
ATOM 5120 O O . SER B 1 308 ? 18.672 -17.203 9.656 1 61.84 308 SER B O 1
ATOM 5122 N N . SER B 1 309 ? 19.328 -16.812 11.68 1 58.44 309 SER B N 1
ATOM 5123 C CA . SER B 1 309 ? 20.344 -15.852 11.281 1 58.44 309 SER B CA 1
ATOM 5124 C C . SER B 1 309 ? 21.281 -16.438 10.234 1 58.44 309 SER B C 1
ATOM 5126 O O . SER B 1 309 ? 21.641 -15.75 9.273 1 58.44 309 SER B O 1
ATOM 5128 N N . GLY B 1 310 ? 21.625 -17.703 10.445 1 55.84 310 GLY B N 1
ATOM 5129 C CA . GLY B 1 310 ? 22.5 -18.375 9.5 1 55.84 310 GLY B CA 1
ATOM 5130 C C . GLY B 1 310 ? 21.875 -18.562 8.133 1 55.84 310 GLY B C 1
ATOM 5131 O O . GLY B 1 310 ? 22.547 -18.391 7.109 1 55.84 310 GLY B O 1
ATOM 5132 N N . GLU B 1 311 ? 20.672 -18.844 8.133 1 59.91 311 GLU B N 1
ATOM 5133 C CA . GLU B 1 311 ? 19.938 -19.078 6.883 1 59.91 311 GLU B CA 1
ATOM 5134 C C . GLU B 1 311 ? 19.672 -17.766 6.152 1 59.91 311 GLU B C 1
ATOM 5136 O O . GLU B 1 311 ? 19.609 -17.734 4.922 1 59.91 311 GLU B O 1
ATOM 5141 N N . ALA B 1 312 ? 19.5 -16.703 6.949 1 60.31 312 ALA B N 1
ATOM 5142 C CA . ALA B 1 312 ? 19.141 -15.398 6.398 1 60.31 312 ALA B CA 1
ATOM 5143 C C . ALA B 1 312 ? 20.203 -14.914 5.414 1 60.31 312 ALA B C 1
ATOM 5145 O O . ALA B 1 312 ? 19.891 -14.281 4.402 1 60.31 312 ALA B O 1
ATOM 5146 N N . GLN B 1 313 ? 21.391 -15.234 5.672 1 57.44 313 GLN B N 1
ATOM 5147 C CA . GLN B 1 313 ? 22.5 -14.812 4.82 1 57.44 313 GLN B CA 1
ATOM 5148 C C . GLN B 1 313 ? 22.391 -15.438 3.434 1 57.44 313 GLN B C 1
ATOM 5150 O O . GLN B 1 313 ? 22.828 -14.844 2.445 1 57.44 313 GLN B O 1
ATOM 5155 N N . HIS B 1 314 ? 21.797 -16.578 3.465 1 56.03 314 HIS B N 1
ATOM 5156 C CA . HIS B 1 314 ? 21.719 -17.297 2.201 1 56.03 314 HIS B CA 1
ATOM 5157 C C . HIS B 1 314 ? 20.453 -16.922 1.431 1 56.03 314 HIS B C 1
ATOM 5159 O O . HIS B 1 314 ? 20.328 -17.25 0.247 1 56.03 314 HIS B O 1
ATOM 5165 N N . LEU B 1 315 ? 19.594 -16.312 2.133 1 56.19 315 LEU B N 1
ATOM 5166 C CA . LEU B 1 315 ? 18.281 -16.078 1.53 1 56.19 315 LEU B CA 1
ATOM 5167 C C . LEU B 1 315 ? 18.203 -14.688 0.934 1 56.19 315 LEU B C 1
ATOM 5169 O O . LEU B 1 315 ? 17.125 -14.258 0.492 1 56.19 315 LEU B O 1
ATOM 5173 N N . ALA B 1 316 ? 19.297 -14.086 0.87 1 56.06 316 ALA B N 1
ATOM 5174 C CA . ALA B 1 316 ? 19.281 -12.773 0.225 1 56.06 316 ALA B CA 1
ATOM 5175 C C . ALA B 1 316 ? 18.75 -12.867 -1.201 1 56.06 316 ALA B C 1
ATOM 5177 O O . ALA B 1 316 ? 18.938 -13.883 -1.876 1 56.06 316 ALA B O 1
ATOM 5178 N N . LEU B 1 317 ? 17.766 -12.07 -1.644 1 51.88 317 LEU B N 1
ATOM 5179 C CA . LEU B 1 317 ? 16.922 -12.078 -2.838 1 51.88 317 LEU B CA 1
ATOM 5180 C C . LEU B 1 317 ? 17.719 -12.57 -4.047 1 51.88 317 LEU B C 1
ATOM 5182 O O . LEU B 1 317 ? 17.141 -13.125 -4.984 1 51.88 317 LEU B O 1
ATOM 5186 N N . ASP B 1 318 ? 19.062 -12.391 -3.973 1 51.75 318 ASP B N 1
ATOM 5187 C CA . ASP B 1 318 ? 19.75 -12.695 -5.223 1 51.75 318 ASP B CA 1
ATOM 5188 C C . ASP B 1 318 ? 20.859 -13.727 -5.004 1 51.75 318 ASP B C 1
ATOM 5190 O O . ASP B 1 318 ? 21.875 -13.719 -5.707 1 51.75 318 ASP B O 1
ATOM 5194 N N . ASN B 1 319 ? 20.625 -14.602 -3.973 1 56.59 319 ASN B N 1
ATOM 5195 C CA . ASN B 1 319 ? 21.672 -15.609 -3.809 1 56.59 319 ASN B CA 1
ATOM 5196 C C . ASN B 1 319 ? 21.219 -16.969 -4.352 1 56.59 319 ASN B C 1
ATOM 5198 O O . ASN B 1 319 ? 20.656 -17.781 -3.617 1 56.59 319 ASN B O 1
ATOM 5202 N N . PRO B 1 320 ? 21.516 -17.141 -5.738 1 59.75 320 PRO B N 1
ATOM 5203 C CA . PRO B 1 320 ? 21.078 -18.406 -6.305 1 59.75 320 PRO B CA 1
ATOM 5204 C C . PRO B 1 320 ? 22.047 -19.547 -5.992 1 59.75 320 PRO B C 1
ATOM 5206 O O . PRO B 1 320 ? 22.234 -20.438 -6.828 1 59.75 320 PRO B O 1
ATOM 5209 N N . SER B 1 321 ? 22.641 -19.578 -4.816 1 70.31 321 SER B N 1
ATOM 5210 C CA . SER B 1 321 ? 23.547 -20.688 -4.504 1 70.31 321 SER B CA 1
ATOM 5211 C C . SER B 1 321 ? 22.766 -21.969 -4.211 1 70.31 321 SER B C 1
ATOM 5213 O O . SER B 1 321 ? 21.578 -21.922 -3.926 1 70.31 321 SER B O 1
ATOM 5215 N N . GLN B 1 322 ? 23.375 -23.109 -4.547 1 75.12 322 GLN B N 1
ATOM 5216 C CA . GLN B 1 322 ? 22.781 -24.406 -4.242 1 75.12 322 GLN B CA 1
ATOM 5217 C C . GLN B 1 322 ? 22.344 -24.469 -2.779 1 75.12 322 GLN B C 1
ATOM 5219 O O . GLN B 1 322 ? 21.328 -25.078 -2.457 1 75.12 322 GLN B O 1
ATOM 5224 N N . GLU B 1 323 ? 23.094 -23.859 -1.973 1 76.56 323 GLU B N 1
ATOM 5225 C CA . GLU B 1 323 ? 22.75 -23.828 -0.556 1 76.56 323 GLU B CA 1
ATOM 5226 C C . GLU B 1 323 ? 21.453 -23.031 -0.322 1 76.56 323 GLU B C 1
ATOM 5228 O O . GLU B 1 323 ? 20.609 -23.438 0.475 1 76.56 323 GLU B O 1
ATOM 5233 N N . ALA B 1 324 ? 21.312 -21.953 -1.022 1 77.5 324 ALA B N 1
ATOM 5234 C CA . ALA B 1 324 ? 20.109 -21.156 -0.894 1 77.5 324 ALA B CA 1
ATOM 5235 C C . ALA B 1 324 ? 18.875 -21.922 -1.364 1 77.5 324 ALA B C 1
ATOM 5237 O O . ALA B 1 324 ? 17.828 -21.875 -0.728 1 77.5 324 ALA B O 1
ATOM 5238 N N . VAL B 1 325 ? 19.062 -22.594 -2.418 1 82.19 325 VAL B N 1
ATOM 5239 C CA . VAL B 1 325 ? 17.984 -23.406 -2.973 1 82.19 325 VAL B CA 1
ATOM 5240 C C . VAL B 1 325 ? 17.547 -24.453 -1.953 1 82.19 325 VAL B C 1
ATOM 5242 O O . VAL B 1 325 ? 16.359 -24.641 -1.705 1 82.19 325 VAL B O 1
ATOM 5245 N N . GLN B 1 326 ? 18.5 -25.172 -1.36 1 84.38 326 GLN B N 1
ATOM 5246 C CA . GLN B 1 326 ? 18.188 -26.219 -0.392 1 84.38 326 GLN B CA 1
ATOM 5247 C C . GLN B 1 326 ? 17.5 -25.641 0.843 1 84.38 326 GLN B C 1
ATOM 5249 O O . GLN B 1 326 ? 16.562 -26.234 1.38 1 84.38 326 GLN B O 1
ATOM 5254 N N . VAL B 1 327 ? 17.953 -24.516 1.26 1 84.06 327 VAL B N 1
ATOM 5255 C CA . VAL B 1 327 ? 17.344 -23.875 2.418 1 84.06 327 VAL B CA 1
ATOM 5256 C C . VAL B 1 327 ? 15.883 -23.531 2.119 1 84.06 327 VAL B C 1
ATOM 5258 O O . VAL B 1 327 ? 15.008 -23.75 2.959 1 84.06 327 VAL B O 1
ATOM 5261 N N . LEU B 1 328 ? 15.617 -23 0.937 1 87.31 328 LEU B N 1
ATOM 5262 C CA . LEU B 1 328 ? 14.258 -22.625 0.547 1 87.31 328 LEU B CA 1
ATOM 5263 C C . LEU B 1 328 ? 13.359 -23.844 0.486 1 87.31 328 LEU B C 1
ATOM 5265 O O . LEU B 1 328 ? 12.211 -23.812 0.948 1 87.31 328 LEU B O 1
ATOM 5269 N N . LEU B 1 329 ? 13.914 -24.953 -0.054 1 89.19 329 LEU B N 1
ATOM 5270 C CA . LEU B 1 329 ? 13.133 -26.188 -0.155 1 89.19 329 LEU B CA 1
ATOM 5271 C C . LEU B 1 329 ? 12.859 -26.766 1.227 1 89.19 329 LEU B C 1
ATOM 5273 O O . LEU B 1 329 ? 11.75 -27.234 1.498 1 89.19 329 LEU B O 1
ATOM 5277 N N . ASP B 1 330 ? 13.844 -26.734 2.09 1 90 330 ASP B N 1
ATOM 5278 C CA . ASP B 1 330 ? 13.688 -27.234 3.449 1 90 330 ASP B CA 1
ATOM 5279 C C . ASP B 1 330 ? 12.656 -26.422 4.227 1 90 330 ASP B C 1
ATOM 5281 O O . ASP B 1 330 ? 11.844 -26.984 4.965 1 90 330 ASP B O 1
ATOM 5285 N N . ARG B 1 331 ? 12.695 -25.172 4.043 1 90.75 331 ARG B N 1
ATOM 5286 C CA . ARG B 1 331 ? 11.734 -24.297 4.715 1 90.75 331 ARG B CA 1
ATOM 5287 C C . ARG B 1 331 ? 10.32 -24.562 4.215 1 90.75 331 ARG B C 1
ATOM 5289 O O . ARG B 1 331 ? 9.367 -24.547 4.996 1 90.75 331 ARG B O 1
ATOM 5296 N N . ALA B 1 332 ? 10.195 -24.688 2.926 1 93.44 332 ALA B N 1
ATOM 5297 C CA . ALA B 1 332 ? 8.891 -24.984 2.354 1 93.44 332 ALA B CA 1
ATOM 5298 C C . ALA B 1 332 ? 8.32 -26.281 2.947 1 93.44 332 ALA B C 1
ATOM 5300 O O . ALA B 1 332 ? 7.137 -26.344 3.287 1 93.44 332 ALA B O 1
ATOM 5301 N N . ARG B 1 333 ? 9.203 -27.266 3.092 1 93.81 333 ARG B N 1
ATOM 5302 C CA . ARG B 1 333 ? 8.781 -28.547 3.656 1 93.81 333 ARG B CA 1
ATOM 5303 C C . ARG B 1 333 ? 8.336 -28.375 5.105 1 93.81 333 ARG B C 1
ATOM 5305 O O . ARG B 1 333 ? 7.285 -28.891 5.496 1 93.81 333 ARG B O 1
ATOM 5312 N N . HIS B 1 334 ? 9.109 -27.688 5.832 1 93.38 334 HIS B N 1
ATOM 5313 C CA . HIS B 1 334 ? 8.781 -27.438 7.234 1 93.38 334 HIS B CA 1
ATOM 5314 C C . HIS B 1 334 ? 7.469 -26.688 7.367 1 93.38 334 HIS B C 1
ATOM 5316 O O . HIS B 1 334 ? 6.586 -27.078 8.133 1 93.38 334 HIS B O 1
ATOM 5322 N N . ASP B 1 335 ? 7.34 -25.609 6.648 1 94.81 335 ASP B N 1
ATOM 5323 C CA . ASP B 1 335 ? 6.172 -24.75 6.781 1 94.81 335 ASP B CA 1
ATOM 5324 C C . ASP B 1 335 ? 4.914 -25.438 6.262 1 94.81 335 ASP B C 1
ATOM 5326 O O . ASP B 1 335 ? 3.816 -25.219 6.781 1 94.81 335 ASP B O 1
ATOM 5330 N N . SER B 1 336 ? 5.043 -26.281 5.18 1 96.25 336 SER B N 1
ATOM 5331 C CA . SER B 1 336 ? 3.887 -27.031 4.715 1 96.25 336 SER B CA 1
ATOM 5332 C C . SER B 1 336 ? 3.379 -27.984 5.793 1 96.25 336 SER B C 1
ATOM 5334 O O . SER B 1 336 ? 2.168 -28.141 5.977 1 96.25 336 SER B O 1
ATOM 5336 N N . GLN B 1 337 ? 4.281 -28.609 6.555 1 95.81 337 GLN B N 1
ATOM 5337 C CA . GLN B 1 337 ? 3.893 -29.484 7.652 1 95.81 337 GLN B CA 1
ATOM 5338 C C . GLN B 1 337 ? 3.215 -28.703 8.773 1 95.81 337 GLN B C 1
ATOM 5340 O O . GLN B 1 337 ? 2.258 -29.188 9.383 1 95.81 337 GLN B O 1
ATOM 5345 N N . THR B 1 338 ? 3.738 -27.547 9 1 94.69 338 THR B N 1
ATOM 5346 C CA . THR B 1 338 ? 3.129 -26.688 10.008 1 94.69 338 THR B CA 1
ATOM 5347 C C . THR B 1 338 ? 1.699 -26.312 9.617 1 94.69 338 THR B C 1
ATOM 5349 O O . THR B 1 338 ? 0.791 -26.375 10.445 1 94.69 338 THR B O 1
ATOM 5352 N N . VAL B 1 339 ? 1.516 -25.922 8.375 1 95.69 339 VAL B N 1
ATOM 5353 C CA . VAL B 1 339 ? 0.193 -25.578 7.867 1 95.69 339 VAL B CA 1
ATOM 5354 C C . VAL B 1 339 ? -0.748 -26.766 8.008 1 95.69 339 VAL B C 1
ATOM 5356 O O . VAL B 1 339 ? -1.854 -26.641 8.539 1 95.69 339 VAL B O 1
ATOM 5359 N N . LEU B 1 340 ? -0.279 -27.953 7.621 1 96.25 340 LEU B N 1
ATOM 5360 C CA . LEU B 1 340 ? -1.099 -29.156 7.664 1 96.25 340 LEU B CA 1
ATOM 5361 C C . LEU B 1 340 ? -1.404 -29.562 9.102 1 96.25 340 LEU B C 1
ATOM 5363 O O . LEU B 1 340 ? -2.512 -30.016 9.406 1 96.25 340 LEU B O 1
ATOM 5367 N N . SER B 1 341 ? -0.448 -29.375 9.977 1 95.88 341 SER B N 1
ATOM 5368 C CA . SER B 1 341 ? -0.658 -29.656 11.391 1 95.88 341 SER B CA 1
ATOM 5369 C C . SER B 1 341 ? -1.71 -28.734 11.992 1 95.88 341 SER B C 1
ATOM 5371 O O . SER B 1 341 ? -2.568 -29.172 12.758 1 95.88 341 SER B O 1
ATOM 5373 N N . LYS B 1 342 ? -1.604 -27.484 11.648 1 95.06 342 LYS B N 1
ATOM 5374 C CA . LYS B 1 342 ? -2.578 -26.516 12.148 1 95.06 342 LYS B CA 1
ATOM 5375 C C . LYS B 1 342 ? -3.979 -26.828 11.633 1 95.06 342 LYS B C 1
ATOM 5377 O O . LYS B 1 342 ? -4.965 -26.641 12.344 1 95.06 342 LYS B O 1
ATOM 5382 N N . ILE B 1 343 ? -4.047 -27.297 10.422 1 94.19 343 ILE B N 1
ATOM 5383 C CA . ILE B 1 343 ? -5.324 -27.703 9.852 1 94.19 343 ILE B CA 1
ATOM 5384 C C . ILE B 1 343 ? -5.871 -28.906 10.625 1 94.19 343 ILE B C 1
ATOM 5386 O O . ILE B 1 343 ? -7.043 -28.922 11.016 1 94.19 343 ILE B O 1
ATOM 5390 N N . LYS B 1 344 ? -5.074 -29.844 10.875 1 94.31 344 LYS B N 1
ATOM 5391 C CA . LYS B 1 344 ? -5.465 -31.047 11.602 1 94.31 344 LYS B CA 1
ATOM 5392 C C . LYS B 1 344 ? -5.938 -30.719 13.016 1 94.31 344 LYS B C 1
ATOM 5394 O O . LYS B 1 344 ? -6.859 -31.344 13.539 1 94.31 344 LYS B O 1
ATOM 5399 N N . ASN B 1 345 ? -5.359 -29.656 13.602 1 95.19 345 ASN B N 1
ATOM 5400 C CA . ASN B 1 345 ? -5.688 -29.25 14.969 1 95.19 345 ASN B CA 1
ATOM 5401 C C . ASN B 1 345 ? -6.871 -28.297 15 1 95.19 345 ASN B C 1
ATOM 5403 O O . ASN B 1 345 ? -7.199 -27.734 16.047 1 95.19 345 ASN B O 1
ATOM 5407 N N . GLY B 1 346 ? -7.438 -27.984 13.93 1 91.69 346 GLY B N 1
ATOM 5408 C CA . GLY B 1 346 ? -8.703 -27.266 13.883 1 91.69 346 GLY B CA 1
ATOM 5409 C C . GLY B 1 346 ? -8.523 -25.75 13.789 1 91.69 346 GLY B C 1
ATOM 5410 O O . GLY B 1 346 ? -9.375 -25 14.25 1 91.69 346 GLY B O 1
ATOM 5411 N N . ASP B 1 347 ? -7.363 -25.312 13.297 1 93 347 ASP B N 1
ATOM 5412 C CA . ASP B 1 347 ? -7.211 -23.875 13.055 1 93 347 ASP B CA 1
ATOM 5413 C C . ASP B 1 347 ? -8.273 -23.375 12.086 1 93 347 ASP B C 1
ATOM 5415 O O . ASP B 1 347 ? -8.305 -23.766 10.914 1 93 347 ASP B O 1
ATOM 5419 N N . ALA B 1 348 ? -9.109 -22.469 12.555 1 89.56 348 ALA B N 1
ATOM 5420 C CA . ALA B 1 348 ? -10.305 -22.062 11.812 1 89.56 348 ALA B CA 1
ATOM 5421 C C . ALA B 1 348 ? -9.93 -21.438 10.469 1 89.56 348 ALA B C 1
ATOM 5423 O O . ALA B 1 348 ? -10.555 -21.734 9.445 1 89.56 348 ALA B O 1
ATOM 5424 N N . ASP B 1 349 ? -8.93 -20.641 10.438 1 90.44 349 ASP B N 1
ATOM 5425 C CA . ASP B 1 349 ? -8.516 -19.938 9.219 1 90.44 349 ASP B CA 1
ATOM 5426 C C . ASP B 1 349 ? -7.938 -20.922 8.203 1 90.44 349 ASP B C 1
ATOM 5428 O O . ASP B 1 349 ? -8.32 -20.906 7.027 1 90.44 349 ASP B O 1
ATOM 5432 N N . LEU B 1 350 ? -7.102 -21.781 8.656 1 93.44 350 LEU B N 1
ATOM 5433 C CA . LEU B 1 350 ? -6.414 -22.688 7.734 1 93.44 350 LEU B CA 1
ATOM 5434 C C . LEU B 1 350 ? -7.332 -23.828 7.316 1 93.44 350 LEU B C 1
ATOM 5436 O O . LEU B 1 350 ? -7.125 -24.438 6.27 1 93.44 350 LEU B O 1
ATOM 5440 N N . CYS B 1 351 ? -8.359 -24.078 8.078 1 93.38 351 CYS B N 1
ATOM 5441 C CA . CYS B 1 351 ? -9.336 -25.094 7.684 1 93.38 351 CYS B CA 1
ATOM 5442 C C . CYS B 1 351 ? -10.086 -24.656 6.43 1 93.38 351 CYS B C 1
ATOM 5444 O O . CYS B 1 351 ? -10.492 -25.5 5.625 1 93.38 351 CYS B O 1
ATOM 5446 N N . ARG B 1 352 ? -10.234 -23.375 6.27 1 93.44 352 ARG B N 1
ATOM 5447 C CA . ARG B 1 352 ? -10.828 -22.859 5.039 1 93.44 352 ARG B CA 1
ATOM 5448 C C . ARG B 1 352 ? -9.969 -23.219 3.83 1 93.44 352 ARG B C 1
ATOM 5450 O O . ARG B 1 352 ? -10.492 -23.5 2.75 1 93.44 352 ARG B O 1
ATOM 5457 N N . LEU B 1 353 ? -8.688 -23.172 4.039 1 94.06 353 LEU B N 1
ATOM 5458 C CA . LEU B 1 353 ? -7.762 -23.547 2.971 1 94.06 353 LEU B CA 1
ATOM 5459 C C . LEU B 1 353 ? -7.902 -25.016 2.611 1 94.06 353 LEU B C 1
ATOM 5461 O O . LEU B 1 353 ? -7.84 -25.375 1.437 1 94.06 353 LEU B O 1
ATOM 5465 N N . ALA B 1 354 ? -8.078 -25.859 3.613 1 93.38 354 ALA B N 1
ATOM 5466 C CA . ALA B 1 354 ? -8.258 -27.297 3.395 1 93.38 354 ALA B CA 1
ATOM 5467 C C . ALA B 1 354 ? -9.445 -27.562 2.471 1 93.38 354 ALA B C 1
ATOM 5469 O O . ALA B 1 354 ? -9.367 -28.406 1.58 1 93.38 354 ALA B O 1
ATOM 5470 N N . LEU B 1 355 ? -10.469 -26.781 2.686 1 91.69 355 LEU B N 1
ATOM 5471 C CA . LEU B 1 355 ? -11.672 -26.953 1.87 1 91.69 355 LEU B CA 1
ATOM 5472 C C . LEU B 1 355 ? -11.383 -26.625 0.409 1 91.69 355 LEU B C 1
ATOM 5474 O O . LEU B 1 355 ? -11.914 -27.266 -0.493 1 91.69 355 LEU B O 1
ATOM 5478 N N . VAL B 1 356 ? -10.531 -25.688 0.162 1 94.25 356 VAL B N 1
ATOM 5479 C CA . VAL B 1 356 ? -10.172 -25.312 -1.198 1 94.25 356 VAL B CA 1
ATOM 5480 C C . VAL B 1 356 ? -9.406 -26.453 -1.868 1 94.25 356 VAL B C 1
ATOM 5482 O O . VAL B 1 356 ? -9.695 -26.812 -3.008 1 94.25 356 VAL B O 1
ATOM 5485 N N . PHE B 1 357 ? -8.461 -27.031 -1.19 1 92.31 357 PHE B N 1
ATOM 5486 C CA . PHE B 1 357 ? -7.633 -28.078 -1.756 1 92.31 357 PHE B CA 1
ATOM 5487 C C . PHE B 1 357 ? -8.445 -29.359 -1.973 1 92.31 357 PHE B C 1
ATOM 5489 O O . PHE B 1 357 ? -8.164 -30.125 -2.891 1 92.31 357 PHE B O 1
ATOM 5496 N N . GLU B 1 358 ? -9.477 -29.516 -1.207 1 89.44 358 GLU B N 1
ATOM 5497 C CA . GLU B 1 358 ? -10.352 -30.672 -1.351 1 89.44 358 GLU B CA 1
ATOM 5498 C C . GLU B 1 358 ? -11.219 -30.562 -2.6 1 89.44 358 GLU B C 1
ATOM 5500 O O . GLU B 1 358 ? -11.688 -31.562 -3.135 1 89.44 358 GLU B O 1
ATOM 5505 N N . MET B 1 359 ? -11.367 -29.328 -3.057 1 89.06 359 MET B N 1
ATOM 5506 C CA . MET B 1 359 ? -12.273 -29.109 -4.184 1 89.06 359 MET B CA 1
ATOM 5507 C C . MET B 1 359 ? -11.492 -29 -5.492 1 89.06 359 MET B C 1
ATOM 5509 O O . MET B 1 359 ? -12.086 -28.969 -6.57 1 89.06 359 MET B O 1
ATOM 5513 N N . MET B 1 360 ? -10.211 -29.016 -5.434 1 94.12 360 MET B N 1
ATOM 5514 C CA . MET B 1 360 ? -9.375 -28.859 -6.621 1 94.12 360 MET B CA 1
ATOM 5515 C C . MET B 1 360 ? -9.539 -30.047 -7.559 1 94.12 360 MET B C 1
ATOM 5517 O O . MET B 1 360 ? -9.695 -31.188 -7.105 1 94.12 360 MET B O 1
ATOM 5521 N N . LYS B 1 361 ? -9.391 -29.75 -8.844 1 93.88 361 LYS B N 1
ATOM 5522 C CA . LYS B 1 361 ? -9.562 -30.797 -9.836 1 93.88 361 LYS B CA 1
ATOM 5523 C C . LYS B 1 361 ? -8.25 -31.547 -10.094 1 93.88 361 LYS B C 1
ATOM 5525 O O . LYS B 1 361 ? -7.184 -30.938 -10.125 1 93.88 361 LYS B O 1
ATOM 5530 N N . PRO B 1 362 ? -8.352 -32.875 -10.289 1 92.69 362 PRO B N 1
ATOM 5531 C CA . PRO B 1 362 ? -7.16 -33.625 -10.695 1 92.69 362 PRO B CA 1
ATOM 5532 C C . PRO B 1 362 ? -6.668 -33.219 -12.094 1 92.69 362 PRO B C 1
ATOM 5534 O O . PRO B 1 362 ? -7.469 -32.844 -12.945 1 92.69 362 PRO B O 1
ATOM 5537 N N . TYR B 1 363 ? -5.379 -33.188 -12.305 1 87.44 363 TYR B N 1
ATOM 5538 C CA . TYR B 1 363 ? -4.816 -32.844 -13.602 1 87.44 363 TYR B CA 1
ATOM 5539 C C . TYR B 1 363 ? -5.367 -33.75 -14.695 1 87.44 363 TYR B C 1
ATOM 5541 O O . TYR B 1 363 ? -5.531 -33.312 -15.844 1 87.44 363 TYR B O 1
ATOM 5549 N N . GLU B 1 364 ? -5.633 -34.969 -14.445 1 73.56 364 GLU B N 1
ATOM 5550 C CA . GLU B 1 364 ? -6.184 -35.906 -15.422 1 73.56 364 GLU B CA 1
ATOM 5551 C C . GLU B 1 364 ? -7.539 -35.438 -15.938 1 73.56 364 GLU B C 1
ATOM 5553 O O . GLU B 1 364 ? -7.93 -35.781 -17.062 1 73.56 364 GLU B O 1
ATOM 5558 N N . GLU B 1 365 ? -8.227 -34.719 -15.219 1 66.75 365 GLU B N 1
ATOM 5559 C CA . GLU B 1 365 ? -9.562 -34.25 -15.586 1 66.75 365 GLU B CA 1
ATOM 5560 C C . GLU B 1 365 ? -9.492 -32.938 -16.344 1 66.75 365 GLU B C 1
ATOM 5562 O O . GLU B 1 365 ? -10.43 -32.562 -17.062 1 66.75 365 GLU B O 1
ATOM 5567 N N . VAL B 1 366 ? -8.492 -32.125 -16.203 1 60.06 366 VAL B N 1
ATOM 5568 C CA . VAL B 1 366 ? -8.391 -30.797 -16.797 1 60.06 366 VAL B CA 1
ATOM 5569 C C . VAL B 1 366 ? -7.738 -30.891 -18.172 1 60.06 366 VAL B C 1
ATOM 5571 O O . VAL B 1 366 ? -8.109 -30.172 -19.094 1 60.06 366 VAL B O 1
ATOM 5574 N N . TYR B 1 367 ? -6.66 -31.656 -18.266 1 52.38 367 TYR B N 1
ATOM 5575 C CA . TYR B 1 367 ? -5.902 -31.734 -19.516 1 52.38 367 TYR B CA 1
ATOM 5576 C C . TYR B 1 367 ? -6.227 -33 -20.266 1 52.38 367 TYR B C 1
ATOM 5578 O O . TYR B 1 367 ? -5.383 -33.531 -21 1 52.38 367 TYR B O 1
ATOM 5586 N N . GLN B 1 368 ? -7.621 -33.469 -20.031 1 42.97 368 GLN B N 1
ATOM 5587 C CA . GLN B 1 368 ? -8.047 -34.469 -20.984 1 42.97 368 GLN B CA 1
ATOM 5588 C C . GLN B 1 368 ? -8.367 -33.875 -22.344 1 42.97 368 GLN B C 1
ATOM 5590 O O . GLN B 1 368 ? -8.891 -32.75 -22.422 1 42.97 368 GLN B O 1
#

Foldseek 3Di:
DPPPPPADDFQEEEEEFDFQLLLLLVLLLVLLLQVVLCVVVVHPLTFLLLLLHQEYEYFQSGLLVSLCSLQRHRSVVSNCCSLVCSCLQQPAAQDLDAPVSLVVVLVVLVVVQAVSLVVLLVVLCVRQPQQFLQNSCVQRVRKYWYWKAFPVVRDIDIQIRPLDVVNDQRGRDGSSLSNSQQNAAPSRHDFRFDQRPVDNPDTTGIHHRLQAPSPVLVVRVVVSCVSCVVVVNNQREYEYEYEYSQQAPLPPPPVPPVDPQNPSSRSQHPSNVSSVVNNVVVVVCNVVVQVVGNYHYHYHYQDFDHDDPVLNVCSRSRRSDPSVSVSSSVRSNVSSVVLVVCCVVCVPSSVSVVVSSNPTHRPVVSVD/DPPPPPADDFQEEEEEFDFQLLLLLVLLLVLLLQVVLCVVVVHPLTFLLLLLHQEYEYFQSGLLVSLCSLQRHRSVVSNCCSLVCSCLQQPAAQDLDAPVSNVVVLVVQVVVQAVSLVVLLVVLCVRQPQQFLANSCVQRVRKYWYWKAFPVVRDIDIQIRPLDVVNPQRRRDGSSLSNSQQNAAPSRHDFRFDQRPVDNPDTTGIHHRLQAPSPCLVVRVVVSCVSCVVVVNNQREYEYEYEYSQQAPLPPPPVPPVDPQNPSSRSQHPSNVSSVVNNVVSVVCNVVVQVVGNYHYHYHYQDFDHDDPVLNVCSRSNNSDPSVSVSSSVRSNVSSVVLVVCCVVCVPSSVSVVVSSNPTHRPVVSVD